Protein AF-0000000084335440 (afdb_homodimer)

Solvent-accessible surface area (backbone atoms only — not comparable to full-atom values): 34960 Å² total; per-residue (Å²): 130,84,73,70,79,74,76,46,40,57,60,52,50,10,61,72,69,73,46,56,43,66,57,44,52,36,29,77,65,65,35,83,89,47,56,70,69,58,32,50,51,50,51,50,50,28,56,74,57,59,36,55,69,50,47,59,60,49,18,61,70,64,73,44,66,47,27,34,32,34,41,31,27,53,46,68,35,74,57,46,17,25,19,49,37,21,24,48,53,50,31,45,77,69,69,29,42,38,36,54,46,60,22,74,42,29,40,69,44,40,45,52,51,44,49,51,39,57,46,66,46,41,53,30,37,38,36,28,58,30,57,60,40,84,74,68,68,73,52,46,66,38,54,77,66,72,27,54,52,37,29,34,67,35,50,71,100,48,77,84,43,26,34,37,32,60,61,37,31,60,54,26,20,51,54,44,40,48,44,39,74,60,68,38,78,41,60,31,39,39,37,43,60,65,70,31,48,53,42,37,28,26,50,50,12,37,50,48,32,32,51,77,67,75,34,82,85,55,76,87,37,52,45,75,46,82,57,36,49,68,45,10,36,53,49,27,57,54,48,71,69,40,84,76,64,54,33,25,38,43,21,68,32,34,56,15,34,51,30,19,50,52,47,34,43,77,70,70,49,48,66,26,81,58,31,26,37,31,29,25,54,57,46,78,55,32,77,48,31,84,50,26,44,11,23,32,37,52,62,32,35,55,53,16,34,52,54,32,52,52,51,51,53,48,67,74,39,65,86,46,89,70,75,53,56,70,44,74,50,78,68,43,80,46,87,36,50,14,49,44,60,86,121,129,82,72,70,80,74,76,45,43,58,58,52,50,11,61,73,68,72,47,55,44,65,56,43,51,36,29,77,66,64,35,84,88,45,56,69,69,59,30,51,53,49,53,50,49,28,56,74,58,58,36,55,69,49,48,60,62,50,20,60,70,65,74,43,64,47,27,33,32,36,39,32,28,54,47,66,37,76,56,47,16,24,18,49,38,21,24,49,52,51,31,46,77,69,69,29,42,39,35,56,46,60,22,74,40,29,40,70,42,41,44,53,50,44,51,52,39,57,48,66,44,40,55,28,37,37,35,28,58,29,57,60,41,85,73,68,68,70,53,46,65,37,54,77,68,72,25,54,53,36,29,34,66,34,50,71,99,48,77,83,42,25,34,37,34,59,61,37,32,59,54,27,19,53,55,43,40,49,43,40,75,60,67,38,76,43,61,31,38,40,38,43,60,65,69,32,49,53,40,36,29,26,49,49,11,38,48,47,32,32,52,77,66,76,34,83,86,53,76,88,36,53,44,75,46,83,56,36,48,69,44,10,38,52,49,28,58,54,48,72,68,40,86,76,64,56,33,26,37,42,20,69,32,33,58,14,33,53,31,17,49,52,47,35,42,76,71,69,49,50,66,27,80,58,32,27,37,29,29,27,53,58,47,77,56,31,77,47,31,84,51,26,43,12,22,31,37,50,63,31,34,55,52,15,34,51,52,34,52,52,51,50,52,48,66,74,41,66,87,45,90,70,75,53,53,70,45,73,49,80,67,42,82,45,86,36,50,13,49,45,60,88,121

Nearest PDB structures (foldseek):
  1bdh-assembly1_A  TM=9.196E-01  e=7.727E-29  Escherichia coli
  2pua-assembly1_A  TM=9.214E-01  e=4.464E-28  Escherichia coli
  2pue-assembly1_A  TM=9.196E-01  e=5.979E-28  Escherichia coli
  1qpz-assembly1_A  TM=9.203E-01  e=6.721E-28  Escherichia coli
  1jft-assembly1_A-2  TM=9.210E-01  e=9.544E-28  Escherichia coli

Structure (mmCIF, N/CA/C/O backbone):
data_AF-0000000084335440-model_v1
#
loop_
_entity.id
_entity.type
_entity.pdbx_description
1 polymer 'HTH lacI-type domain-containing protein'
#
loop_
_atom_site.group_PDB
_atom_site.id
_atom_site.type_symbol
_atom_site.label_atom_id
_atom_site.label_alt_id
_atom_site.label_comp_id
_atom_site.label_asym_id
_atom_site.label_entity_id
_atom_site.label_seq_id
_atom_site.pdbx_PDB_ins_code
_atom_site.Cartn_x
_atom_site.Cartn_y
_atom_site.Cartn_z
_atom_site.occupancy
_atom_site.B_iso_or_equiv
_atom_site.auth_seq_id
_atom_site.auth_comp_id
_atom_site.auth_asym_id
_atom_site.auth_atom_id
_atom_site.pdbx_PDB_model_num
ATOM 1 N N . MET A 1 1 ? -47.719 15 -3.967 1 23.08 1 MET A N 1
ATOM 2 C CA . MET A 1 1 ? -46.938 15.641 -2.922 1 23.08 1 MET A CA 1
ATOM 3 C C . MET A 1 1 ? -46.156 14.602 -2.125 1 23.08 1 MET A C 1
ATOM 5 O O . MET A 1 1 ? -46.719 13.898 -1.286 1 23.08 1 MET A O 1
ATOM 9 N N . THR A 1 2 ? -45.312 13.852 -2.736 1 26.59 2 THR A N 1
ATOM 10 C CA . THR A 1 2 ? -44.656 12.695 -2.146 1 26.59 2 THR A CA 1
ATOM 11 C C . THR A 1 2 ? -43.875 13.094 -0.887 1 26.59 2 THR A C 1
ATOM 13 O O . THR A 1 2 ? -42.969 13.922 -0.944 1 26.59 2 THR A O 1
ATOM 16 N N . VAL A 1 3 ? -44.594 13.211 0.245 1 32.25 3 VAL A N 1
ATOM 17 C CA . VAL A 1 3 ? -44.125 13.531 1.592 1 32.25 3 VAL A CA 1
ATOM 18 C C . VAL A 1 3 ? -42.781 12.836 1.861 1 32.25 3 VAL A C 1
ATOM 20 O O . VAL A 1 3 ? -42.688 11.617 1.699 1 32.25 3 VAL A O 1
ATOM 23 N N . GLY A 1 4 ? -41.688 13.453 1.618 1 37.81 4 GLY A N 1
ATOM 24 C CA . GLY A 1 4 ? -40.344 13.008 1.919 1 37.81 4 GLY A CA 1
ATOM 25 C C . GLY A 1 4 ? -40.25 12.156 3.174 1 37.81 4 GLY A C 1
ATOM 26 O O . GLY A 1 4 ? -40.906 12.453 4.172 1 37.81 4 GLY A O 1
ATOM 27 N N . ALA A 1 5 ? -40.156 10.953 3.139 1 45.5 5 ALA A N 1
ATOM 28 C CA . ALA A 1 5 ? -40.156 10.039 4.277 1 45.5 5 ALA A CA 1
ATOM 29 C C . ALA A 1 5 ? -39.406 10.617 5.461 1 45.5 5 ALA A C 1
ATOM 31 O O . ALA A 1 5 ? -38.219 10.969 5.328 1 45.5 5 ALA A O 1
ATOM 32 N N . LYS A 1 6 ? -40.031 11.336 6.363 1 52.91 6 LYS A N 1
ATOM 33 C CA . LYS A 1 6 ? -39.531 11.898 7.613 1 52.91 6 LYS A CA 1
ATOM 34 C C . LYS A 1 6 ? -38.594 10.922 8.312 1 52.91 6 LYS A C 1
ATOM 36 O O . LYS A 1 6 ? -38.906 9.734 8.445 1 52.91 6 LYS A O 1
ATOM 41 N N . GLU A 1 7 ? -37.219 11.172 8.383 1 60.12 7 GLU A N 1
ATOM 42 C CA . GLU A 1 7 ? -36.25 10.344 9.109 1 60.12 7 GLU A CA 1
ATOM 43 C C . GLU A 1 7 ? -36.75 10.047 10.523 1 60.12 7 GLU A C 1
ATOM 45 O O . GLU A 1 7 ? -37.312 10.922 11.195 1 60.12 7 GLU A O 1
ATOM 50 N N . THR A 1 8 ? -36.781 8.742 10.828 1 73.25 8 THR A N 1
ATOM 51 C CA . THR A 1 8 ? -37.156 8.328 12.164 1 73.25 8 THR A CA 1
ATOM 52 C C . THR A 1 8 ? -36.312 9.031 13.227 1 73.25 8 THR A C 1
ATOM 54 O O . THR A 1 8 ? -35.094 9.117 13.094 1 73.25 8 THR A O 1
ATOM 57 N N . THR A 1 9 ? -36.844 9.805 14.055 1 74.94 9 THR A N 1
ATOM 58 C CA . THR A 1 9 ? -36.188 10.461 15.164 1 74.94 9 THR A CA 1
ATOM 59 C C . THR A 1 9 ? -36.375 9.68 16.469 1 74.94 9 THR A C 1
ATOM 61 O O . THR A 1 9 ? -37.156 8.719 16.5 1 74.94 9 THR A O 1
ATOM 64 N N . ILE A 1 10 ? -35.531 10.18 17.375 1 80.56 10 ILE A N 1
ATOM 65 C CA . ILE A 1 10 ? -35.688 9.531 18.672 1 80.56 10 ILE A CA 1
ATOM 66 C C . ILE A 1 10 ? -37.094 9.758 19.203 1 80.56 10 ILE A C 1
ATOM 68 O O . ILE A 1 10 ? -37.594 8.961 19.984 1 80.56 10 ILE A O 1
ATOM 72 N N . TYR A 1 11 ? -37.75 10.797 18.75 1 82.94 11 TYR A N 1
ATOM 73 C CA . TYR A 1 11 ? -39.094 11.094 19.203 1 82.94 11 TYR A CA 1
ATOM 74 C C . TYR A 1 11 ? -40.094 10.109 18.609 1 82.94 11 TYR A C 1
ATOM 76 O O . TYR A 1 11 ? -41.062 9.695 19.266 1 82.94 11 TYR A O 1
ATOM 84 N N . ASP A 1 12 ? -39.75 9.711 17.406 1 83.88 12 ASP A N 1
ATOM 85 C CA . ASP A 1 12 ? -40.625 8.719 16.766 1 83.88 12 ASP A CA 1
ATOM 86 C C . ASP A 1 12 ? -40.562 7.375 17.484 1 83.88 12 ASP A C 1
ATOM 88 O O . ASP A 1 12 ? -41.562 6.707 17.656 1 83.88 12 ASP A O 1
ATOM 92 N N . ILE A 1 13 ? -39.375 7.062 17.844 1 86.75 13 ILE A N 1
ATOM 93 C CA . ILE A 1 13 ? -39.156 5.812 18.562 1 86.75 13 ILE A CA 1
ATOM 94 C C . ILE A 1 13 ? -39.844 5.871 19.922 1 86.75 13 ILE A C 1
ATOM 96 O O . ILE A 1 13 ? -40.5 4.91 20.328 1 86.75 13 ILE A O 1
ATOM 100 N N . ALA A 1 14 ? -39.719 6.957 20.562 1 88.38 14 ALA A N 1
ATOM 101 C CA . ALA A 1 14 ? -40.344 7.18 21.859 1 88.38 14 ALA A CA 1
ATOM 102 C C . ALA A 1 14 ? -41.875 7.043 21.766 1 88.38 14 ALA A C 1
ATOM 104 O O . ALA A 1 14 ? -42.5 6.41 22.625 1 88.38 14 ALA A O 1
ATOM 105 N N . ALA A 1 15 ? -42.344 7.547 20.781 1 87.81 15 ALA A N 1
ATOM 106 C CA . ALA A 1 15 ? -43.781 7.496 20.562 1 87.81 15 ALA A CA 1
ATOM 107 C C . ALA A 1 15 ? -44.25 6.062 20.328 1 87.81 15 ALA A C 1
ATOM 109 O O . ALA A 1 15 ? -45.281 5.637 20.875 1 87.81 15 ALA A O 1
ATOM 110 N N . LYS A 1 16 ? -43.469 5.43 19.578 1 87.56 16 LYS A N 1
ATOM 111 C CA . LYS A 1 16 ? -43.844 4.059 19.219 1 87.56 16 LYS A CA 1
ATOM 112 C C . LYS A 1 16 ? -43.812 3.15 20.453 1 87.56 16 LYS A C 1
ATOM 114 O O . LYS A 1 16 ? -44.625 2.262 20.594 1 87.56 16 LYS A O 1
ATOM 119 N N . LEU A 1 17 ? -42.875 3.355 21.219 1 89.12 17 LEU A N 1
ATOM 120 C CA . LEU A 1 17 ? -42.656 2.488 22.375 1 89.12 17 LEU A CA 1
ATOM 121 C C . LEU A 1 17 ? -43.344 3.053 23.625 1 89.12 17 LEU A C 1
ATOM 123 O O . LEU A 1 17 ? -43.344 2.422 24.672 1 89.12 17 LEU A O 1
ATOM 127 N N . ASP A 1 18 ? -43.938 4.172 23.547 1 90.19 18 ASP A N 1
ATOM 128 C CA . ASP A 1 18 ? -44.594 4.863 24.641 1 90.19 18 ASP A CA 1
ATOM 129 C C . ASP A 1 18 ? -43.656 5.07 25.812 1 90.19 18 ASP A C 1
ATOM 131 O O . ASP A 1 18 ? -43.969 4.711 26.953 1 90.19 18 ASP A O 1
ATOM 135 N N . ILE A 1 19 ? -42.5 5.492 25.469 1 88.62 19 ILE A N 1
ATOM 136 C CA . ILE A 1 19 ? -41.5 5.867 26.469 1 88.62 19 ILE A CA 1
ATOM 137 C C . ILE A 1 19 ? -40.938 7.254 26.141 1 88.62 19 ILE A C 1
ATOM 139 O O . ILE A 1 19 ? -41.219 7.812 25.094 1 88.62 19 ILE A O 1
ATOM 143 N N . SER A 1 20 ? -40.281 7.859 27.125 1 85.06 20 SER A N 1
ATOM 144 C CA . SER A 1 20 ? -39.75 9.203 26.922 1 85.06 20 SER A CA 1
ATOM 145 C C . SER A 1 20 ? -38.594 9.211 25.906 1 85.06 20 SER A C 1
ATOM 147 O O . SER A 1 20 ? -37.875 8.227 25.781 1 85.06 20 SER A O 1
ATOM 149 N N . ALA A 1 21 ? -38.438 10.375 25.188 1 86.25 21 ALA A N 1
ATOM 150 C CA . ALA A 1 21 ? -37.312 10.539 24.25 1 86.25 21 ALA A CA 1
ATOM 151 C C . ALA A 1 21 ? -35.969 10.453 24.969 1 86.25 21 ALA A C 1
ATOM 153 O O . ALA A 1 21 ? -35 9.961 24.406 1 86.25 21 ALA A O 1
ATOM 154 N N . ALA A 1 22 ? -36 10.844 26.234 1 81.31 22 ALA A N 1
ATOM 155 C CA . ALA A 1 22 ? -34.781 10.789 27.031 1 81.31 22 ALA A CA 1
ATOM 156 C C . ALA A 1 22 ? -34.344 9.344 27.281 1 81.31 22 ALA A C 1
ATOM 158 O O . ALA A 1 22 ? -33.156 9.023 27.219 1 81.31 22 ALA A O 1
ATOM 159 N N . THR A 1 23 ? -35.281 8.555 27.5 1 83 23 THR A N 1
ATOM 160 C CA . THR A 1 23 ? -35 7.141 27.719 1 83 23 THR A CA 1
ATOM 161 C C . THR A 1 23 ? -34.5 6.48 26.438 1 83 23 THR A C 1
ATOM 163 O O . THR A 1 23 ? -33.562 5.684 26.484 1 83 23 THR A O 1
ATOM 166 N N . VAL A 1 24 ? -35.094 6.852 25.297 1 84.5 24 VAL A N 1
ATOM 167 C CA . VAL A 1 24 ? -34.656 6.328 24.016 1 84.5 24 VAL A CA 1
ATOM 168 C C . VAL A 1 24 ? -33.219 6.758 23.75 1 84.5 24 VAL A C 1
ATOM 170 O O . VAL A 1 24 ? -32.375 5.934 23.375 1 84.5 24 VAL A O 1
ATOM 173 N N . SER A 1 25 ? -32.969 7.957 24.016 1 79.94 25 SER A N 1
ATOM 174 C CA . SER A 1 25 ? -31.641 8.5 23.797 1 79.94 25 SER A CA 1
ATOM 175 C C . SER A 1 25 ? -30.594 7.793 24.656 1 79.94 25 SER A C 1
ATOM 177 O O . SER A 1 25 ? -29.547 7.391 24.172 1 79.94 25 SER A O 1
ATOM 179 N N . ARG A 1 26 ? -30.938 7.613 25.875 1 77.44 26 ARG A N 1
ATOM 180 C CA . ARG A 1 26 ? -30.047 6.953 26.812 1 77.44 26 ARG A CA 1
ATOM 181 C C . ARG A 1 26 ? -29.812 5.5 26.422 1 77.44 26 ARG A C 1
ATOM 183 O O . ARG A 1 26 ? -28.688 5.004 26.484 1 77.44 26 ARG A O 1
ATOM 190 N N . ALA A 1 27 ? -30.797 4.883 25.969 1 78 27 ALA A N 1
ATOM 191 C CA . ALA A 1 27 ? -30.703 3.479 25.578 1 78 27 ALA A CA 1
ATOM 192 C C . ALA A 1 27 ? -29.828 3.307 24.344 1 78 27 ALA A C 1
ATOM 194 O O . ALA A 1 27 ? -29 2.391 24.297 1 78 27 ALA A O 1
ATOM 195 N N . LEU A 1 28 ? -29.953 4.219 23.453 1 77.56 28 LEU A N 1
ATOM 196 C CA . LEU A 1 28 ? -29.219 4.137 22.188 1 77.56 28 LEU A CA 1
ATOM 197 C C . LEU A 1 28 ? -27.734 4.43 22.406 1 77.56 28 LEU A C 1
ATOM 199 O O . LEU A 1 28 ? -26.891 3.969 21.641 1 77.56 28 LEU A O 1
ATOM 203 N N . LYS A 1 29 ? -27.516 5.105 23.547 1 69.38 29 LYS A N 1
ATOM 204 C CA . LYS A 1 29 ? -26.125 5.398 23.922 1 69.38 29 LYS A CA 1
ATOM 205 C C . LYS A 1 29 ? -25.609 4.383 24.938 1 69.38 29 LYS A C 1
ATOM 207 O O . LYS A 1 29 ? -24.609 4.629 25.609 1 69.38 29 LYS A O 1
ATOM 212 N N . ASP A 1 30 ? -26.312 3.426 25.094 1 72.62 30 ASP A N 1
ATOM 213 C CA . ASP A 1 30 ? -26 2.314 26 1 72.62 30 ASP A CA 1
ATOM 214 C C . ASP A 1 30 ? -25.797 2.807 27.422 1 72.62 30 ASP A C 1
ATOM 216 O O . ASP A 1 30 ? -24.891 2.336 28.125 1 72.62 30 ASP A O 1
ATOM 220 N N . HIS A 1 31 ? -26.547 3.721 27.844 1 71 31 HIS A N 1
ATOM 221 C CA . HIS A 1 31 ? -26.438 4.297 29.188 1 71 31 HIS A CA 1
ATOM 222 C C . HIS A 1 31 ? -26.844 3.285 30.25 1 71 31 HIS A C 1
ATOM 224 O O . HIS A 1 31 ? -27.844 2.59 30.109 1 71 31 HIS A O 1
ATOM 230 N N . PRO A 1 32 ? -26 3.152 31.188 1 72.94 32 PRO A N 1
ATOM 231 C CA . PRO A 1 32 ? -26.219 2.123 32.219 1 72.94 32 PRO A CA 1
ATOM 232 C C . PRO A 1 32 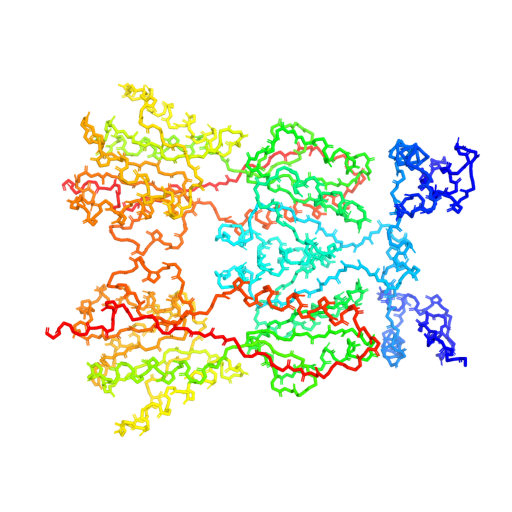? -27.547 2.301 32.938 1 72.94 32 PRO A C 1
ATOM 234 O O . PRO A 1 32 ? -28.047 1.354 33.562 1 72.94 32 PRO A O 1
ATOM 237 N N . ARG A 1 33 ? -28.188 3.385 32.938 1 77.75 33 ARG A N 1
ATOM 238 C CA . ARG A 1 33 ? -29.406 3.645 33.688 1 77.75 33 ARG A CA 1
ATOM 239 C C . ARG A 1 33 ? -30.609 3.006 33.031 1 77.75 33 ARG A C 1
ATOM 241 O O . ARG A 1 33 ? -31.688 2.893 33.625 1 77.75 33 ARG A O 1
ATOM 248 N N . VAL A 1 34 ? -30.422 2.555 31.828 1 79.81 34 VAL A N 1
ATOM 249 C CA . VAL A 1 34 ? -31.516 1.921 31.109 1 79.81 34 VAL A CA 1
ATOM 250 C C . VAL A 1 34 ? -31.375 0.402 31.188 1 79.81 34 VAL A C 1
ATOM 252 O O . VAL A 1 34 ? -30.297 -0.145 30.984 1 79.81 34 VAL A O 1
ATOM 255 N N . ASN A 1 35 ? -32.438 -0.28 31.688 1 82.81 35 ASN A N 1
ATOM 256 C CA . ASN A 1 35 ? -32.406 -1.727 31.859 1 82.81 35 ASN A CA 1
ATOM 257 C C . ASN A 1 35 ? -32.156 -2.447 30.547 1 82.81 35 ASN A C 1
ATOM 259 O O . ASN A 1 35 ? -32.5 -1.919 29.484 1 82.81 35 ASN A O 1
ATOM 263 N N . LYS A 1 36 ? -31.562 -3.627 30.578 1 82.38 36 LYS A N 1
ATOM 264 C CA . LYS A 1 36 ? -31.109 -4.398 29.422 1 82.38 36 LYS A CA 1
ATOM 265 C C . LYS A 1 36 ? -32.25 -4.719 28.484 1 82.38 36 LYS A C 1
ATOM 267 O O . LYS A 1 36 ? -32.125 -4.645 27.266 1 82.38 36 LYS A O 1
ATOM 272 N N . ASN A 1 37 ? -33.375 -5.07 29.047 1 83.38 37 ASN A N 1
ATOM 273 C CA . ASN A 1 37 ? -34.5 -5.445 28.234 1 83.38 37 ASN A CA 1
ATOM 274 C C . ASN A 1 37 ? -35.062 -4.258 27.438 1 83.38 37 ASN A C 1
ATOM 276 O O . ASN A 1 37 ? -35.375 -4.398 26.266 1 83.38 37 ASN A O 1
ATOM 280 N N . THR A 1 38 ? -35.125 -3.152 28.062 1 85.38 38 THR A N 1
ATOM 281 C CA . THR A 1 38 ? -35.594 -1.931 27.422 1 85.38 38 THR A CA 1
ATOM 282 C C . THR A 1 38 ? -34.625 -1.501 26.312 1 85.38 38 THR A C 1
ATOM 284 O O . THR A 1 38 ? -35.062 -1.08 25.234 1 85.38 38 THR A O 1
ATOM 287 N N . LYS A 1 39 ? -33.375 -1.567 26.531 1 84.81 39 LYS A N 1
ATOM 288 C CA . LYS A 1 39 ? -32.344 -1.248 25.547 1 84.81 39 LYS A CA 1
ATOM 289 C C . LYS A 1 39 ? -32.531 -2.086 24.281 1 84.81 39 LYS A C 1
ATOM 291 O O . LYS A 1 39 ? -32.5 -1.555 23.172 1 84.81 39 LYS A O 1
ATOM 296 N N . LYS A 1 40 ? -32.688 -3.35 24.547 1 82.69 40 LYS A N 1
ATOM 297 C CA . LYS A 1 40 ? -32.875 -4.266 23.422 1 82.69 40 LYS A CA 1
ATOM 298 C C . LYS A 1 40 ? -34.094 -3.891 22.594 1 82.69 40 LYS A C 1
ATOM 300 O O . LYS A 1 40 ? -34.031 -3.91 21.359 1 82.69 40 LYS A O 1
ATOM 305 N N . LEU A 1 41 ? -35.156 -3.613 23.297 1 84.06 41 LEU A N 1
ATOM 306 C CA . LEU A 1 41 ? -36.406 -3.25 22.641 1 84.06 41 LEU A CA 1
ATOM 307 C C . LEU A 1 41 ? -36.219 -1.976 21.812 1 84.06 41 LEU A C 1
ATOM 309 O O . LEU A 1 41 ? -36.688 -1.894 20.672 1 84.06 41 LEU A O 1
ATOM 313 N N . ILE A 1 42 ? -35.531 -1.042 22.359 1 85.19 42 ILE A N 1
ATOM 314 C CA . ILE A 1 42 ? -35.344 0.247 21.703 1 85.19 42 ILE A CA 1
ATOM 315 C C . ILE A 1 42 ? -34.438 0.073 20.484 1 85.19 42 ILE A C 1
ATOM 317 O O . ILE A 1 42 ? -34.75 0.601 19.406 1 85.19 42 ILE A O 1
ATOM 321 N N . VAL A 1 43 ? -33.406 -0.664 20.656 1 79.44 43 VAL A N 1
ATOM 322 C CA . VAL A 1 43 ? -32.469 -0.895 19.547 1 79.44 43 VAL A CA 1
ATOM 323 C C . VAL A 1 43 ? -33.156 -1.631 18.422 1 79.44 43 VAL A C 1
ATOM 325 O O . VAL A 1 43 ? -33 -1.287 17.25 1 79.44 43 VAL A O 1
ATOM 328 N N . LYS A 1 44 ? -33.906 -2.602 18.812 1 79.38 44 LYS A N 1
ATOM 329 C CA . LYS A 1 44 ? -34.688 -3.354 17.828 1 79.38 44 LYS A CA 1
ATOM 330 C C . LYS A 1 44 ? -35.656 -2.447 17.094 1 79.38 44 LYS A C 1
ATOM 332 O O . LYS A 1 44 ? -35.75 -2.498 15.859 1 79.38 44 LYS A O 1
ATOM 337 N N . THR A 1 45 ? -36.438 -1.668 17.812 1 81.44 45 THR A N 1
ATOM 338 C CA . THR A 1 45 ? -37.406 -0.774 17.25 1 81.44 45 THR A CA 1
ATOM 339 C C . THR A 1 45 ? -36.75 0.271 16.359 1 81.44 45 THR A C 1
ATOM 341 O O . THR A 1 45 ? -37.281 0.576 15.266 1 81.44 45 THR A O 1
ATOM 344 N N . ALA A 1 46 ? -35.625 0.755 16.812 1 78.5 46 ALA A N 1
ATOM 345 C CA . ALA A 1 46 ? -34.875 1.732 16.031 1 78.5 46 ALA A CA 1
ATOM 346 C C . ALA A 1 46 ? -34.438 1.153 14.68 1 78.5 46 ALA A C 1
ATOM 348 O O . ALA A 1 46 ? -34.594 1.802 13.641 1 78.5 46 ALA A O 1
ATOM 349 N N . ALA A 1 47 ? -34.031 -0.037 14.789 1 70.38 47 ALA A N 1
ATOM 350 C CA . ALA A 1 47 ? -33.594 -0.74 13.586 1 70.38 47 ALA A CA 1
ATOM 351 C C . ALA A 1 47 ? -34.781 -0.949 12.633 1 70.38 47 ALA A C 1
ATOM 353 O O . ALA A 1 47 ? -34.656 -0.729 11.43 1 70.38 47 ALA A O 1
ATOM 354 N N . GLU A 1 48 ? -35.844 -1.319 13.242 1 73.5 48 GLU A N 1
ATOM 355 C CA . GLU A 1 48 ? -37.062 -1.574 12.469 1 73.5 48 GLU A CA 1
ATOM 356 C C . GLU A 1 48 ? -37.562 -0.3 11.797 1 73.5 48 GLU A C 1
ATOM 358 O O . GLU A 1 48 ? -38.094 -0.345 10.688 1 73.5 48 GLU A O 1
ATOM 363 N N . MET A 1 49 ? -37.375 0.737 12.523 1 74.31 49 MET A N 1
ATOM 364 C CA . MET A 1 49 ? -37.875 2.008 12.039 1 74.31 49 MET A CA 1
ATOM 365 C C . MET A 1 49 ? -36.844 2.73 11.18 1 74.31 49 MET A C 1
ATOM 367 O O . MET A 1 49 ? -37.125 3.838 10.695 1 74.31 49 MET A O 1
ATOM 371 N N . GLY A 1 50 ? -35.781 2.09 11.164 1 65.06 50 GLY A N 1
ATOM 372 C CA . GLY A 1 50 ? -34.719 2.66 10.336 1 65.06 50 GLY A CA 1
ATOM 373 C C . GLY A 1 50 ? -34.031 3.857 10.969 1 65.06 50 GLY A C 1
ATOM 374 O O . GLY A 1 50 ? -33.594 4.766 10.266 1 65.06 50 GLY A O 1
ATOM 375 N N . TYR A 1 51 ? -34.281 3.857 12.32 1 62.22 51 TYR A N 1
ATOM 376 C CA . TYR A 1 51 ? -33.656 4.961 13.047 1 62.22 51 TYR A CA 1
ATOM 377 C C . TYR A 1 51 ? -32.125 4.883 12.961 1 62.22 51 TYR A C 1
ATOM 379 O O . TYR A 1 51 ? -31.547 3.828 13.203 1 62.22 51 TYR A O 1
ATOM 387 N N . LEU A 1 52 ? -31.609 5.77 12.398 1 55.38 52 LEU A N 1
ATOM 388 C CA . LEU A 1 52 ? -30.156 5.922 12.453 1 55.38 52 LEU A CA 1
ATOM 389 C C . LEU A 1 52 ? -29.75 6.957 13.492 1 55.38 52 LEU A C 1
ATOM 391 O O . LEU A 1 52 ? -30.281 8.07 13.508 1 55.38 52 LEU A O 1
ATOM 395 N N . SER A 1 53 ? -29.297 6.43 14.672 1 50.88 53 SER A N 1
ATOM 396 C CA . SER A 1 53 ? -28.812 7.414 15.633 1 50.88 53 SER A CA 1
ATOM 397 C C . SER A 1 53 ? -28.047 8.531 14.938 1 50.88 53 SER A C 1
ATOM 399 O O . SER A 1 53 ? -27.234 8.281 14.039 1 50.88 53 SER A O 1
ATOM 401 N N . ASN A 1 54 ? -28.688 9.539 14.719 1 43.84 54 ASN A N 1
ATOM 402 C CA . ASN A 1 54 ? -28 10.664 14.102 1 43.84 54 ASN A CA 1
ATOM 403 C C . ASN A 1 54 ? -26.672 10.969 14.805 1 43.84 54 ASN A C 1
ATOM 405 O O . ASN A 1 54 ? -26.656 11.711 15.797 1 43.84 54 ASN A O 1
ATOM 409 N N . SER A 1 55 ? -25.875 10.07 14.898 1 45.41 55 SER A N 1
ATOM 410 C CA . SER A 1 55 ? -24.547 10.359 15.438 1 45.41 55 SER A CA 1
ATOM 411 C C . SER A 1 55 ? -24.062 11.742 15.008 1 45.41 55 SER A C 1
ATOM 413 O O . SER A 1 55 ? -23.297 12.391 15.734 1 45.41 55 SER A O 1
ATOM 415 N N . PHE A 1 56 ? -24.531 12.148 13.867 1 41.75 56 PHE A N 1
ATOM 416 C CA . PHE A 1 56 ? -24.188 13.492 13.422 1 41.75 56 PHE A CA 1
ATOM 417 C C . PHE A 1 56 ? -24.828 14.547 14.312 1 41.75 56 PHE A C 1
ATOM 419 O O . PHE A 1 56 ? -24.188 15.523 14.695 1 41.75 56 PHE A O 1
ATOM 426 N N . ALA A 1 57 ? -26.125 14.375 14.609 1 44.12 57 ALA A N 1
ATOM 427 C CA . ALA A 1 57 ? -26.781 15.312 15.508 1 44.12 57 ALA A CA 1
ATOM 428 C C . ALA A 1 57 ? -26.219 15.203 16.922 1 44.12 57 ALA A C 1
ATOM 430 O O . ALA A 1 57 ? -26.047 16.219 17.609 1 44.12 57 ALA A O 1
ATOM 431 N N . SER A 1 58 ? -26.047 13.992 17.344 1 43.03 58 SER A N 1
ATOM 432 C CA . SER A 1 58 ? -25.422 13.836 18.641 1 43.03 58 SER A CA 1
ATOM 433 C C . SER A 1 58 ? -23.984 14.344 18.625 1 43.03 58 SER A C 1
ATOM 435 O O . SER A 1 58 ? -23.516 14.93 19.609 1 43.03 58 SER A O 1
ATOM 437 N N . ASN A 1 59 ? -23.297 14.008 17.531 1 45.84 59 ASN A N 1
ATOM 438 C CA . ASN A 1 59 ? -21.953 14.555 17.375 1 45.84 59 ASN A CA 1
ATOM 439 C C . ASN A 1 59 ? -21.969 16.078 17.297 1 45.84 59 ASN A C 1
ATOM 441 O O . ASN A 1 59 ? -21.016 16.734 17.719 1 45.84 59 ASN A O 1
ATOM 445 N N . LEU A 1 60 ? -23.094 16.578 16.75 1 42.91 60 LEU A N 1
ATOM 446 C CA . LEU A 1 60 ? -23.25 18.016 16.781 1 42.91 60 LEU A CA 1
ATOM 447 C C . LEU A 1 60 ? -23.266 18.531 18.219 1 42.91 60 LEU A C 1
ATOM 449 O O . LEU A 1 60 ? -22.688 19.594 18.5 1 42.91 60 LEU A O 1
ATOM 453 N N . ARG A 1 61 ? -23.953 17.703 19.016 1 42.28 61 ARG A N 1
ATOM 454 C CA . ARG A 1 61 ? -23.953 18.141 20.406 1 42.28 61 ARG A CA 1
ATOM 455 C C . ARG A 1 61 ? -22.609 17.875 21.062 1 42.28 61 ARG A C 1
ATOM 457 O O . ARG A 1 61 ? -22.141 18.688 21.875 1 42.28 61 ARG A O 1
ATOM 464 N N . LYS A 1 62 ? -22.109 16.688 20.812 1 49.38 62 LYS A N 1
ATOM 465 C CA . LYS A 1 62 ? -20.859 16.312 21.469 1 49.38 62 LYS A CA 1
ATOM 466 C C . LYS A 1 62 ? -19.656 16.969 20.797 1 49.38 62 LYS A C 1
ATOM 468 O O . LYS A 1 62 ? -18.547 16.891 21.312 1 49.38 62 LYS A O 1
ATOM 473 N N . LYS A 1 63 ? -19.766 17.797 19.922 1 57.31 63 LYS A N 1
ATOM 474 C CA . LYS A 1 63 ? -18.719 18.578 19.266 1 57.31 63 LYS A CA 1
ATOM 475 C C . LYS A 1 63 ? -17.641 17.688 18.688 1 57.31 63 LYS A C 1
ATOM 477 O O . LYS A 1 63 ? -16.469 18.047 18.672 1 57.31 63 LYS A O 1
ATOM 482 N N . SER A 1 64 ? -17.938 16.25 18.547 1 73.12 64 SER A N 1
ATOM 483 C CA . SER A 1 64 ? -16.922 15.383 17.969 1 73.12 64 SER A CA 1
ATOM 484 C C . SER A 1 64 ? -17.469 14.609 16.766 1 73.12 64 SER A C 1
ATOM 486 O O . SER A 1 64 ? -18.625 14.172 16.781 1 73.12 64 SER A O 1
ATOM 488 N N . SER A 1 65 ? -16.734 14.508 15.672 1 78.25 65 SER A N 1
ATOM 489 C CA . SER A 1 65 ? -17.109 13.773 14.469 1 78.25 65 SER A CA 1
ATOM 490 C C . SER A 1 65 ? -16.609 12.336 14.516 1 78.25 65 SER A C 1
ATOM 492 O O . SER A 1 65 ? -17.031 11.492 13.727 1 78.25 65 SER A O 1
ATOM 494 N N . ASN A 1 66 ? -15.656 12.023 15.398 1 88.12 66 ASN A N 1
ATOM 495 C CA . ASN A 1 66 ? -14.953 10.742 15.477 1 88.12 66 ASN A CA 1
ATOM 496 C C . ASN A 1 66 ? -14.242 10.414 14.164 1 88.12 66 ASN A C 1
ATOM 498 O O . ASN A 1 66 ? -14.156 9.25 13.781 1 88.12 66 ASN A O 1
ATOM 502 N N . ILE A 1 67 ? -13.859 11.484 13.469 1 91.88 67 ILE A N 1
ATOM 503 C CA . ILE A 1 67 ? -13.141 11.336 12.203 1 91.88 67 ILE A CA 1
ATOM 504 C C . ILE A 1 67 ? -11.734 11.93 12.336 1 91.88 67 ILE A C 1
ATOM 506 O O . ILE A 1 67 ? -11.57 13.039 12.844 1 91.88 67 ILE A O 1
ATOM 510 N N . ILE A 1 68 ? -10.773 11.141 11.984 1 96.69 68 ILE A N 1
ATOM 511 C CA . ILE A 1 68 ? -9.398 11.625 11.914 1 96.69 68 ILE A CA 1
ATOM 512 C C . ILE A 1 68 ? -8.961 11.734 10.461 1 96.69 68 ILE A C 1
ATOM 514 O O . ILE A 1 68 ? -9.141 10.797 9.672 1 96.69 68 ILE A O 1
ATOM 518 N N . GLY A 1 69 ? -8.461 12.906 10.055 1 97.5 69 GLY A N 1
ATOM 519 C CA . GLY A 1 69 ? -7.918 13.109 8.727 1 97.5 69 GLY A CA 1
ATOM 520 C C . GLY A 1 69 ? -6.488 12.617 8.586 1 97.5 69 GLY A C 1
ATOM 521 O O . GLY A 1 69 ? -5.691 12.734 9.516 1 97.5 69 GLY A O 1
ATOM 522 N N . LEU A 1 70 ? -6.234 12.047 7.461 1 98.44 70 LEU A N 1
ATOM 523 C CA . LEU A 1 70 ? -4.898 11.578 7.113 1 98.44 70 LEU A CA 1
ATOM 524 C C . LEU A 1 70 ? -4.496 12.062 5.727 1 98.44 70 LEU A C 1
ATOM 526 O O . LEU A 1 70 ? -5.184 11.781 4.742 1 98.44 70 LEU A O 1
ATOM 530 N N . ILE A 1 71 ? -3.4 12.82 5.641 1 98.31 71 ILE A N 1
ATOM 531 C CA . ILE A 1 71 ? -2.84 13.273 4.371 1 98.31 71 ILE A CA 1
ATOM 532 C C . ILE A 1 71 ? -1.471 12.633 4.152 1 98.31 71 ILE A C 1
ATOM 534 O O . ILE A 1 71 ? -0.563 12.797 4.973 1 98.31 71 ILE A O 1
ATOM 538 N N . VAL A 1 72 ? -1.356 11.883 3.08 1 97.94 72 VAL A N 1
ATOM 539 C CA . VAL A 1 72 ? -0.085 11.258 2.732 1 97.94 72 VAL A CA 1
ATOM 540 C C . VAL A 1 72 ? 0.32 11.656 1.316 1 97.94 72 VAL A C 1
ATOM 542 O O . VAL A 1 72 ? -0.522 12.078 0.518 1 97.94 72 VAL A O 1
ATOM 545 N N . PRO A 1 73 ? 1.601 11.555 0.977 1 95.81 73 PRO A N 1
ATOM 546 C CA . PRO A 1 73 ? 2.021 11.945 -0.369 1 95.81 73 PRO A CA 1
ATOM 547 C C . PRO A 1 73 ? 1.499 11.008 -1.452 1 95.81 73 PRO A C 1
ATOM 549 O O . PRO A 1 73 ? 1.068 11.461 -2.516 1 95.81 73 PRO A O 1
ATOM 552 N N . ARG A 1 74 ? 1.621 9.711 -1.19 1 93.69 74 ARG A N 1
ATOM 553 C CA . ARG A 1 74 ? 1.152 8.672 -2.105 1 93.69 74 ARG A CA 1
ATOM 554 C C . ARG A 1 74 ? 0.527 7.512 -1.341 1 93.69 74 ARG A C 1
ATOM 556 O O . ARG A 1 74 ? 1.026 7.113 -0.285 1 93.69 74 ARG A O 1
ATOM 563 N N . LEU A 1 75 ? -0.518 6.965 -1.968 1 93.62 75 LEU A N 1
ATOM 564 C CA . LEU A 1 75 ? -1.205 5.859 -1.311 1 93.62 75 LEU A CA 1
ATOM 565 C C . LEU A 1 75 ? -0.63 4.52 -1.759 1 93.62 75 LEU A C 1
ATOM 567 O O . LEU A 1 75 ? -0.821 3.502 -1.09 1 93.62 75 LEU A O 1
ATOM 571 N N . ASN A 1 76 ? 0.047 4.516 -2.896 1 88.38 76 ASN A N 1
ATOM 572 C CA . ASN A 1 76 ? 0.521 3.25 -3.449 1 88.38 76 ASN A CA 1
ATOM 573 C C . ASN A 1 76 ? 2.012 3.049 -3.191 1 88.38 76 ASN A C 1
ATOM 575 O O . ASN A 1 76 ? 2.756 2.668 -4.094 1 88.38 76 ASN A O 1
ATOM 579 N N . SER A 1 77 ? 2.479 3.328 -2.012 1 89.38 77 SER A N 1
ATOM 580 C CA . SER A 1 77 ? 3.783 3 -1.448 1 89.38 77 SER A CA 1
ATOM 581 C C . SER A 1 77 ? 3.666 1.929 -0.368 1 89.38 77 SER A C 1
ATOM 583 O O . SER A 1 77 ? 2.758 1.978 0.465 1 89.38 77 SER A O 1
ATOM 585 N N . ASN A 1 78 ? 4.609 0.965 -0.467 1 89.31 78 ASN A N 1
ATOM 586 C CA . ASN A 1 78 ? 4.562 -0.101 0.529 1 89.31 78 ASN A CA 1
ATOM 587 C C . ASN A 1 78 ? 4.688 0.451 1.946 1 89.31 78 ASN A C 1
ATOM 589 O O . ASN A 1 78 ? 3.977 0.015 2.852 1 89.31 78 ASN A O 1
ATOM 593 N N . PHE A 1 79 ? 5.582 1.389 2.09 1 91.06 79 PHE A N 1
ATOM 594 C CA . PHE A 1 79 ? 5.797 1.988 3.402 1 91.06 79 PHE A CA 1
ATOM 595 C C . PHE A 1 79 ? 4.535 2.693 3.889 1 91.06 79 PHE A C 1
ATOM 597 O O . PHE A 1 79 ? 4.086 2.469 5.016 1 91.06 79 PHE A O 1
ATOM 604 N N . MET A 1 80 ? 3.955 3.445 3.08 1 94.12 80 MET A N 1
ATOM 605 C CA . MET A 1 80 ? 2.797 4.238 3.48 1 94.12 80 MET A CA 1
ATOM 606 C C . MET A 1 80 ? 1.584 3.346 3.725 1 94.12 80 MET A C 1
ATOM 608 O O . MET A 1 80 ? 0.805 3.59 4.648 1 94.12 80 MET A O 1
ATOM 612 N N . SER A 1 81 ? 1.419 2.371 2.877 1 94.5 81 SER A N 1
ATOM 613 C CA . SER A 1 81 ? 0.291 1.468 3.08 1 94.5 81 SER A CA 1
ATOM 614 C C . SER A 1 81 ? 0.386 0.762 4.43 1 94.5 81 SER A C 1
ATOM 616 O O . SER A 1 81 ? -0.632 0.503 5.074 1 94.5 81 SER A O 1
ATOM 618 N N . ASP A 1 82 ? 1.587 0.426 4.871 1 95 82 ASP A N 1
ATOM 619 C CA . ASP A 1 82 ? 1.807 -0.161 6.188 1 95 82 ASP A CA 1
ATOM 620 C C . ASP A 1 82 ? 1.459 0.83 7.297 1 95 82 ASP A C 1
ATOM 622 O O . ASP A 1 82 ? 0.84 0.459 8.297 1 95 82 ASP A O 1
ATOM 626 N N . VAL A 1 83 ? 1.906 2.053 7.102 1 97.06 83 VAL A N 1
ATOM 627 C CA . VAL A 1 83 ? 1.601 3.096 8.078 1 97.06 83 VAL A CA 1
ATOM 628 C C . VAL A 1 83 ? 0.088 3.242 8.219 1 97.06 83 VAL A C 1
ATOM 630 O O . VAL A 1 83 ? -0.438 3.26 9.336 1 97.06 83 VAL A O 1
ATOM 633 N N . ILE A 1 84 ? -0.613 3.268 7.082 1 97.44 84 ILE A N 1
ATOM 634 C CA . ILE A 1 84 ? -2.057 3.479 7.062 1 97.44 84 ILE A CA 1
ATOM 635 C C . ILE A 1 84 ? -2.76 2.299 7.73 1 97.44 84 ILE A C 1
ATOM 637 O O . ILE A 1 84 ? -3.721 2.486 8.484 1 97.44 84 ILE A O 1
ATOM 641 N N . ALA A 1 85 ? -2.254 1.137 7.461 1 97.12 85 ALA A N 1
ATOM 642 C CA . ALA A 1 85 ? -2.83 -0.049 8.086 1 97.12 85 ALA A CA 1
ATOM 643 C C . ALA A 1 85 ? -2.727 0.032 9.609 1 97.12 85 ALA A C 1
ATOM 645 O O . ALA A 1 85 ? -3.688 -0.276 10.32 1 97.12 85 ALA A O 1
ATOM 646 N N . GLY A 1 86 ? -1.584 0.444 10.109 1 97.69 86 GLY A N 1
ATOM 647 C CA . GLY A 1 86 ? -1.392 0.609 11.547 1 97.69 86 GLY A CA 1
ATOM 648 C C . GLY A 1 86 ? -2.264 1.697 12.141 1 97.69 86 GLY A C 1
ATOM 649 O O . GLY A 1 86 ? -2.85 1.513 13.211 1 97.69 86 GLY A O 1
ATOM 650 N N . ILE A 1 87 ? -2.359 2.824 11.422 1 98.25 87 ILE A N 1
ATOM 651 C CA . ILE A 1 87 ? -3.197 3.934 11.867 1 98.25 87 ILE A CA 1
ATOM 652 C C . ILE A 1 87 ? -4.652 3.477 11.961 1 98.25 87 ILE A C 1
ATOM 654 O O . ILE A 1 87 ? -5.301 3.67 12.992 1 98.25 87 ILE A O 1
ATOM 658 N N . GLU A 1 88 ? -5.121 2.895 10.875 1 97.5 88 GLU A N 1
ATOM 659 C CA . GLU A 1 88 ? -6.523 2.502 10.789 1 97.5 88 GLU A CA 1
ATOM 660 C C . GLU A 1 88 ? -6.883 1.487 11.867 1 97.5 88 GLU A C 1
ATOM 662 O O . GLU A 1 88 ? -7.934 1.595 12.5 1 97.5 88 GLU A O 1
ATOM 667 N N . LYS A 1 89 ? -6.027 0.555 12.109 1 96.5 89 LYS A N 1
ATOM 668 C CA . LYS A 1 89 ? -6.301 -0.471 13.109 1 96.5 89 LYS A CA 1
ATOM 669 C C . LYS A 1 89 ? -6.516 0.151 14.484 1 96.5 89 LYS A C 1
ATOM 671 O O . LYS A 1 89 ? -7.512 -0.13 15.148 1 96.5 89 LYS A O 1
ATOM 676 N N . VAL A 1 90 ? -5.625 1.013 14.891 1 97.38 90 VAL A N 1
ATOM 677 C CA . VAL A 1 90 ? -5.68 1.626 16.219 1 97.38 90 VAL A CA 1
ATOM 678 C C . VAL A 1 90 ? -6.895 2.549 16.297 1 97.38 90 VAL A C 1
ATOM 680 O O . VAL A 1 90 ? -7.645 2.504 17.281 1 97.38 90 VAL A O 1
ATOM 683 N N . LEU A 1 91 ? -7.137 3.354 15.258 1 96.75 91 LEU A N 1
ATOM 684 C CA . LEU A 1 91 ? -8.258 4.293 15.273 1 96.75 91 LEU A CA 1
ATOM 685 C C . LEU A 1 91 ? -9.586 3.551 15.266 1 96.75 91 LEU A C 1
ATOM 687 O O . LEU A 1 91 ? -10.492 3.885 16.031 1 96.75 91 LEU A O 1
ATOM 691 N N . ASN A 1 92 ? -9.664 2.59 14.398 1 94.06 92 ASN A N 1
ATOM 692 C CA . ASN A 1 92 ? -10.891 1.809 14.305 1 94.06 92 ASN A CA 1
ATOM 693 C C . ASN A 1 92 ? -11.227 1.116 15.617 1 94.06 92 ASN A C 1
ATOM 695 O O . ASN A 1 92 ? -12.375 1.131 16.062 1 94.06 92 ASN A O 1
ATOM 699 N N . ASN A 1 93 ? -10.227 0.569 16.281 1 93.56 93 ASN A N 1
ATOM 700 C CA . ASN A 1 93 ? -10.406 -0.102 17.562 1 93.56 93 ASN A CA 1
ATOM 701 C C . ASN A 1 93 ? -10.859 0.871 18.641 1 93.56 93 ASN A C 1
ATOM 703 O O . ASN A 1 93 ? -11.32 0.452 19.703 1 93.56 93 ASN A O 1
ATOM 707 N N . ASN A 1 94 ? -10.734 2.152 18.406 1 93.38 94 ASN A N 1
ATOM 708 C CA . ASN A 1 94 ? -11.141 3.18 19.359 1 93.38 94 ASN A CA 1
ATOM 709 C C . ASN A 1 94 ? -12.312 3.998 18.828 1 93.38 94 ASN A C 1
ATOM 711 O O . ASN A 1 94 ? -12.531 5.129 19.266 1 93.38 94 ASN A O 1
ATOM 715 N N . ASN A 1 95 ? -12.969 3.471 17.781 1 90.31 95 ASN A N 1
ATOM 716 C CA . ASN A 1 95 ? -14.227 3.965 17.234 1 90.31 95 ASN A CA 1
ATOM 717 C C . ASN A 1 95 ? -14.047 5.285 16.5 1 90.31 95 ASN A C 1
ATOM 719 O O . ASN A 1 95 ? -14.914 6.16 16.547 1 90.31 95 ASN A O 1
ATOM 723 N N . TYR A 1 96 ? -12.82 5.484 15.945 1 92.5 96 TYR A N 1
ATOM 724 C CA . TYR A 1 96 ? -12.578 6.586 15.023 1 92.5 96 TYR A CA 1
ATOM 725 C C . TYR A 1 96 ? -12.547 6.098 13.578 1 92.5 96 TYR A C 1
ATOM 727 O O . TYR A 1 96 ? -12.125 4.969 13.312 1 92.5 96 TYR A O 1
ATOM 735 N N . ASN A 1 97 ? -13 6.992 12.742 1 90.44 97 ASN A N 1
ATOM 736 C CA . ASN A 1 97 ? -12.914 6.738 11.305 1 90.44 97 ASN A CA 1
ATOM 737 C C . ASN A 1 97 ? -11.797 7.551 10.656 1 90.44 97 ASN A C 1
ATOM 739 O O . ASN A 1 97 ? -11.414 8.609 11.172 1 90.44 97 ASN A O 1
ATOM 743 N N . VAL A 1 98 ? -11.312 7.004 9.539 1 95.69 98 VAL A N 1
ATOM 744 C CA . VAL A 1 98 ? -10.18 7.672 8.906 1 95.69 98 VAL A CA 1
ATOM 745 C C . VAL A 1 98 ? -10.602 8.242 7.559 1 95.69 98 VAL A C 1
ATOM 747 O O . VAL A 1 98 ? -11.062 7.508 6.684 1 95.69 98 VAL A O 1
ATOM 750 N N . PHE A 1 99 ? -10.414 9.586 7.414 1 94.19 99 PHE A N 1
ATOM 751 C CA . PHE A 1 99 ? -10.469 10.281 6.133 1 94.19 99 PHE A CA 1
ATOM 752 C C . PHE A 1 99 ? -9.094 10.352 5.492 1 94.19 99 PHE A C 1
ATOM 754 O O . PHE A 1 99 ? -8.18 10.977 6.035 1 94.19 99 PHE A O 1
ATOM 761 N N . ILE A 1 100 ? -9.031 9.695 4.336 1 96.75 100 ILE A N 1
ATOM 762 C CA . ILE A 1 100 ? -7.691 9.633 3.762 1 96.75 100 ILE A CA 1
ATOM 763 C C . ILE A 1 100 ? -7.637 10.469 2.486 1 96.75 100 ILE A C 1
ATOM 765 O O . ILE A 1 100 ? -8.602 10.5 1.715 1 96.75 100 ILE A O 1
ATOM 769 N N . SER A 1 101 ? -6.477 11.172 2.25 1 96.38 101 SER A N 1
ATOM 770 C CA . SER A 1 101 ? -6.188 11.898 1.017 1 96.38 101 SER A CA 1
ATOM 771 C C . SER A 1 101 ? -4.711 11.805 0.656 1 96.38 101 SER A C 1
ATOM 773 O O . SER A 1 101 ? -3.859 11.641 1.534 1 96.38 101 SER A O 1
ATOM 775 N N . GLN A 1 102 ? -4.457 11.828 -0.588 1 97 102 GLN A N 1
ATOM 776 C CA . GLN A 1 102 ? -3.068 11.891 -1.028 1 97 102 GLN A CA 1
ATOM 777 C C . GLN A 1 102 ? -2.771 13.227 -1.713 1 97 102 GLN A C 1
ATOM 779 O O . GLN A 1 102 ? -3.598 13.734 -2.471 1 97 102 GLN A O 1
ATOM 784 N N . SER A 1 103 ? -1.616 13.758 -1.479 1 96.62 103 SER A N 1
ATOM 785 C CA . SER A 1 103 ? -1.227 15.055 -2.031 1 96.62 103 SER A CA 1
ATOM 786 C C . SER A 1 103 ? -0.619 14.898 -3.422 1 96.62 103 SER A C 1
ATOM 788 O O . SER A 1 103 ? -0.42 15.891 -4.129 1 96.62 103 SER A O 1
ATOM 790 N N . LEU A 1 104 ? -0.322 13.633 -3.797 1 93.88 104 LEU A N 1
ATOM 791 C CA . LEU A 1 104 ? 0.362 13.359 -5.055 1 93.88 104 LEU A CA 1
ATOM 792 C C . LEU A 1 104 ? 1.648 14.164 -5.168 1 93.88 104 LEU A C 1
ATOM 794 O O . LEU A 1 104 ? 1.981 14.664 -6.246 1 93.88 104 LEU A O 1
ATOM 798 N N . GLU A 1 105 ? 2.238 14.445 -4.055 1 93.88 105 GLU A N 1
ATOM 799 C CA . GLU A 1 105 ? 3.564 15.031 -3.889 1 93.88 105 GLU A CA 1
ATOM 800 C C . GLU A 1 105 ? 3.541 16.531 -4.176 1 93.88 105 GLU A C 1
ATOM 802 O O . GLU A 1 105 ? 4.586 17.141 -4.422 1 93.88 105 GLU A O 1
ATOM 807 N N . THR A 1 106 ? 2.334 17.203 -4.094 1 96.12 106 THR A N 1
ATOM 808 C CA . THR A 1 106 ? 2.283 18.641 -4.34 1 96.12 106 THR A CA 1
ATOM 809 C C . THR A 1 106 ? 1.728 19.375 -3.127 1 96.12 106 THR A C 1
ATOM 811 O O . THR A 1 106 ? 0.768 18.922 -2.502 1 96.12 106 THR A O 1
ATOM 814 N N . MET A 1 107 ? 2.303 20.516 -2.865 1 96.88 107 MET A N 1
ATOM 815 C CA . MET A 1 107 ? 1.814 21.375 -1.793 1 96.88 107 MET A CA 1
ATOM 816 C C . MET A 1 107 ? 0.411 21.891 -2.102 1 96.88 107 MET A C 1
ATOM 818 O O . MET A 1 107 ? -0.417 22.016 -1.199 1 96.88 107 MET A O 1
ATOM 822 N N . THR A 1 108 ? 0.168 22.141 -3.352 1 97.12 108 THR A N 1
ATOM 823 C CA . THR A 1 108 ? -1.139 22.625 -3.779 1 97.12 108 THR A CA 1
ATOM 824 C C . THR A 1 108 ? -2.24 21.656 -3.363 1 97.12 108 THR A C 1
ATOM 826 O O . THR A 1 108 ? -3.232 22.062 -2.752 1 97.12 108 THR A O 1
ATOM 829 N N . LYS A 1 109 ? -2.059 20.422 -3.586 1 96.56 109 LYS A N 1
ATOM 830 C CA . LYS A 1 109 ? -3.051 19.422 -3.207 1 96.56 109 LYS A CA 1
ATOM 831 C C . LYS A 1 109 ? -3.08 19.219 -1.694 1 96.56 109 LYS A C 1
ATOM 833 O O . LYS A 1 109 ? -4.141 18.953 -1.118 1 96.56 109 LYS A O 1
ATOM 838 N N . GLU A 1 110 ? -1.926 19.281 -1.123 1 97.5 110 GLU A N 1
ATOM 839 C CA . GLU A 1 110 ? -1.842 19.203 0.333 1 97.5 110 GLU A CA 1
ATOM 840 C C . GLU A 1 110 ? -2.707 20.281 0.995 1 97.5 110 GLU A C 1
ATOM 842 O O . GLU A 1 110 ? -3.447 19.984 1.937 1 97.5 110 GLU A O 1
ATOM 847 N N . ILE A 1 111 ? -2.656 21.5 0.506 1 96.69 111 ILE A N 1
ATOM 848 C CA . ILE A 1 111 ? -3.439 22.625 1.005 1 96.69 111 ILE A CA 1
ATOM 849 C C . ILE A 1 111 ? -4.926 22.344 0.799 1 96.69 111 ILE A C 1
ATOM 851 O O . ILE A 1 111 ? -5.727 22.5 1.726 1 96.69 111 ILE A O 1
ATOM 855 N N . SER A 1 112 ? -5.219 21.922 -0.397 1 94.5 112 SER A N 1
ATOM 856 C CA . SER A 1 112 ? -6.609 21.609 -0.718 1 94.5 112 SER A CA 1
ATOM 857 C C . SER A 1 112 ? -7.164 20.531 0.198 1 94.5 112 SER A C 1
ATOM 859 O O . SER A 1 112 ? -8.281 20.656 0.711 1 94.5 112 SER A O 1
ATOM 861 N N . ASN A 1 113 ? -6.41 19.484 0.428 1 96 113 ASN A N 1
ATOM 862 C CA . ASN A 1 113 ? -6.816 18.391 1.298 1 96 113 ASN A CA 1
ATOM 863 C C . ASN A 1 113 ? -7.035 18.859 2.732 1 96 113 ASN A C 1
ATOM 865 O O . ASN A 1 113 ? -8.023 18.484 3.369 1 96 113 ASN A O 1
ATOM 869 N N . ALA A 1 114 ? -6.09 19.656 3.209 1 96 114 ALA A N 1
ATOM 870 C CA . ALA A 1 114 ? -6.203 20.188 4.566 1 96 114 ALA A CA 1
ATOM 871 C C . ALA A 1 114 ? -7.473 21.016 4.73 1 96 114 ALA A C 1
ATOM 873 O O . ALA A 1 114 ? -8.203 20.859 5.715 1 96 114 ALA A O 1
ATOM 874 N N . ASN A 1 115 ? -7.738 21.828 3.773 1 91.38 115 ASN A N 1
ATOM 875 C CA . ASN A 1 115 ? -8.938 22.656 3.811 1 91.38 115 ASN A CA 1
ATOM 876 C C . ASN A 1 115 ? -10.203 21.812 3.816 1 91.38 115 ASN A C 1
ATOM 878 O O . ASN A 1 115 ? -11.133 22.078 4.578 1 91.38 115 ASN A O 1
ATOM 882 N N . ASP A 1 116 ? -10.203 20.844 2.994 1 88.5 116 ASP A N 1
ATOM 883 C CA . ASP A 1 116 ? -11.352 19.938 2.926 1 88.5 116 ASP A CA 1
ATOM 884 C C . ASP A 1 116 ? -11.594 19.266 4.266 1 88.5 116 ASP A C 1
ATOM 886 O O . ASP A 1 116 ? -12.742 19.141 4.711 1 88.5 116 ASP A O 1
ATOM 890 N N . MET A 1 117 ? -10.555 18.812 4.902 1 92.12 117 MET A N 1
ATOM 891 C CA . MET A 1 117 ? -10.672 18.109 6.176 1 92.12 117 MET A CA 1
ATOM 892 C C . MET A 1 117 ? -11.141 19.047 7.277 1 92.12 117 MET A C 1
ATOM 894 O O . MET A 1 117 ? -11.883 18.641 8.172 1 92.12 117 MET A O 1
ATOM 898 N N . LEU A 1 118 ? -10.695 20.25 7.168 1 88.12 118 LEU A N 1
ATOM 899 C CA . LEU A 1 118 ? -11.156 21.25 8.117 1 88.12 118 LEU A CA 1
ATOM 900 C C . LEU A 1 118 ? -12.656 21.5 7.973 1 88.12 118 LEU A C 1
ATOM 902 O O . LEU A 1 118 ? -13.383 21.531 8.961 1 88.12 118 LEU A O 1
ATOM 906 N N . VAL A 1 119 ? -13.078 21.609 6.746 1 80.25 119 VAL A N 1
ATOM 907 C CA . VAL A 1 119 ? -14.477 21.891 6.43 1 80.25 119 VAL A CA 1
ATOM 908 C C . VAL A 1 119 ? -15.352 20.719 6.875 1 80.25 119 VAL A C 1
ATOM 910 O O . VAL A 1 119 ? -16.484 20.906 7.32 1 80.25 119 VAL A O 1
ATOM 913 N N . ASN A 1 120 ? -14.766 19.562 6.816 1 80.69 120 ASN A N 1
ATOM 914 C CA . ASN A 1 120 ? -15.516 18.375 7.176 1 80.69 120 ASN A CA 1
ATOM 915 C C . ASN A 1 120 ? -15.398 18.047 8.664 1 80.69 120 ASN A C 1
ATOM 917 O O . ASN A 1 120 ? -15.797 16.984 9.109 1 80.69 120 ASN A O 1
ATOM 921 N N . ARG A 1 121 ? -14.727 18.844 9.43 1 83.94 121 ARG A N 1
ATOM 922 C CA . ARG A 1 121 ? -14.719 18.859 10.883 1 83.94 121 ARG A CA 1
ATOM 923 C C . ARG A 1 121 ? -14.055 17.609 11.445 1 83.94 121 ARG A C 1
ATOM 925 O O . ARG A 1 121 ? -14.609 16.953 12.328 1 83.94 121 ARG A O 1
ATOM 932 N N . VAL A 1 122 ? -12.922 17.297 10.914 1 91.56 122 VAL A N 1
ATOM 933 C CA . VAL A 1 122 ? -12.156 16.203 11.508 1 91.56 122 VAL A CA 1
ATOM 934 C C . VAL A 1 122 ? -11.75 16.578 12.938 1 91.56 122 VAL A C 1
ATOM 936 O O . VAL A 1 122 ? -11.57 17.75 13.25 1 91.56 122 VAL A O 1
ATOM 939 N N . ASP A 1 123 ? -11.648 15.547 13.766 1 93.62 123 ASP A N 1
ATOM 940 C CA . ASP A 1 123 ? -11.266 15.766 15.156 1 93.62 123 ASP A CA 1
ATOM 941 C C . ASP A 1 123 ? -9.75 15.914 15.289 1 93.62 123 ASP A C 1
ATOM 943 O O . ASP A 1 123 ? -9.258 16.453 16.297 1 93.62 123 ASP A O 1
ATOM 947 N N . GLY A 1 124 ? -9.016 15.484 14.406 1 96.19 124 GLY A N 1
ATOM 948 C CA . GLY A 1 124 ? -7.562 15.516 14.352 1 96.19 124 GLY A CA 1
ATOM 949 C C . GLY A 1 124 ? -7.008 15.266 12.961 1 96.19 124 GLY A C 1
ATOM 950 O O . GLY A 1 124 ? -7.727 14.797 12.078 1 96.19 124 GLY A O 1
ATOM 951 N N . LEU A 1 125 ? -5.738 15.656 12.797 1 97.56 125 LEU A N 1
ATOM 952 C CA . LEU A 1 125 ? -5.102 15.531 11.492 1 97.56 125 LEU A CA 1
ATOM 953 C C . LEU A 1 125 ? -3.705 14.93 11.617 1 97.56 125 LEU A C 1
ATOM 955 O O . LEU A 1 125 ? -2.922 15.352 12.477 1 97.56 125 LEU A O 1
ATOM 959 N N . MET A 1 126 ? -3.477 13.875 10.867 1 98.06 126 MET A N 1
ATOM 960 C CA . MET A 1 126 ? -2.135 13.312 10.734 1 98.06 126 MET A CA 1
ATOM 961 C C . MET A 1 126 ? -1.594 13.547 9.328 1 98.06 126 MET A C 1
ATOM 963 O O . MET A 1 126 ? -2.312 13.359 8.344 1 98.06 126 MET A O 1
ATOM 967 N N . VAL A 1 127 ? -0.269 13.969 9.211 1 98.12 127 VAL A N 1
ATOM 968 C CA . VAL A 1 127 ? 0.224 14.422 7.91 1 98.12 127 VAL A CA 1
ATOM 969 C C . VAL A 1 127 ? 1.648 13.914 7.695 1 98.12 127 VAL A C 1
ATOM 971 O O . VAL A 1 127 ? 2.486 13.992 8.602 1 98.12 127 VAL A O 1
ATOM 974 N N . SER A 1 128 ? 1.896 13.312 6.586 1 98.06 128 SER A N 1
ATOM 975 C CA . SER A 1 128 ? 3.225 13.203 5.996 1 98.06 128 SER A CA 1
ATOM 976 C C . SER A 1 128 ? 3.379 14.141 4.801 1 98.06 128 SER A C 1
ATOM 978 O O . SER A 1 128 ? 2.613 14.062 3.838 1 98.06 128 SER A O 1
ATOM 980 N N . LEU A 1 129 ? 4.332 14.992 4.797 1 97.5 129 LEU A N 1
ATOM 981 C CA . LEU A 1 129 ? 4.387 16.156 3.928 1 97.5 129 LEU A CA 1
ATOM 982 C C . LEU A 1 129 ? 4.73 15.758 2.496 1 97.5 129 LEU A C 1
ATOM 984 O O . LEU A 1 129 ? 5.395 14.75 2.275 1 97.5 129 LEU A O 1
ATOM 988 N N . ALA A 1 130 ? 4.289 16.609 1.553 1 96 130 ALA A N 1
ATOM 989 C CA . ALA A 1 130 ? 4.625 16.469 0.138 1 96 130 ALA A CA 1
ATOM 990 C C . ALA A 1 130 ? 6.062 16.891 -0.133 1 96 130 ALA A C 1
ATOM 992 O O . ALA A 1 130 ? 6.672 17.594 0.683 1 96 130 ALA A O 1
ATOM 993 N N . TYR A 1 131 ? 6.516 16.531 -1.341 1 92.12 131 TYR A N 1
ATOM 994 C CA . TYR A 1 131 ? 7.895 16.812 -1.732 1 92.12 131 TYR A CA 1
ATOM 995 C C . TYR A 1 131 ? 8.172 18.312 -1.76 1 92.12 131 TYR A C 1
ATOM 997 O O . TYR A 1 131 ? 9.273 18.75 -1.435 1 92.12 131 TYR A O 1
ATOM 1005 N N . ASP A 1 132 ? 7.148 19.047 -2.121 1 93.69 132 ASP A N 1
ATOM 1006 C CA . ASP A 1 132 ? 7.434 20.438 -2.453 1 93.69 132 ASP A CA 1
ATOM 1007 C C . ASP A 1 132 ? 6.844 21.391 -1.413 1 93.69 132 ASP A C 1
ATOM 1009 O O . ASP A 1 132 ? 6.699 22.578 -1.668 1 93.69 132 ASP A O 1
ATOM 1013 N N . THR A 1 133 ? 6.438 20.766 -0.291 1 95.88 133 THR A N 1
ATOM 1014 C CA . THR A 1 133 ? 5.93 21.609 0.788 1 95.88 133 THR A CA 1
ATOM 1015 C C . THR A 1 133 ? 7 22.578 1.274 1 95.88 133 THR A C 1
ATOM 1017 O O . THR A 1 133 ? 8.086 22.156 1.677 1 95.88 133 THR A O 1
ATOM 1020 N N . THR A 1 134 ? 6.691 23.891 1.251 1 95.25 134 THR A N 1
ATOM 1021 C CA . THR A 1 134 ? 7.703 24.875 1.603 1 95.25 134 THR A CA 1
ATOM 1022 C C . THR A 1 134 ? 7.352 25.578 2.918 1 95.25 134 THR A C 1
ATOM 1024 O O . THR A 1 134 ? 8.188 26.25 3.518 1 95.25 134 THR A O 1
ATOM 1027 N N . ASN A 1 135 ? 6.145 25.469 3.34 1 94.31 135 ASN A N 1
ATOM 1028 C CA . ASN A 1 135 ? 5.676 25.984 4.625 1 94.31 135 ASN A CA 1
ATOM 1029 C C . ASN A 1 135 ? 4.457 25.219 5.121 1 94.31 135 ASN A C 1
ATOM 1031 O O . ASN A 1 135 ? 3.92 24.359 4.41 1 94.31 135 ASN A O 1
ATOM 1035 N N . ILE A 1 136 ? 4 25.5 6.297 1 95 136 ILE A N 1
ATOM 1036 C CA . ILE A 1 136 ? 2.918 24.703 6.863 1 95 136 ILE A CA 1
ATOM 1037 C C . ILE A 1 136 ? 1.778 25.609 7.301 1 95 136 ILE A C 1
ATOM 1039 O O . ILE A 1 136 ? 1.072 25.312 8.266 1 95 136 ILE A O 1
ATOM 1043 N N . ASN A 1 137 ? 1.526 26.766 6.676 1 94.69 137 ASN A N 1
ATOM 1044 C CA . ASN A 1 137 ? 0.516 27.75 7.047 1 94.69 137 ASN A CA 1
ATOM 1045 C C . ASN A 1 137 ? -0.894 27.172 6.934 1 94.69 137 ASN A C 1
ATOM 1047 O O . ASN A 1 137 ? -1.786 27.562 7.691 1 94.69 137 ASN A O 1
ATOM 1051 N N . HIS A 1 138 ? -1.027 26.312 6.043 1 93.75 138 HIS A N 1
ATOM 1052 C CA . HIS A 1 138 ? -2.355 25.766 5.785 1 93.75 138 HIS A CA 1
ATOM 1053 C C . HIS A 1 138 ? -2.811 24.859 6.922 1 93.75 138 HIS A C 1
ATOM 1055 O O . HIS A 1 138 ? -3.979 24.469 6.98 1 93.75 138 HIS A O 1
ATOM 1061 N N . PHE A 1 139 ? -1.926 24.562 7.883 1 95.88 139 PHE A N 1
ATOM 1062 C CA . PHE A 1 139 ? -2.314 23.766 9.039 1 95.88 139 PHE A CA 1
ATOM 1063 C C . PHE A 1 139 ? -2.639 24.656 10.234 1 95.88 139 PHE A C 1
ATOM 1065 O O . PHE A 1 139 ? -3.17 24.188 11.242 1 95.88 139 PHE A O 1
ATOM 1072 N N . GLU A 1 140 ? -2.395 25.938 10.211 1 92.75 140 GLU A N 1
ATOM 1073 C CA . GLU A 1 140 ? -2.6 26.891 11.297 1 92.75 140 GLU A CA 1
ATOM 1074 C C . GLU A 1 140 ? -4.066 26.938 11.711 1 92.75 140 GLU A C 1
ATOM 1076 O O . GLU A 1 140 ? -4.371 27.031 12.906 1 92.75 140 GLU A O 1
ATOM 1081 N N . PRO A 1 141 ? -4.957 26.938 10.742 1 90.62 141 PRO A N 1
ATOM 1082 C CA . PRO A 1 141 ? -6.371 26.969 11.125 1 90.62 141 PRO A CA 1
ATOM 1083 C C . PRO A 1 141 ? -6.762 25.828 12.055 1 90.62 141 PRO A C 1
ATOM 1085 O O . PRO A 1 141 ? -7.656 25.969 12.891 1 90.62 141 PRO A O 1
ATOM 1088 N N . PHE A 1 142 ? -6.16 24.641 11.945 1 92.38 142 PHE A N 1
ATOM 1089 C CA . PHE A 1 142 ? -6.438 23.531 12.844 1 92.38 142 PHE A CA 1
ATOM 1090 C C . PHE A 1 142 ? -6.031 23.859 14.266 1 92.38 142 PHE A C 1
ATOM 1092 O O . PHE A 1 142 ? -6.793 23.641 15.211 1 92.38 142 PHE A O 1
ATOM 1099 N N . VAL A 1 143 ? -4.863 24.422 14.406 1 87.94 143 VAL A N 1
ATOM 1100 C CA . VAL A 1 143 ? -4.324 24.797 15.711 1 87.94 143 VAL A CA 1
ATOM 1101 C C . VAL A 1 143 ? -5.219 25.844 16.359 1 87.94 143 VAL A C 1
ATOM 1103 O O . VAL A 1 143 ? -5.535 25.75 17.547 1 87.94 143 VAL A O 1
ATOM 1106 N N . LYS A 1 144 ? -5.594 26.766 15.586 1 86.19 144 LYS A N 1
ATOM 1107 C CA . LYS A 1 144 ? -6.438 27.844 16.078 1 86.19 144 LYS A CA 1
ATOM 1108 C C . LYS A 1 144 ? -7.773 27.312 16.594 1 86.19 144 LYS A C 1
ATOM 1110 O O . LYS A 1 144 ? -8.375 27.906 17.484 1 86.19 144 LYS A O 1
ATOM 1115 N N . ARG A 1 145 ? -8.156 26.234 16.078 1 85.06 145 ARG A N 1
ATOM 1116 C CA . ARG A 1 145 ? -9.43 25.641 16.469 1 85.06 145 ARG A CA 1
ATOM 1117 C C . ARG A 1 145 ? -9.219 24.516 17.484 1 85.06 145 ARG A C 1
ATOM 1119 O O . ARG A 1 145 ? -10.133 23.734 17.734 1 85.06 145 ARG A O 1
ATOM 1126 N N . ASN A 1 146 ? -8.047 24.344 17.891 1 87.44 146 ASN A N 1
ATOM 1127 C CA . ASN A 1 146 ? -7.66 23.344 18.875 1 87.44 146 ASN A CA 1
ATOM 1128 C C . ASN A 1 146 ? -7.848 21.922 18.344 1 87.44 146 ASN A C 1
ATOM 1130 O O . ASN A 1 146 ? -8.273 21.031 19.078 1 87.44 146 ASN A O 1
ATOM 1134 N N . ILE A 1 147 ? -7.676 21.766 17.031 1 91.69 147 ILE A N 1
ATOM 1135 C CA . ILE A 1 147 ? -7.633 20.453 16.406 1 91.69 147 ILE A CA 1
ATOM 1136 C C . ILE A 1 147 ? -6.191 19.969 16.328 1 91.69 147 ILE A C 1
ATOM 1138 O O . ILE A 1 147 ? -5.352 20.594 15.672 1 91.69 147 ILE A O 1
ATOM 1142 N N . PRO A 1 148 ? -5.883 18.891 16.984 1 94.5 148 PRO A N 1
ATOM 1143 C CA . PRO A 1 148 ? -4.488 18.438 16.984 1 94.5 148 PRO A CA 1
ATOM 1144 C C . PRO A 1 148 ? -4 18.031 15.602 1 94.5 148 PRO A C 1
ATOM 1146 O O . PRO A 1 148 ? -4.738 17.391 14.844 1 94.5 148 PRO A O 1
ATOM 1149 N N . VAL A 1 149 ? -2.756 18.422 15.281 1 95.56 149 VAL A N 1
ATOM 1150 C CA . VAL A 1 149 ? -2.047 18.031 14.062 1 95.56 149 VAL A CA 1
ATOM 1151 C C . VAL A 1 149 ? -0.752 17.312 14.43 1 95.56 149 VAL A C 1
ATOM 1153 O O . VAL A 1 149 ? 0.05 17.828 15.219 1 95.56 149 VAL A O 1
ATOM 1156 N N . ILE A 1 150 ? -0.586 16.109 13.922 1 96.19 150 ILE A N 1
ATOM 1157 C CA . ILE A 1 150 ? 0.628 15.328 14.148 1 96.19 150 ILE A CA 1
ATOM 1158 C C . ILE A 1 150 ? 1.316 15.055 12.812 1 96.19 150 ILE A C 1
ATOM 1160 O O . ILE A 1 150 ? 0.691 14.555 11.875 1 96.19 150 ILE A O 1
ATOM 1164 N N . PHE A 1 151 ? 2.541 15.484 12.688 1 96.88 151 PHE A N 1
ATOM 1165 C CA . PHE A 1 151 ? 3.346 15.117 11.523 1 96.88 151 PHE A CA 1
ATOM 1166 C C . PHE A 1 151 ? 4.074 13.805 11.758 1 96.88 151 PHE A C 1
ATOM 1168 O O . PHE A 1 151 ? 4.551 13.539 12.867 1 96.88 151 PHE A O 1
ATOM 1175 N N . PHE A 1 152 ? 4.137 12.953 10.703 1 96.88 152 PHE A N 1
ATOM 1176 C CA . PHE A 1 152 ? 4.875 11.703 10.812 1 96.88 152 PHE A CA 1
ATOM 1177 C C . PHE A 1 152 ? 5.715 11.453 9.562 1 96.88 152 PHE A C 1
ATOM 1179 O O . PHE A 1 152 ? 5.355 11.898 8.469 1 96.88 152 PHE A O 1
ATOM 1186 N N . ASP A 1 153 ? 6.852 10.797 9.648 1 96.25 153 ASP A N 1
ATOM 1187 C CA . ASP A 1 153 ? 7.793 10.438 8.594 1 96.25 153 ASP A CA 1
ATOM 1188 C C . ASP A 1 153 ? 8.406 11.688 7.965 1 96.25 153 ASP A C 1
ATOM 1190 O O . ASP A 1 153 ? 9.492 12.117 8.359 1 96.25 153 ASP A O 1
ATOM 1194 N N . ARG A 1 154 ? 7.656 12.352 7.074 1 96.31 154 ARG A N 1
ATOM 1195 C CA . ARG A 1 154 ? 8.062 13.648 6.535 1 96.31 154 ARG A CA 1
ATOM 1196 C C . ARG A 1 154 ? 7.457 14.789 7.344 1 96.31 154 ARG A C 1
ATOM 1198 O O . ARG A 1 154 ? 6.238 14.984 7.344 1 96.31 154 ARG A O 1
ATOM 1205 N N . VAL A 1 155 ? 8.328 15.523 7.988 1 94.44 155 VAL A N 1
ATOM 1206 C CA . VAL A 1 155 ? 7.871 16.5 8.977 1 94.44 155 VAL A CA 1
ATOM 1207 C C . VAL A 1 155 ? 8.453 17.875 8.656 1 94.44 155 VAL A C 1
ATOM 1209 O O . VAL A 1 155 ? 9.336 18 7.809 1 94.44 155 VAL A O 1
ATOM 1212 N N . PHE A 1 156 ? 7.82 18.844 9.203 1 88.31 156 PHE A N 1
ATOM 1213 C CA . PHE A 1 156 ? 8.328 20.203 9.125 1 88.31 156 PHE A CA 1
ATOM 1214 C C . PHE A 1 156 ? 8.93 20.625 10.461 1 88.31 156 PHE A C 1
ATOM 1216 O O . PHE A 1 156 ? 8.289 20.516 11.508 1 88.31 156 PHE A O 1
ATOM 1223 N N . GLU A 1 157 ? 10.148 20.984 10.461 1 79.44 157 GLU A N 1
ATOM 1224 C CA . GLU A 1 157 ? 10.828 21.328 11.711 1 79.44 157 GLU A CA 1
ATOM 1225 C C . GLU A 1 157 ? 10.211 22.578 12.336 1 79.44 157 GLU A C 1
ATOM 1227 O O . GLU A 1 157 ? 10.562 23.703 11.977 1 79.44 157 GLU A O 1
ATOM 1232 N N . GLN A 1 158 ? 9.211 22.422 13.039 1 77.88 158 GLN A N 1
ATOM 1233 C CA . GLN A 1 158 ? 8.586 23.469 13.836 1 77.88 158 GLN A CA 1
ATOM 1234 C C . GLN A 1 158 ? 8.141 22.938 15.195 1 77.88 158 GLN A C 1
ATOM 1236 O O . GLN A 1 158 ? 7.535 21.859 15.289 1 77.88 158 GLN A O 1
ATOM 1241 N N . ASP A 1 159 ? 8.359 23.688 16.125 1 70.31 159 ASP A N 1
ATOM 1242 C CA . ASP A 1 159 ? 8.219 23.25 17.5 1 70.31 159 ASP A CA 1
ATOM 1243 C C . ASP A 1 159 ? 6.746 23.141 17.906 1 70.31 159 ASP A C 1
ATOM 1245 O O . ASP A 1 159 ? 6.406 22.484 18.891 1 70.31 159 ASP A O 1
ATOM 1249 N N . ASP A 1 160 ? 5.891 23.609 17.109 1 81.75 160 ASP A N 1
ATOM 1250 C CA . ASP A 1 160 ? 4.512 23.719 17.562 1 81.75 160 ASP A CA 1
ATOM 1251 C C . ASP A 1 160 ? 3.709 22.469 17.234 1 81.75 160 ASP A C 1
ATOM 1253 O O . ASP A 1 160 ? 2.57 22.312 17.688 1 81.75 160 ASP A O 1
ATOM 1257 N N . TYR A 1 161 ? 4.273 21.547 16.516 1 89.81 161 TYR A N 1
ATOM 1258 C CA . TYR A 1 161 ? 3.529 20.359 16.125 1 89.81 161 TYR A CA 1
ATOM 1259 C C . TYR A 1 161 ? 4.25 19.094 16.578 1 89.81 161 TYR A C 1
ATOM 1261 O O . TYR A 1 161 ? 5.465 18.969 16.391 1 89.81 161 TYR A O 1
ATOM 1269 N N . PRO A 1 162 ? 3.523 18.188 17.203 1 92.81 162 PRO A N 1
ATOM 1270 C CA . PRO A 1 162 ? 4.145 16.891 17.469 1 92.81 162 PRO A CA 1
ATOM 1271 C C . PRO A 1 162 ? 4.602 16.188 16.188 1 92.81 162 PRO A C 1
ATOM 1273 O O . PRO A 1 162 ? 3.92 16.266 15.156 1 92.81 162 PRO A O 1
ATOM 1276 N N . GLN A 1 163 ? 5.73 15.555 16.297 1 95.06 163 GLN A N 1
ATOM 1277 C CA . GLN A 1 163 ? 6.324 14.883 15.141 1 95.06 163 GLN A CA 1
ATOM 1278 C C . GLN A 1 163 ? 6.785 13.477 15.492 1 95.06 163 GLN A C 1
ATOM 1280 O O . GLN A 1 163 ? 7.277 13.234 16.594 1 95.06 163 GLN A O 1
ATOM 1285 N N . ILE A 1 164 ? 6.551 12.547 14.617 1 95.56 164 ILE A N 1
ATOM 1286 C CA . ILE A 1 164 ? 6.992 11.164 14.75 1 95.56 164 ILE A CA 1
ATOM 1287 C C . ILE A 1 164 ? 7.879 10.789 13.57 1 95.56 164 ILE A C 1
ATOM 1289 O O . ILE A 1 164 ? 7.438 10.828 12.422 1 95.56 164 ILE A O 1
ATOM 1293 N N . TYR A 1 165 ? 9.133 10.484 13.758 1 95.19 165 TYR A N 1
ATOM 1294 C CA . TYR A 1 165 ? 10.055 10.125 12.695 1 95.19 165 TYR A CA 1
ATOM 1295 C C . TYR A 1 165 ? 11.227 9.32 13.242 1 95.19 165 TYR A C 1
ATOM 1297 O O . TYR A 1 165 ? 11.297 9.047 14.438 1 95.19 165 TYR A O 1
ATOM 1305 N N . ILE A 1 166 ? 12.078 8.805 12.461 1 96.5 166 ILE A N 1
ATOM 1306 C CA . ILE A 1 166 ? 13.32 8.156 12.891 1 96.5 166 ILE A CA 1
ATOM 1307 C C . ILE A 1 166 ? 14.492 9.125 12.727 1 96.5 166 ILE A C 1
ATOM 1309 O O . ILE A 1 166 ? 14.359 10.164 12.07 1 96.5 166 ILE A O 1
ATOM 1313 N N . ASP A 1 167 ? 15.617 8.789 13.359 1 97.31 167 ASP A N 1
ATOM 1314 C CA . ASP A 1 167 ? 16.844 9.562 13.18 1 97.31 167 ASP A CA 1
ATOM 1315 C C . ASP A 1 167 ? 17.5 9.242 11.836 1 97.31 167 ASP A C 1
ATOM 1317 O O . ASP A 1 167 ? 18.406 8.422 11.773 1 97.31 167 ASP A O 1
ATOM 1321 N N . ASN A 1 168 ? 17.031 9.906 10.82 1 97.88 168 ASN A N 1
ATOM 1322 C CA . ASN A 1 168 ? 17.484 9.664 9.461 1 97.88 168 ASN A CA 1
ATOM 1323 C C . ASN A 1 168 ? 18.969 9.969 9.297 1 97.88 168 ASN A C 1
ATOM 1325 O O . ASN A 1 168 ? 19.656 9.312 8.523 1 97.88 168 ASN A O 1
ATOM 1329 N N . PHE A 1 169 ? 19.422 10.992 9.984 1 98.44 169 PHE A N 1
ATOM 1330 C CA . PHE A 1 169 ? 20.844 11.328 9.945 1 98.44 169 PHE A CA 1
ATOM 1331 C C . PHE A 1 169 ? 21.688 10.172 10.453 1 98.44 169 PHE A C 1
ATOM 1333 O O . PHE A 1 169 ? 22.625 9.727 9.766 1 98.44 169 PHE A O 1
ATOM 1340 N N . LYS A 1 170 ? 21.359 9.68 11.562 1 98.69 170 LYS A N 1
ATOM 1341 C CA . LYS A 1 170 ? 22.125 8.594 12.164 1 98.69 170 LYS A CA 1
ATOM 1342 C C . LYS A 1 170 ? 22.016 7.324 11.312 1 98.69 170 LYS A C 1
ATOM 1344 O O . LYS A 1 170 ? 23.016 6.617 11.133 1 98.69 170 LYS A O 1
ATOM 1349 N N . ALA A 1 171 ? 20.844 7.008 10.859 1 98.62 171 ALA A N 1
ATOM 1350 C CA . ALA A 1 171 ? 20.641 5.82 10.031 1 98.62 171 ALA A CA 1
ATOM 1351 C C . ALA A 1 171 ? 21.5 5.871 8.773 1 98.62 171 ALA A C 1
ATOM 1353 O O . ALA A 1 171 ? 22.156 4.891 8.422 1 98.62 171 ALA A O 1
ATOM 1354 N N . ALA A 1 172 ? 21.5 7.035 8.125 1 98.75 172 ALA A N 1
ATOM 1355 C CA . ALA A 1 172 ? 22.266 7.199 6.898 1 98.75 172 ALA A CA 1
ATOM 1356 C C . ALA A 1 172 ? 23.766 7.16 7.191 1 98.75 172 ALA A C 1
ATOM 1358 O O . ALA A 1 172 ? 24.547 6.617 6.406 1 98.75 172 ALA A O 1
ATOM 1359 N N . TYR A 1 173 ? 24.156 7.738 8.281 1 98.88 173 TYR A N 1
ATOM 1360 C CA . TYR A 1 173 ? 25.547 7.66 8.719 1 98.88 173 TYR A CA 1
ATOM 1361 C C . TYR A 1 173 ? 25.984 6.211 8.875 1 98.88 173 TYR A C 1
ATOM 1363 O O . TYR A 1 173 ? 27.047 5.82 8.367 1 98.88 173 TYR A O 1
ATOM 1371 N N . GLU A 1 174 ? 25.172 5.426 9.531 1 98.75 174 GLU A N 1
ATOM 1372 C CA . GLU A 1 174 ? 25.516 4.039 9.836 1 98.75 174 GLU A CA 1
ATOM 1373 C C . GLU A 1 174 ? 25.625 3.205 8.562 1 98.75 174 GLU A C 1
ATOM 1375 O O . GLU A 1 174 ? 26.531 2.396 8.422 1 98.75 174 GLU A O 1
ATOM 1380 N N . ILE A 1 175 ? 24.703 3.406 7.652 1 98.5 175 ILE A N 1
ATOM 1381 C CA . ILE A 1 175 ? 24.703 2.643 6.41 1 98.5 175 ILE A CA 1
ATOM 1382 C C . ILE A 1 175 ? 25.938 3.004 5.578 1 98.5 175 ILE A C 1
ATOM 1384 O O . ILE A 1 175 ? 26.578 2.125 5 1 98.5 175 ILE A O 1
ATOM 1388 N N . THR A 1 176 ? 26.219 4.281 5.484 1 98.75 176 THR A N 1
ATOM 1389 C CA . THR A 1 176 ? 27.375 4.742 4.727 1 98.75 176 THR A CA 1
ATOM 1390 C C . THR A 1 176 ? 28.672 4.25 5.367 1 98.75 176 THR A C 1
ATOM 1392 O O . THR A 1 176 ? 29.578 3.775 4.676 1 98.75 176 THR A O 1
ATOM 1395 N N . ALA A 1 177 ? 28.75 4.352 6.676 1 98.75 177 ALA A N 1
ATOM 1396 C CA . ALA A 1 177 ? 29.906 3.867 7.414 1 98.75 177 ALA A CA 1
ATOM 1397 C C . ALA A 1 177 ? 30.125 2.375 7.188 1 98.75 177 ALA A C 1
ATOM 1399 O O . ALA A 1 177 ? 31.266 1.915 7.066 1 98.75 177 ALA A O 1
ATOM 1400 N N . HIS A 1 178 ? 29.047 1.635 7.18 1 98.69 178 HIS A N 1
ATOM 1401 C CA . HIS A 1 178 ? 29.125 0.207 6.898 1 98.69 178 HIS A CA 1
ATOM 1402 C C . HIS A 1 178 ? 29.75 -0.049 5.531 1 98.69 178 HIS A C 1
ATOM 1404 O O . HIS A 1 178 ? 30.641 -0.897 5.402 1 98.69 178 HIS A O 1
ATOM 1410 N N . LEU A 1 179 ? 29.312 0.695 4.508 1 98.62 179 LEU A N 1
ATOM 1411 C CA . LEU A 1 179 ? 29.859 0.539 3.166 1 98.62 179 LEU A CA 1
ATOM 1412 C C . LEU A 1 179 ? 31.344 0.87 3.148 1 98.62 179 LEU A C 1
ATOM 1414 O O . LEU A 1 179 ? 32.125 0.17 2.51 1 98.62 179 LEU A O 1
ATOM 1418 N N . ILE A 1 180 ? 31.766 1.886 3.867 1 98.5 180 ILE A N 1
ATOM 1419 C CA . ILE A 1 180 ? 33.156 2.305 3.953 1 98.5 180 ILE A CA 1
ATOM 1420 C C . ILE A 1 180 ? 34 1.222 4.652 1 98.5 180 ILE A C 1
ATOM 1422 O O . ILE A 1 180 ? 35.094 0.886 4.207 1 98.5 180 ILE A O 1
ATOM 1426 N N . LYS A 1 181 ? 33.375 0.694 5.719 1 97.75 181 LYS A N 1
ATOM 1427 C CA . LYS A 1 181 ? 34.062 -0.371 6.465 1 97.75 181 LYS A CA 1
ATOM 1428 C C . LYS A 1 181 ? 34.312 -1.59 5.578 1 97.75 181 LYS A C 1
ATOM 1430 O O . LYS A 1 181 ? 35.25 -2.328 5.781 1 97.75 181 LYS A O 1
ATOM 1435 N N . GLN A 1 182 ? 33.469 -1.753 4.574 1 97.62 182 GLN A N 1
ATOM 1436 C CA . GLN A 1 182 ? 33.594 -2.857 3.631 1 97.62 182 GLN A CA 1
ATOM 1437 C C . GLN A 1 182 ? 34.594 -2.518 2.529 1 97.62 182 GLN A C 1
ATOM 1439 O O . GLN A 1 182 ? 34.781 -3.295 1.59 1 97.62 182 GLN A O 1
ATOM 1444 N N . GLY A 1 183 ? 35.188 -1.282 2.551 1 96.56 183 GLY A N 1
ATOM 1445 C CA . GLY A 1 183 ? 36.312 -0.938 1.673 1 96.56 183 GLY A CA 1
ATOM 1446 C C . GLY A 1 183 ? 35.906 0.048 0.586 1 96.56 183 GLY A C 1
ATOM 1447 O O . GLY A 1 183 ? 36.75 0.396 -0.264 1 96.56 183 GLY A O 1
ATOM 1448 N N . SER A 1 184 ? 34.688 0.497 0.603 1 97.5 184 SER A N 1
ATOM 1449 C CA . SER A 1 184 ? 34.25 1.419 -0.442 1 97.5 184 SER A CA 1
ATOM 1450 C C . SER A 1 184 ? 34.781 2.822 -0.204 1 97.5 184 SER A C 1
ATOM 1452 O O . SER A 1 184 ? 34.875 3.27 0.94 1 97.5 184 SER A O 1
ATOM 1454 N N . LYS A 1 185 ? 35.094 3.492 -1.276 1 97.12 185 LYS A N 1
ATOM 1455 C CA . LYS A 1 185 ? 35.656 4.828 -1.185 1 97.12 185 LYS A CA 1
ATOM 1456 C C . LYS A 1 185 ? 34.906 5.828 -2.033 1 97.12 185 LYS A C 1
ATOM 1458 O O . LYS A 1 185 ? 34.906 7.027 -1.762 1 97.12 185 LYS A O 1
ATOM 1463 N N . ARG A 1 186 ? 34.312 5.387 -3.086 1 98.06 186 ARG A N 1
ATOM 1464 C CA . ARG A 1 186 ? 33.531 6.215 -3.996 1 98.06 186 ARG A CA 1
ATOM 1465 C C . ARG A 1 186 ? 32.062 5.793 -4.004 1 98.06 186 ARG A C 1
ATOM 1467 O O . ARG A 1 186 ? 31.656 5.004 -4.855 1 98.06 186 ARG A O 1
ATOM 1474 N N . ILE A 1 187 ? 31.344 6.422 -3.146 1 98.69 187 ILE A N 1
ATOM 1475 C CA . ILE A 1 187 ? 29.984 5.965 -2.871 1 98.69 187 ILE A CA 1
ATOM 1476 C C . ILE A 1 187 ? 28.984 6.945 -3.477 1 98.69 187 ILE A C 1
ATOM 1478 O O . ILE A 1 187 ? 28.953 8.125 -3.109 1 98.69 187 ILE A O 1
ATOM 1482 N N . VAL A 1 188 ? 28.156 6.477 -4.41 1 98.94 188 VAL A N 1
ATOM 1483 C CA . VAL A 1 188 ? 27.062 7.266 -4.957 1 98.94 188 VAL A CA 1
ATOM 1484 C C . VAL A 1 188 ? 25.891 7.285 -3.973 1 98.94 188 VAL A C 1
ATOM 1486 O O . VAL A 1 188 ? 25.562 6.254 -3.381 1 98.94 188 VAL A O 1
ATOM 1489 N N . HIS A 1 189 ? 25.359 8.445 -3.734 1 98.94 189 HIS A N 1
ATOM 1490 C CA . HIS A 1 189 ? 24.125 8.578 -2.965 1 98.94 189 HIS A CA 1
ATOM 1491 C C . HIS A 1 189 ? 22.969 9.016 -3.854 1 98.94 189 HIS A C 1
ATOM 1493 O O . HIS A 1 189 ? 22.984 10.117 -4.41 1 98.94 189 HIS A O 1
ATOM 1499 N N . ILE A 1 190 ? 21.969 8.094 -4.062 1 98.88 190 ILE A N 1
ATOM 1500 C CA . ILE A 1 190 ? 20.75 8.438 -4.785 1 98.88 190 ILE A CA 1
ATOM 1501 C C . ILE A 1 190 ? 19.703 8.969 -3.807 1 98.88 190 ILE A C 1
ATOM 1503 O O . ILE A 1 190 ? 19.297 8.258 -2.885 1 98.88 190 ILE A O 1
ATOM 1507 N N . THR A 1 191 ? 19.266 10.188 -4.008 1 98.31 191 THR A N 1
ATOM 1508 C CA . THR A 1 191 ? 18.375 10.852 -3.057 1 98.31 191 THR A CA 1
ATOM 1509 C C . THR A 1 191 ? 17.297 11.633 -3.789 1 98.31 191 THR A C 1
ATOM 1511 O O . THR A 1 191 ? 17.078 11.438 -4.984 1 98.31 191 THR A O 1
ATOM 1514 N N . ALA A 1 192 ? 16.438 12.359 -3.027 1 96.31 192 ALA A N 1
ATOM 1515 C CA . ALA A 1 192 ? 15.336 13.141 -3.578 1 96.31 192 ALA A CA 1
ATOM 1516 C C . ALA A 1 192 ? 15.375 14.578 -3.07 1 96.31 192 ALA A C 1
ATOM 1518 O O . ALA A 1 192 ? 16.438 15.078 -2.691 1 96.31 192 ALA A O 1
ATOM 1519 N N . SER A 1 193 ? 14.242 15.273 -3.213 1 92.94 193 SER A N 1
ATOM 1520 C CA . SER A 1 193 ? 14.18 16.688 -2.871 1 92.94 193 SER A CA 1
ATOM 1521 C C . SER A 1 193 ? 14.75 16.953 -1.479 1 92.94 193 SER A C 1
ATOM 1523 O O . SER A 1 193 ? 14.305 16.344 -0.501 1 92.94 193 SER A O 1
ATOM 1525 N N . GLN A 1 194 ? 15.602 17.906 -1.378 1 94.25 194 GLN A N 1
ATOM 1526 C CA . GLN A 1 194 ? 16.281 18.219 -0.121 1 94.25 194 GLN A CA 1
ATOM 1527 C C . GLN A 1 194 ? 15.438 19.156 0.733 1 94.25 194 GLN A C 1
ATOM 1529 O O . GLN A 1 194 ? 15.836 19.516 1.845 1 94.25 194 GLN A O 1
ATOM 1534 N N . LEU A 1 195 ? 14.227 19.438 0.263 1 91.5 195 LEU A N 1
ATOM 1535 C CA . LEU A 1 195 ? 13.266 20.188 1.062 1 91.5 195 LEU A CA 1
ATOM 1536 C C . LEU A 1 195 ? 12.672 19.328 2.166 1 91.5 195 LEU A C 1
ATOM 1538 O O . LEU A 1 195 ? 12.148 19.844 3.152 1 91.5 195 LEU A O 1
ATOM 1542 N N . ARG A 1 196 ? 12.781 18.062 1.996 1 92.5 196 ARG A N 1
ATOM 1543 C CA . ARG A 1 196 ? 12.211 17.125 2.955 1 92.5 196 ARG A CA 1
ATOM 1544 C C . ARG A 1 196 ? 13.25 16.672 3.971 1 92.5 196 ARG A C 1
ATOM 1546 O O . ARG A 1 196 ? 14.352 16.266 3.594 1 92.5 196 ARG A O 1
ATOM 1553 N N . ASN A 1 197 ? 12.875 16.641 5.168 1 92.94 197 ASN A N 1
ATOM 1554 C CA . ASN A 1 197 ? 13.758 16.281 6.27 1 92.94 197 ASN A CA 1
ATOM 1555 C C . ASN A 1 197 ? 14.391 14.906 6.055 1 92.94 197 ASN A C 1
ATOM 1557 O O . ASN A 1 197 ? 15.586 14.727 6.301 1 92.94 197 ASN A O 1
ATOM 1561 N N . VAL A 1 198 ? 13.625 13.945 5.562 1 95.44 198 VAL A N 1
ATOM 1562 C CA . VAL A 1 198 ? 14.102 12.578 5.434 1 95.44 198 VAL A CA 1
ATOM 1563 C C . VAL A 1 198 ? 15.312 12.539 4.5 1 95.44 198 VAL A C 1
ATOM 1565 O O . VAL A 1 198 ? 16.359 11.992 4.852 1 95.44 198 VAL A O 1
ATOM 1568 N N . TYR A 1 199 ? 15.25 13.219 3.428 1 97.06 199 TYR A N 1
ATOM 1569 C CA . TYR A 1 199 ? 16.312 13.133 2.424 1 97.06 199 TYR A CA 1
ATOM 1570 C C . TYR A 1 199 ? 17.453 14.07 2.76 1 97.06 199 TYR A C 1
ATOM 1572 O O . TYR A 1 199 ? 18.625 13.742 2.52 1 97.06 199 TYR A O 1
ATOM 1580 N N . SER A 1 200 ? 17.141 15.242 3.299 1 97.38 200 SER A N 1
ATOM 1581 C CA . SER A 1 200 ? 18.203 16.156 3.717 1 97.38 200 SER A CA 1
ATOM 1582 C C . SER A 1 200 ? 19.016 15.555 4.863 1 97.38 200 SER A C 1
ATOM 1584 O O . SER A 1 200 ? 20.25 15.664 4.875 1 97.38 200 SER A O 1
ATOM 1586 N N . ASP A 1 201 ? 18.312 14.898 5.805 1 97.94 201 ASP A N 1
ATOM 1587 C CA . ASP A 1 201 ? 18.984 14.258 6.93 1 97.94 201 ASP A CA 1
ATOM 1588 C C . ASP A 1 201 ? 19.844 13.078 6.461 1 97.94 201 ASP A C 1
ATOM 1590 O O . ASP A 1 201 ? 20.953 12.883 6.934 1 97.94 201 ASP A O 1
ATOM 1594 N N . ARG A 1 202 ? 19.297 12.273 5.555 1 98.56 202 ARG A N 1
ATOM 1595 C CA . ARG A 1 202 ? 20.047 11.141 5.031 1 98.56 202 ARG A CA 1
ATOM 1596 C C . ARG A 1 202 ? 21.281 11.602 4.273 1 98.56 202 ARG A C 1
ATOM 1598 O O . ARG A 1 202 ? 22.359 11.008 4.41 1 98.56 202 ARG A O 1
ATOM 1605 N N . LEU A 1 203 ? 21.125 12.656 3.479 1 98.75 203 LEU A N 1
ATOM 1606 C CA . LEU A 1 203 ? 22.281 13.219 2.783 1 98.75 203 LEU A CA 1
ATOM 1607 C C . LEU A 1 203 ? 23.328 13.719 3.775 1 98.75 203 LEU A C 1
ATOM 1609 O O . LEU A 1 203 ? 24.516 13.508 3.58 1 98.75 203 LEU A O 1
ATOM 1613 N N . ALA A 1 204 ? 22.875 14.398 4.836 1 98.75 204 ALA A N 1
ATOM 1614 C CA . ALA A 1 204 ? 23.781 14.906 5.867 1 98.75 204 ALA A CA 1
ATOM 1615 C C . ALA A 1 204 ? 24.516 13.758 6.547 1 98.75 204 ALA A C 1
ATOM 1617 O O . ALA A 1 204 ? 25.719 13.859 6.824 1 98.75 204 ALA A O 1
ATOM 1618 N N . GLY A 1 205 ? 23.781 12.68 6.844 1 98.88 205 GLY A N 1
ATOM 1619 C CA . GLY A 1 205 ? 24.422 11.508 7.426 1 98.88 205 GLY A CA 1
ATOM 1620 C C . GLY A 1 205 ? 25.453 10.867 6.516 1 98.88 205 GLY A C 1
ATOM 1621 O O . GLY A 1 205 ? 26.531 10.484 6.965 1 98.88 205 GLY A O 1
ATOM 1622 N N . TYR A 1 206 ? 25.125 10.82 5.246 1 98.88 206 TYR A N 1
ATOM 1623 C CA . TYR A 1 206 ? 26.047 10.344 4.211 1 98.88 206 TYR A CA 1
ATOM 1624 C C . TYR A 1 206 ? 27.312 11.18 4.184 1 98.88 206 TYR A C 1
ATOM 1626 O O . TYR A 1 206 ? 28.422 10.633 4.234 1 98.88 206 TYR A O 1
ATOM 1634 N N . LYS A 1 207 ? 27.203 12.445 4.137 1 98.88 207 LYS A N 1
ATOM 1635 C CA . LYS A 1 207 ? 28.344 13.367 4.098 1 98.88 207 LYS A CA 1
ATOM 1636 C C . LYS A 1 207 ? 29.203 13.227 5.348 1 98.88 207 LYS A C 1
ATOM 1638 O O . LYS A 1 207 ? 30.438 13.219 5.258 1 98.88 207 LYS A O 1
ATOM 1643 N N . LYS A 1 208 ? 28.547 13.141 6.488 1 98.88 208 LYS A N 1
ATOM 1644 C CA . LYS A 1 208 ? 29.281 13.055 7.754 1 98.88 208 LYS A CA 1
ATOM 1645 C C . LYS A 1 208 ? 30.094 11.773 7.832 1 98.88 208 LYS A C 1
ATOM 1647 O O . LYS A 1 208 ? 31.219 11.773 8.336 1 98.88 208 LYS A O 1
ATOM 1652 N N . ALA A 1 209 ? 29.5 10.656 7.367 1 98.88 209 ALA A N 1
ATOM 1653 C CA . ALA A 1 209 ? 30.234 9.391 7.348 1 98.88 209 ALA A CA 1
ATOM 1654 C C . ALA A 1 209 ? 31.484 9.484 6.48 1 98.88 209 ALA A C 1
ATOM 1656 O O . ALA A 1 209 ? 32.531 8.977 6.852 1 98.88 209 ALA A O 1
ATOM 1657 N N . LEU A 1 210 ? 31.359 10.141 5.297 1 98.81 210 LEU A N 1
ATOM 1658 C CA . LEU A 1 210 ? 32.531 10.359 4.445 1 98.81 210 LEU A CA 1
ATOM 1659 C C . LEU A 1 210 ? 33.594 11.18 5.172 1 98.81 210 LEU A C 1
ATOM 1661 O O . LEU A 1 210 ? 34.75 10.781 5.215 1 98.81 210 LEU A O 1
ATOM 1665 N N . GLU A 1 211 ? 33.125 12.242 5.766 1 98.69 211 GLU A N 1
ATOM 1666 C CA . GLU A 1 211 ? 34.031 13.156 6.469 1 98.69 211 GLU A CA 1
ATOM 1667 C C . GLU A 1 211 ? 34.781 12.445 7.586 1 98.69 211 GLU A C 1
ATOM 1669 O O . GLU A 1 211 ? 36 12.547 7.68 1 98.69 211 GLU A O 1
ATOM 1674 N N . ASP A 1 212 ? 34.031 11.703 8.359 1 98.62 212 ASP A N 1
ATOM 1675 C CA . ASP A 1 212 ? 34.625 11.047 9.523 1 98.62 212 ASP A CA 1
ATOM 1676 C C . ASP A 1 212 ? 35.594 9.945 9.117 1 98.62 212 ASP A C 1
ATOM 1678 O O . ASP A 1 212 ? 36.375 9.469 9.93 1 98.62 212 ASP A O 1
ATOM 1682 N N . ASN A 1 213 ? 35.562 9.523 7.902 1 98.38 213 ASN A N 1
ATOM 1683 C CA . ASN A 1 213 ? 36.469 8.477 7.414 1 98.38 213 ASN A CA 1
ATOM 1684 C C . ASN A 1 213 ? 37.469 9.031 6.402 1 98.38 213 ASN A C 1
ATOM 1686 O O . ASN A 1 213 ? 38.062 8.266 5.629 1 98.38 213 ASN A O 1
ATOM 1690 N N . ASN A 1 214 ? 37.562 10.352 6.34 1 98.06 214 ASN A N 1
ATOM 1691 C CA . ASN A 1 214 ? 38.531 11.086 5.531 1 98.06 214 ASN A CA 1
ATOM 1692 C C . ASN A 1 214 ? 38.344 10.812 4.043 1 98.06 214 ASN A C 1
ATOM 1694 O O . ASN A 1 214 ? 39.344 10.633 3.314 1 98.06 214 ASN A O 1
ATOM 1698 N N . LEU A 1 215 ? 37.094 10.617 3.705 1 98.19 215 LEU A N 1
ATOM 1699 C CA . LEU A 1 215 ? 36.75 10.531 2.295 1 98.19 215 LEU A CA 1
ATOM 1700 C C . LEU A 1 215 ? 36.125 11.836 1.806 1 98.19 215 LEU A C 1
ATOM 1702 O O . LEU A 1 215 ? 35.375 12.477 2.525 1 98.19 215 LEU A O 1
ATOM 1706 N N . LYS A 1 216 ? 36.5 12.234 0.656 1 96.31 216 LYS A N 1
ATOM 1707 C CA . LYS A 1 216 ? 36.031 13.516 0.12 1 96.31 216 LYS A CA 1
ATOM 1708 C C . LYS A 1 216 ? 34.625 13.406 -0.42 1 96.31 216 LYS A C 1
ATOM 1710 O O . LYS A 1 216 ? 34.281 12.453 -1.124 1 96.31 216 LYS A O 1
ATOM 1715 N N . PHE A 1 217 ? 33.844 14.328 -0.036 1 97.94 217 PHE A N 1
ATOM 1716 C CA . PHE A 1 217 ? 32.531 14.469 -0.622 1 97.94 217 PHE A CA 1
ATOM 1717 C C . PHE A 1 217 ? 32.594 15.047 -2.029 1 97.94 217 PHE A C 1
ATOM 1719 O O . PHE A 1 217 ? 33.281 16.047 -2.254 1 97.94 217 PHE A O 1
ATOM 1726 N N . GLU A 1 218 ? 32 14.445 -2.977 1 97.56 218 GLU A N 1
ATOM 1727 C CA . GLU A 1 218 ? 31.922 14.922 -4.355 1 97.56 218 GLU A CA 1
ATOM 1728 C C 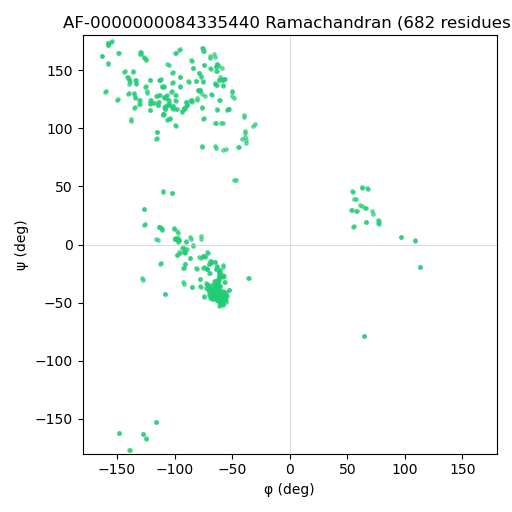. GLU A 1 218 ? 30.469 15.094 -4.785 1 97.56 218 GLU A C 1
ATOM 1730 O O . GLU A 1 218 ? 29.703 14.133 -4.816 1 97.56 218 GLU A O 1
ATOM 1735 N N . GLU A 1 219 ? 30.125 16.266 -5.168 1 97.31 219 GLU A N 1
ATOM 1736 C CA . GLU A 1 219 ? 28.766 16.562 -5.605 1 97.31 219 GLU A CA 1
ATOM 1737 C C . GLU A 1 219 ? 28.359 15.68 -6.781 1 97.31 219 GLU A C 1
ATOM 1739 O O . GLU A 1 219 ? 27.188 15.305 -6.914 1 97.31 219 GLU A O 1
ATOM 1744 N N . ALA A 1 220 ? 29.344 15.273 -7.559 1 97.06 220 ALA A N 1
ATOM 1745 C CA . ALA A 1 220 ? 29.094 14.477 -8.758 1 97.06 220 ALA A CA 1
ATOM 1746 C C . ALA A 1 220 ? 28.609 13.078 -8.391 1 97.06 220 ALA A C 1
ATOM 1748 O O . ALA A 1 220 ? 28.062 12.359 -9.234 1 97.06 220 ALA A O 1
ATOM 1749 N N . LEU A 1 221 ? 28.75 12.68 -7.133 1 98.44 221 LEU A N 1
ATOM 1750 C CA . LEU A 1 221 ? 28.344 11.352 -6.684 1 98.44 221 LEU A CA 1
ATOM 1751 C C . LEU A 1 221 ? 26.953 11.391 -6.055 1 98.44 221 LEU A C 1
ATOM 1753 O O . LEU A 1 221 ? 26.484 10.383 -5.535 1 98.44 221 LEU A O 1
ATOM 1757 N N . VAL A 1 222 ? 26.297 12.523 -6.102 1 98.75 222 VAL A N 1
ATOM 1758 C CA . VAL A 1 222 ? 24.922 12.656 -5.609 1 98.75 222 VAL A CA 1
ATOM 1759 C C . VAL A 1 222 ? 23.953 12.727 -6.785 1 98.75 222 VAL A C 1
ATOM 1761 O O . VAL A 1 222 ? 24.094 13.586 -7.66 1 98.75 222 VAL A O 1
ATOM 1764 N N . ILE A 1 223 ? 23.031 11.789 -6.852 1 98.75 223 ILE A N 1
ATOM 1765 C CA . ILE A 1 223 ? 21.984 11.773 -7.867 1 98.75 223 ILE A CA 1
ATOM 1766 C C . ILE A 1 223 ? 20.641 12.109 -7.227 1 98.75 223 ILE A C 1
ATOM 1768 O O . ILE A 1 223 ? 20.188 11.391 -6.332 1 98.75 223 ILE A O 1
ATOM 1772 N N . ILE A 1 224 ? 20 13.203 -7.598 1 97.94 224 ILE A N 1
ATOM 1773 C CA . ILE A 1 224 ? 18.703 13.617 -7.09 1 97.94 224 ILE A CA 1
ATOM 1774 C C . ILE A 1 224 ? 17.609 13.266 -8.102 1 97.94 224 ILE A C 1
ATOM 1776 O O . ILE A 1 224 ? 17.641 13.727 -9.242 1 97.94 224 ILE A O 1
ATOM 1780 N N . ASN A 1 225 ? 16.688 12.445 -7.715 1 97.12 225 ASN A N 1
ATOM 1781 C CA . ASN A 1 225 ? 15.578 12.062 -8.57 1 97.12 225 ASN A CA 1
ATOM 1782 C C . ASN A 1 225 ? 14.312 11.789 -7.754 1 97.12 225 ASN A C 1
ATOM 1784 O O . ASN A 1 225 ? 14.188 12.266 -6.625 1 97.12 225 ASN A O 1
ATOM 1788 N N . ASN A 1 226 ? 13.289 11.086 -8.281 1 93.38 226 ASN A N 1
ATOM 1789 C CA . ASN A 1 226 ? 12.039 10.898 -7.551 1 93.38 226 ASN A CA 1
ATOM 1790 C C . ASN A 1 226 ? 11.977 9.531 -6.883 1 93.38 226 ASN A C 1
ATOM 1792 O O . ASN A 1 226 ? 10.922 9.117 -6.395 1 93.38 226 ASN A O 1
ATOM 1796 N N . LEU A 1 227 ? 13 8.766 -6.945 1 95.56 227 LEU A N 1
ATOM 1797 C CA . LEU A 1 227 ? 13.234 7.512 -6.23 1 95.56 227 LEU A CA 1
ATOM 1798 C C . LEU A 1 227 ? 12.25 6.438 -6.688 1 95.56 227 LEU A C 1
ATOM 1800 O O . LEU A 1 227 ? 12 5.473 -5.961 1 95.56 227 LEU A O 1
ATOM 1804 N N . SER A 1 228 ? 11.656 6.641 -7.871 1 94.56 228 SER A N 1
ATOM 1805 C CA . SER A 1 228 ? 10.82 5.609 -8.477 1 94.56 228 SER A CA 1
ATOM 1806 C C . SER A 1 228 ? 11.664 4.496 -9.078 1 94.56 228 SER A C 1
ATOM 1808 O O . SER A 1 228 ? 12.898 4.598 -9.125 1 94.56 228 SER A O 1
ATOM 1810 N N . SER A 1 229 ? 10.969 3.459 -9.43 1 96.06 229 SER A N 1
ATOM 1811 C CA . SER A 1 229 ? 11.648 2.387 -10.148 1 96.06 229 SER A CA 1
ATOM 1812 C C . SER A 1 229 ? 12.305 2.906 -11.43 1 96.06 229 SER A C 1
ATOM 1814 O O . SER A 1 229 ? 13.477 2.607 -11.695 1 96.06 229 SER A O 1
ATOM 1816 N N . GLU A 1 230 ? 11.594 3.686 -12.164 1 97.25 230 GLU A N 1
ATOM 1817 C CA . GLU A 1 230 ? 12.117 4.266 -13.398 1 97.25 230 GLU A CA 1
ATOM 1818 C C . GLU A 1 230 ? 13.352 5.121 -13.125 1 97.25 230 GLU A C 1
ATOM 1820 O O . GLU A 1 230 ? 14.336 5.043 -13.859 1 97.25 230 GLU A O 1
ATOM 1825 N N . ALA A 1 231 ? 13.289 5.871 -12.094 1 98 231 ALA A N 1
ATOM 1826 C CA . ALA A 1 231 ? 14.414 6.715 -11.703 1 98 231 ALA A CA 1
ATOM 1827 C C . ALA A 1 231 ? 15.625 5.875 -11.328 1 98 231 ALA A C 1
ATOM 1829 O O . ALA A 1 231 ? 16.766 6.285 -11.539 1 98 231 ALA A O 1
ATOM 1830 N N . GLY A 1 232 ? 15.398 4.703 -10.742 1 98.56 232 GLY A N 1
ATOM 1831 C CA . GLY A 1 232 ? 16.484 3.789 -10.414 1 98.56 232 GLY A CA 1
ATOM 1832 C C . GLY A 1 232 ? 17.219 3.275 -11.633 1 98.56 232 GLY A C 1
ATOM 1833 O O . GLY A 1 232 ? 18.453 3.186 -11.625 1 98.56 232 GLY A O 1
ATOM 1834 N N . HIS A 1 233 ? 16.453 2.98 -12.664 1 98.56 233 HIS A N 1
ATOM 1835 C CA . HIS A 1 233 ? 17.062 2.564 -13.922 1 98.56 233 HIS A CA 1
ATOM 1836 C C . HIS A 1 233 ? 17.891 3.689 -14.523 1 98.56 233 HIS A C 1
ATOM 1838 O O . HIS A 1 233 ? 19 3.453 -15.016 1 98.56 233 HIS A O 1
ATOM 1844 N N . GLU A 1 234 ? 17.344 4.848 -14.477 1 98.75 234 GLU A N 1
ATOM 1845 C CA . GLU A 1 234 ? 18.047 6.004 -15.016 1 98.75 234 GLU A CA 1
ATOM 1846 C C . GLU A 1 234 ? 19.344 6.281 -14.242 1 98.75 234 GLU A C 1
ATOM 1848 O O . GLU A 1 234 ? 20.359 6.613 -14.836 1 98.75 234 GLU A O 1
ATOM 1853 N N . ALA A 1 235 ? 19.25 6.148 -12.953 1 98.81 235 ALA A N 1
ATOM 1854 C CA . ALA A 1 235 ? 20.422 6.34 -12.117 1 98.81 235 ALA A CA 1
ATOM 1855 C C . ALA A 1 235 ? 21.516 5.34 -12.469 1 98.81 235 ALA A C 1
ATOM 1857 O O . ALA A 1 235 ? 22.703 5.688 -12.492 1 98.81 235 ALA A O 1
ATOM 1858 N N . ALA A 1 236 ? 21.172 4.117 -12.727 1 98.88 236 ALA A N 1
ATOM 1859 C CA . ALA A 1 236 ? 22.141 3.094 -13.133 1 98.88 236 ALA A CA 1
ATOM 1860 C C . ALA A 1 236 ? 22.875 3.508 -14.398 1 98.88 236 ALA A C 1
ATOM 1862 O O . ALA A 1 236 ? 24.094 3.354 -14.492 1 98.88 236 ALA A O 1
ATOM 1863 N N . ASN A 1 237 ? 22.094 4.012 -15.32 1 98.69 237 ASN A N 1
ATOM 1864 C CA . ASN A 1 237 ? 22.688 4.465 -16.578 1 98.69 237 ASN A CA 1
ATOM 1865 C C . ASN A 1 237 ? 23.688 5.602 -16.344 1 98.69 237 ASN A C 1
ATOM 1867 O O . ASN A 1 237 ? 24.719 5.684 -17.016 1 98.69 237 ASN A O 1
ATOM 1871 N N . GLN A 1 238 ? 23.359 6.477 -15.461 1 98.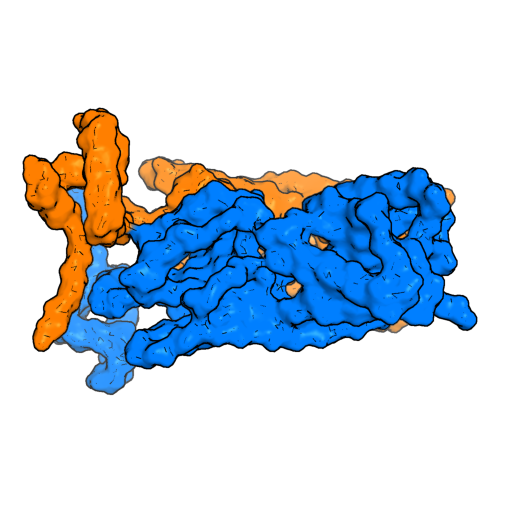75 238 GLN A N 1
ATOM 1872 C CA . GLN A 1 238 ? 24.266 7.551 -15.094 1 98.75 238 GLN A CA 1
ATOM 1873 C C . GLN A 1 238 ? 25.547 6.988 -14.461 1 98.75 238 GLN A C 1
ATOM 1875 O O . GLN A 1 238 ? 26.656 7.426 -14.789 1 98.75 238 GLN A O 1
ATOM 1880 N N . ILE A 1 239 ? 25.406 6.023 -13.625 1 98.69 239 ILE A N 1
ATOM 1881 C CA . ILE A 1 239 ? 26.531 5.414 -12.906 1 98.69 239 ILE A CA 1
ATOM 1882 C C . ILE A 1 239 ? 27.469 4.723 -13.891 1 98.69 239 ILE A C 1
ATOM 1884 O O . ILE A 1 239 ? 28.688 4.844 -13.789 1 98.69 239 ILE A O 1
ATOM 1888 N N . LEU A 1 240 ? 26.891 4.086 -14.875 1 98.38 240 LEU A N 1
ATOM 1889 C CA . LEU A 1 240 ? 27.656 3.34 -15.867 1 98.38 240 LEU A CA 1
ATOM 1890 C C . LEU A 1 240 ? 28.562 4.273 -16.672 1 98.38 240 LEU A C 1
ATOM 1892 O O . LEU A 1 240 ? 29.547 3.834 -17.25 1 98.38 240 LEU A O 1
ATOM 1896 N N . LYS A 1 241 ? 28.25 5.578 -16.656 1 97.88 241 LYS A N 1
ATOM 1897 C CA . LYS A 1 241 ? 29 6.559 -17.422 1 97.88 241 LYS A CA 1
ATOM 1898 C C . LYS A 1 241 ? 30.078 7.219 -16.562 1 97.88 241 LYS A C 1
ATOM 1900 O O . LYS A 1 241 ? 30.906 7.965 -17.078 1 97.88 241 LYS A O 1
ATOM 1905 N N . MET A 1 242 ? 30.047 6.91 -15.297 1 97.12 242 MET A N 1
ATOM 1906 C CA . MET A 1 242 ? 31.031 7.516 -14.406 1 97.12 242 MET A CA 1
ATOM 1907 C C . MET A 1 242 ? 32.406 6.867 -14.586 1 97.12 242 MET A C 1
ATOM 1909 O O . MET A 1 242 ? 32.5 5.652 -14.766 1 97.12 242 MET A O 1
ATOM 1913 N N . ALA A 1 243 ? 33.438 7.758 -14.547 1 94.88 243 ALA A N 1
ATOM 1914 C CA . ALA A 1 243 ? 34.844 7.316 -14.625 1 94.88 243 ALA A CA 1
ATOM 1915 C C . ALA A 1 243 ? 35.688 8.023 -13.586 1 94.88 243 ALA A C 1
ATOM 1917 O O . ALA A 1 243 ? 35.844 9.25 -13.617 1 94.88 243 ALA A O 1
ATOM 1918 N N . PRO A 1 244 ? 36.25 7.305 -12.703 1 95.31 244 PRO A N 1
ATOM 1919 C CA . PRO A 1 244 ? 36.125 5.859 -12.492 1 95.31 244 PRO A CA 1
ATOM 1920 C C . PRO A 1 244 ? 34.75 5.453 -11.984 1 95.31 244 PRO A C 1
ATOM 1922 O O . PRO A 1 244 ? 34.031 6.277 -11.43 1 95.31 244 PRO A O 1
ATOM 1925 N N . LEU A 1 245 ? 34.438 4.172 -12.125 1 96.62 245 LEU A N 1
ATOM 1926 C CA . LEU A 1 245 ? 33.188 3.609 -11.586 1 96.62 245 LEU A CA 1
ATOM 1927 C C . LEU A 1 245 ? 33.156 3.688 -10.062 1 96.62 245 LEU A C 1
ATOM 1929 O O . LEU A 1 245 ? 34.188 3.408 -9.414 1 96.62 245 LEU A O 1
ATOM 1933 N N . PRO A 1 246 ? 32 4.07 -9.539 1 98.12 246 PRO A N 1
ATOM 1934 C CA . PRO A 1 246 ? 31.922 3.977 -8.086 1 98.12 246 PRO A CA 1
ATOM 1935 C C . PRO A 1 246 ? 31.984 2.537 -7.578 1 98.12 246 PRO A C 1
ATOM 1937 O O . PRO A 1 246 ? 31.844 1.596 -8.367 1 98.12 246 PRO A O 1
ATOM 1940 N N . ASP A 1 247 ? 32.25 2.473 -6.316 1 97.5 247 ASP A N 1
ATOM 1941 C CA . ASP A 1 247 ? 32.375 1.119 -5.789 1 97.5 247 ASP A CA 1
ATOM 1942 C C . ASP A 1 247 ? 31.297 0.823 -4.766 1 97.5 247 ASP A C 1
ATOM 1944 O O . ASP A 1 247 ? 31.266 -0.257 -4.172 1 97.5 247 ASP A O 1
ATOM 1948 N N . ALA A 1 248 ? 30.359 1.785 -4.57 1 98.69 248 ALA A N 1
ATOM 1949 C CA . ALA A 1 248 ? 29.156 1.526 -3.766 1 98.69 248 ALA A CA 1
ATOM 1950 C C . ALA A 1 248 ? 28.047 2.502 -4.113 1 98.69 248 ALA A C 1
ATOM 1952 O O . ALA A 1 248 ? 28.297 3.592 -4.633 1 98.69 248 ALA A O 1
ATOM 1953 N N . VAL A 1 249 ? 26.828 2.115 -3.875 1 98.88 249 VAL A N 1
ATOM 1954 C CA . VAL A 1 249 ? 25.641 2.959 -4 1 98.88 249 VAL A CA 1
ATOM 1955 C C . VAL A 1 249 ? 24.797 2.857 -2.732 1 98.88 249 VAL A C 1
ATOM 1957 O O . VAL A 1 249 ? 24.516 1.756 -2.256 1 98.88 249 VAL A O 1
ATOM 1960 N N . PHE A 1 250 ? 24.516 3.965 -2.107 1 98.94 250 PHE A N 1
ATOM 1961 C CA . PHE A 1 250 ? 23.5 4.109 -1.08 1 98.94 250 PHE A CA 1
ATOM 1962 C C . PHE A 1 250 ? 22.281 4.859 -1.624 1 98.94 250 PHE A C 1
ATOM 1964 O O . PHE A 1 250 ? 22.359 6.066 -1.865 1 98.94 250 PHE A O 1
ATOM 1971 N N . SER A 1 251 ? 21.172 4.105 -1.833 1 98.88 251 SER A N 1
ATOM 1972 C CA . SER A 1 251 ? 19.938 4.727 -2.281 1 98.88 251 SER A CA 1
ATOM 1973 C C . SER A 1 251 ? 19.016 5.051 -1.104 1 98.88 251 SER A C 1
ATOM 1975 O O . SER A 1 251 ? 18.875 4.246 -0.181 1 98.88 251 SER A O 1
ATOM 1977 N N . ALA A 1 252 ? 18.344 6.137 -1.227 1 98 252 ALA A N 1
ATOM 1978 C CA . ALA A 1 252 ? 17.516 6.629 -0.13 1 98 252 ALA A CA 1
ATOM 1979 C C . ALA A 1 252 ? 16.25 5.785 0.026 1 98 252 ALA A C 1
ATOM 1981 O O . ALA A 1 252 ? 15.516 5.941 1 1 98 252 ALA A O 1
ATOM 1982 N N . ASN A 1 253 ? 15.953 4.906 -0.917 1 95.88 253 ASN A N 1
ATOM 1983 C CA . ASN A 1 253 ? 14.883 3.932 -0.75 1 95.88 253 ASN A CA 1
ATOM 1984 C C . ASN A 1 253 ? 15.188 2.633 -1.493 1 95.88 253 ASN A C 1
ATOM 1986 O O . ASN A 1 253 ? 16.047 2.605 -2.379 1 95.88 253 ASN A O 1
ATOM 1990 N N . ASP A 1 254 ? 14.492 1.632 -1.194 1 97.25 254 ASP A N 1
ATOM 1991 C CA . ASP A 1 254 ? 14.789 0.287 -1.68 1 97.25 254 ASP A CA 1
ATOM 1992 C C . ASP A 1 254 ? 14.336 0.115 -3.129 1 97.25 254 ASP A C 1
ATOM 1994 O O . ASP A 1 254 ? 15.008 -0.548 -3.92 1 97.25 254 ASP A O 1
ATOM 1998 N N . ILE A 1 255 ? 13.219 0.731 -3.5 1 96.19 255 ILE A N 1
ATOM 1999 C CA . ILE A 1 255 ? 12.664 0.555 -4.836 1 96.19 255 ILE A CA 1
ATOM 2000 C C . ILE A 1 255 ? 13.648 1.063 -5.879 1 96.19 255 ILE A C 1
ATOM 2002 O O . ILE A 1 255 ? 13.938 0.371 -6.859 1 96.19 255 ILE A O 1
ATOM 2006 N N . CYS A 1 256 ? 14.148 2.215 -5.66 1 97.88 256 CYS A N 1
ATOM 2007 C CA . CYS A 1 256 ? 15.141 2.803 -6.555 1 97.88 256 CYS A CA 1
ATOM 2008 C C . CYS A 1 256 ? 16.422 1.983 -6.562 1 97.88 256 CYS A C 1
ATOM 2010 O O . CYS A 1 256 ? 17 1.734 -7.625 1 97.88 256 CYS A O 1
ATOM 2012 N N . ALA A 1 257 ? 16.828 1.526 -5.402 1 98.69 257 ALA A N 1
ATOM 2013 C CA . ALA A 1 257 ? 18.031 0.708 -5.273 1 98.69 257 ALA A CA 1
ATOM 2014 C C . ALA A 1 257 ? 17.922 -0.569 -6.102 1 98.69 257 ALA A C 1
ATOM 2016 O O . ALA A 1 257 ? 18.828 -0.905 -6.867 1 98.69 257 ALA A O 1
ATOM 2017 N N . VAL A 1 258 ? 16.797 -1.229 -5.98 1 98.5 258 VAL A N 1
ATOM 2018 C CA . VAL A 1 258 ? 16.594 -2.52 -6.633 1 98.5 258 VAL A CA 1
ATOM 2019 C C . VAL A 1 258 ? 16.609 -2.342 -8.148 1 98.5 258 VAL A C 1
ATOM 2021 O O . VAL A 1 258 ? 17.25 -3.111 -8.867 1 98.5 258 VAL A O 1
ATOM 2024 N N . SER A 1 259 ? 15.914 -1.302 -8.633 1 98.5 259 SER A N 1
ATOM 2025 C CA . SER A 1 259 ? 15.898 -1.04 -10.062 1 98.5 259 SER A CA 1
ATOM 2026 C C . SER A 1 259 ? 17.281 -0.68 -10.578 1 98.5 259 SER A C 1
ATOM 2028 O O . SER A 1 259 ? 17.672 -1.101 -11.672 1 98.5 259 SER A O 1
ATOM 2030 N N . CYS A 1 260 ? 18 0.049 -9.789 1 98.81 260 CYS A N 1
ATOM 2031 C CA . CYS A 1 260 ? 19.375 0.39 -10.125 1 98.81 260 CYS A CA 1
ATOM 2032 C C . CYS A 1 260 ? 20.25 -0.86 -10.203 1 98.81 260 CYS A C 1
ATOM 2034 O O . CYS A 1 260 ? 20.969 -1.053 -11.18 1 98.81 260 CYS A O 1
ATOM 2036 N N . MET A 1 261 ? 20.156 -1.732 -9.227 1 98.75 261 MET A N 1
ATOM 2037 C CA . MET A 1 261 ? 20.891 -2.994 -9.195 1 98.75 261 MET A CA 1
ATOM 2038 C C . MET A 1 261 ? 20.594 -3.826 -10.438 1 98.75 261 MET A C 1
ATOM 2040 O O . MET A 1 261 ? 21.516 -4.348 -11.078 1 98.75 261 MET A O 1
ATOM 2044 N N . GLN A 1 262 ? 19.312 -3.93 -10.75 1 98.38 262 GLN A N 1
ATOM 2045 C CA . GLN A 1 262 ? 18.906 -4.75 -11.883 1 98.38 262 GLN A CA 1
ATOM 2046 C C . GLN A 1 262 ? 19.547 -4.262 -13.18 1 98.38 262 GLN A C 1
ATOM 2048 O O . GLN A 1 262 ? 20.062 -5.062 -13.953 1 98.38 262 GLN A O 1
ATOM 2053 N N . THR A 1 263 ? 19.469 -2.955 -13.398 1 98.56 263 THR A N 1
ATOM 2054 C CA . THR A 1 263 ? 20.016 -2.369 -14.617 1 98.56 263 THR A CA 1
ATOM 2055 C C . THR A 1 263 ? 21.531 -2.543 -14.672 1 98.56 263 THR A C 1
ATOM 2057 O O . THR A 1 263 ? 22.094 -2.883 -15.719 1 98.56 263 THR A O 1
ATOM 2060 N N . LEU A 1 264 ? 22.219 -2.377 -13.586 1 98.62 264 LEU A N 1
ATOM 2061 C CA . LEU A 1 264 ? 23.672 -2.537 -13.531 1 98.62 264 LEU A CA 1
ATOM 2062 C C . LEU A 1 264 ? 24.078 -3.984 -13.812 1 98.62 264 LEU A C 1
ATOM 2064 O O . LEU A 1 264 ? 25 -4.242 -14.578 1 98.62 264 LEU A O 1
ATOM 2068 N N . LYS A 1 265 ? 23.359 -4.91 -13.203 1 97.69 265 LYS A N 1
ATOM 2069 C CA . LYS A 1 265 ? 23.625 -6.324 -13.438 1 97.69 265 LYS A CA 1
ATOM 2070 C C . LYS A 1 265 ? 23.453 -6.68 -14.914 1 97.69 265 LYS A C 1
ATOM 2072 O O . LYS A 1 265 ? 24.266 -7.406 -15.477 1 97.69 265 LYS A O 1
ATOM 2077 N N . LYS A 1 266 ? 22.422 -6.18 -15.461 1 96.75 266 LYS A N 1
ATOM 2078 C CA . LYS A 1 266 ? 22.141 -6.438 -16.875 1 96.75 266 LYS A CA 1
ATOM 2079 C C . LYS A 1 266 ? 23.266 -5.914 -17.766 1 96.75 266 LYS A C 1
ATOM 2081 O O . LYS A 1 266 ? 23.453 -6.398 -18.875 1 96.75 266 LYS A O 1
ATOM 2086 N N . ASN A 1 267 ? 24 -4.957 -17.25 1 97.94 267 ASN A N 1
ATOM 2087 C CA . ASN A 1 267 ? 25.094 -4.355 -18.016 1 97.94 267 ASN A CA 1
ATOM 2088 C C . ASN A 1 267 ? 26.453 -4.914 -17.594 1 97.94 267 ASN A C 1
ATOM 2090 O O . ASN A 1 267 ? 27.484 -4.285 -17.812 1 97.94 267 ASN A O 1
ATOM 2094 N N . GLY A 1 268 ? 26.438 -5.996 -16.859 1 97.5 268 GLY A N 1
ATOM 2095 C CA . GLY A 1 268 ? 27.656 -6.766 -16.656 1 97.5 268 GLY A CA 1
ATOM 2096 C C . GLY A 1 268 ? 28.359 -6.426 -15.352 1 97.5 268 GLY A C 1
ATOM 2097 O O . GLY A 1 268 ? 29.453 -6.922 -15.078 1 97.5 268 GLY A O 1
ATOM 2098 N N . ILE A 1 269 ? 27.75 -5.598 -14.508 1 97.69 269 ILE A N 1
ATOM 2099 C CA . ILE A 1 269 ? 28.359 -5.285 -13.211 1 97.69 269 ILE A CA 1
ATOM 2100 C C . ILE A 1 269 ? 28.062 -6.418 -12.227 1 97.69 269 ILE A C 1
ATOM 2102 O O . ILE A 1 269 ? 26.922 -6.84 -12.07 1 97.69 269 ILE A O 1
ATOM 2106 N N . ARG A 1 270 ? 29.203 -6.906 -11.664 1 96.81 270 ARG A N 1
ATOM 2107 C CA . ARG A 1 270 ? 29.031 -7.965 -10.68 1 96.81 270 ARG A CA 1
ATOM 2108 C C . ARG A 1 270 ? 28.781 -7.383 -9.289 1 96.81 270 ARG A C 1
ATOM 2110 O O . ARG A 1 270 ? 29.578 -6.586 -8.789 1 96.81 270 ARG A O 1
ATOM 2117 N N . LEU A 1 271 ? 27.641 -7.746 -8.586 1 97.12 271 LEU A N 1
ATOM 2118 C CA . LEU A 1 271 ? 27.281 -7.344 -7.23 1 97.12 271 LEU A CA 1
ATOM 2119 C C . LEU A 1 271 ? 27.406 -8.523 -6.27 1 97.12 271 LEU A C 1
ATOM 2121 O O . LEU A 1 271 ? 26.875 -9.602 -6.539 1 97.12 271 LEU A O 1
ATOM 2125 N N . PRO A 1 272 ? 28.109 -8.367 -5.262 1 96.88 272 PRO A N 1
ATOM 2126 C CA . PRO A 1 272 ? 28.703 -7.156 -4.695 1 96.88 272 PRO A CA 1
ATOM 2127 C C . PRO A 1 272 ? 30.156 -6.949 -5.121 1 96.88 272 PRO A C 1
ATOM 2129 O O . PRO A 1 272 ? 30.828 -6.035 -4.629 1 96.88 272 PRO A O 1
ATOM 2132 N N . ASP A 1 273 ? 30.641 -7.77 -5.949 1 96.19 273 ASP A N 1
ATOM 2133 C CA . ASP A 1 273 ? 32.094 -7.836 -6.207 1 96.19 273 ASP A CA 1
ATOM 2134 C C . ASP A 1 273 ? 32.594 -6.512 -6.77 1 96.19 273 ASP A C 1
ATOM 2136 O O . ASP A 1 273 ? 33.656 -6.043 -6.379 1 96.19 273 ASP A O 1
ATOM 2140 N N . ASP A 1 274 ? 31.875 -5.918 -7.684 1 95.81 274 ASP A N 1
ATOM 2141 C CA . ASP A 1 274 ? 32.312 -4.68 -8.32 1 95.81 274 ASP A CA 1
ATOM 2142 C C . ASP A 1 274 ? 31.75 -3.461 -7.59 1 95.81 274 ASP A C 1
ATOM 2144 O O . ASP A 1 274 ? 32.375 -2.393 -7.586 1 95.81 274 ASP A O 1
ATOM 2148 N N . LEU A 1 275 ? 30.562 -3.652 -7.055 1 97.12 275 LEU A N 1
ATOM 2149 C CA . LEU A 1 275 ? 29.812 -2.531 -6.496 1 97.12 275 LEU A CA 1
ATOM 2150 C C . LEU A 1 275 ? 28.922 -2.99 -5.352 1 97.12 275 LEU A C 1
ATOM 2152 O O . LEU A 1 275 ? 28.125 -3.918 -5.512 1 97.12 275 LEU A O 1
ATOM 2156 N N . LEU A 1 276 ? 29.109 -2.322 -4.164 1 98.56 276 LEU A N 1
ATOM 2157 C CA . LEU A 1 276 ? 28.234 -2.607 -3.025 1 98.56 276 LEU A CA 1
ATOM 2158 C C . LEU A 1 276 ? 26.953 -1.794 -3.107 1 98.56 276 LEU A C 1
ATOM 2160 O O . LEU A 1 276 ? 26.922 -0.716 -3.705 1 98.56 276 LEU A O 1
ATOM 2164 N N . PHE A 1 277 ? 25.906 -2.334 -2.531 1 98.75 277 PHE A N 1
ATOM 2165 C CA . PHE A 1 277 ? 24.625 -1.63 -2.578 1 98.75 277 PHE A CA 1
ATOM 2166 C C . PHE A 1 277 ? 23.969 -1.617 -1.206 1 98.75 277 PHE A C 1
ATOM 2168 O O . PHE A 1 277 ? 24 -2.613 -0.482 1 98.75 277 PHE A O 1
ATOM 2175 N N . ALA A 1 278 ? 23.359 -0.519 -0.893 1 98.81 278 ALA A N 1
ATOM 2176 C CA . ALA A 1 278 ? 22.484 -0.375 0.267 1 98.81 278 ALA A CA 1
ATOM 2177 C C . ALA A 1 278 ? 21.25 0.458 -0.076 1 98.81 278 ALA A C 1
ATOM 2179 O O . ALA A 1 278 ? 21.328 1.391 -0.879 1 98.81 278 ALA A O 1
ATOM 2180 N N . GLY A 1 279 ? 20.172 0.061 0.47 1 98.5 279 GLY A N 1
ATOM 2181 C CA . GLY A 1 279 ? 18.922 0.796 0.34 1 98.5 279 GLY A CA 1
ATOM 2182 C C . GLY A 1 279 ? 18.406 1.343 1.659 1 98.5 279 GLY A C 1
ATOM 2183 O O . GLY A 1 279 ? 19.203 1.736 2.521 1 98.5 279 GLY A O 1
ATOM 2184 N N . PHE A 1 280 ? 17.109 1.516 1.748 1 97.5 280 PHE A N 1
ATOM 2185 C CA . PHE A 1 280 ? 16.453 2.098 2.914 1 97.5 280 PHE A CA 1
ATOM 2186 C C . PHE A 1 280 ? 14.977 1.731 2.945 1 97.5 280 PHE A C 1
ATOM 2188 O O . PHE A 1 280 ? 14.289 1.809 1.924 1 97.5 280 PHE A O 1
ATOM 2195 N N . ASN A 1 281 ? 14.406 1.247 4.133 1 94.19 281 ASN A N 1
ATOM 2196 C CA . ASN A 1 281 ? 12.984 1.025 4.406 1 94.19 281 ASN A CA 1
ATOM 2197 C C . ASN A 1 281 ? 12.672 -0.459 4.566 1 94.19 281 ASN A C 1
ATOM 2199 O O . ASN A 1 281 ? 11.594 -0.821 5.047 1 94.19 281 ASN A O 1
ATOM 2203 N N . ASN A 1 282 ? 13.492 -1.293 4.102 1 95.38 282 ASN A N 1
ATOM 2204 C CA . ASN A 1 282 ? 13.312 -2.736 4.215 1 95.38 282 ASN A CA 1
ATOM 2205 C C . ASN A 1 282 ? 12.055 -3.203 3.492 1 95.38 282 ASN A C 1
ATOM 2207 O O . ASN A 1 282 ? 11.219 -3.898 4.074 1 95.38 282 ASN A O 1
ATOM 2211 N N . ASP A 1 283 ? 11.914 -2.758 2.242 1 94.06 283 ASP A N 1
ATOM 2212 C CA . ASP A 1 283 ? 10.836 -3.232 1.383 1 94.06 283 ASP A CA 1
ATOM 2213 C C . ASP A 1 283 ? 10.969 -4.727 1.107 1 94.06 283 ASP A C 1
ATOM 2215 O O . ASP A 1 283 ? 12.078 -5.266 1.089 1 94.06 283 ASP A O 1
ATOM 2219 N N . PRO A 1 284 ? 9.828 -5.371 0.791 1 92.12 284 PRO A N 1
ATOM 2220 C CA . PRO A 1 284 ? 9.875 -6.812 0.528 1 92.12 284 PRO A CA 1
ATOM 2221 C C . PRO A 1 284 ? 10.828 -7.172 -0.606 1 92.12 284 PRO A C 1
ATOM 2223 O O . PRO A 1 284 ? 11.422 -8.258 -0.596 1 92.12 284 PRO A O 1
ATOM 2226 N N . LEU A 1 285 ? 11.062 -6.312 -1.5 1 95.56 285 LEU A N 1
ATOM 2227 C CA . LEU A 1 285 ? 11.93 -6.555 -2.648 1 95.56 285 LEU A CA 1
ATOM 2228 C C . LEU A 1 285 ? 13.367 -6.797 -2.205 1 95.56 285 LEU A C 1
ATOM 2230 O O . LEU A 1 285 ? 14.148 -7.414 -2.932 1 95.56 285 LEU A O 1
ATOM 2234 N N . THR A 1 286 ? 13.711 -6.34 -1.011 1 97 286 THR A N 1
ATOM 2235 C CA . THR A 1 286 ? 15.094 -6.383 -0.561 1 97 286 THR A CA 1
ATOM 2236 C C . THR A 1 286 ? 15.531 -7.82 -0.297 1 97 286 THR A C 1
ATOM 2238 O O . THR A 1 286 ? 16.719 -8.141 -0.382 1 97 286 THR A O 1
ATOM 2241 N N . CYS A 1 287 ? 14.508 -8.656 -0.022 1 96.38 287 CYS A N 1
ATOM 2242 C CA . CYS A 1 287 ? 14.797 -10.062 0.255 1 96.38 287 CYS A CA 1
ATOM 2243 C C . CYS A 1 287 ? 14.602 -10.914 -0.994 1 96.38 287 CYS A C 1
ATOM 2245 O O . CYS A 1 287 ? 14.82 -12.125 -0.963 1 96.38 287 CYS A O 1
ATOM 2247 N N . VAL A 1 288 ? 14.266 -10.273 -2.121 1 97.38 288 VAL A N 1
ATOM 2248 C CA . VAL A 1 288 ? 13.969 -11 -3.352 1 97.38 288 VAL A CA 1
ATOM 2249 C C . VAL A 1 288 ? 15.102 -10.789 -4.359 1 97.38 288 VAL A C 1
ATOM 2251 O O . VAL A 1 288 ? 15.531 -11.734 -5.023 1 97.38 288 VAL A O 1
ATOM 2254 N N . ILE A 1 289 ? 15.555 -9.539 -4.438 1 97.75 289 ILE A N 1
ATOM 2255 C CA . ILE A 1 289 ? 16.656 -9.211 -5.336 1 97.75 289 ILE A CA 1
ATOM 2256 C C . ILE A 1 289 ? 17.906 -9.992 -4.922 1 97.75 289 ILE A C 1
ATOM 2258 O O . ILE A 1 289 ? 18.125 -10.234 -3.732 1 97.75 289 ILE A O 1
ATOM 2262 N N . GLU A 1 290 ? 18.641 -10.438 -5.945 1 95.19 290 GLU A N 1
ATOM 2263 C CA . GLU A 1 290 ? 19.891 -11.141 -5.684 1 95.19 290 GLU A CA 1
ATOM 2264 C C . GLU A 1 290 ? 21.094 -10.328 -6.172 1 95.19 290 GLU A C 1
ATOM 2266 O O . GLU A 1 290 ? 21.188 -9.992 -7.355 1 95.19 290 GLU A O 1
ATOM 2271 N N . PRO A 1 291 ? 22.125 -10.102 -5.309 1 96.88 291 PRO A N 1
ATOM 2272 C CA . PRO A 1 291 ? 22.156 -10.406 -3.877 1 96.88 291 PRO A CA 1
ATOM 2273 C C . PRO A 1 291 ? 21.125 -9.602 -3.088 1 96.88 291 PRO A C 1
ATOM 2275 O O . PRO A 1 291 ? 20.734 -8.508 -3.506 1 96.88 291 PRO A O 1
ATOM 2278 N N . ASN A 1 292 ? 20.641 -10.133 -1.934 1 98.06 292 ASN A N 1
ATOM 2279 C CA . ASN A 1 292 ? 19.688 -9.438 -1.087 1 98.06 292 ASN A CA 1
ATOM 2280 C C . ASN A 1 292 ? 20.219 -8.094 -0.604 1 98.06 292 ASN A C 1
ATOM 2282 O O . ASN A 1 292 ? 21.406 -7.977 -0.273 1 98.06 292 ASN A O 1
ATOM 2286 N N . LEU A 1 293 ? 19.359 -7.172 -0.536 1 98.62 293 LEU A N 1
ATOM 2287 C CA . LEU A 1 293 ? 19.766 -5.777 -0.404 1 98.62 293 LEU A CA 1
ATOM 2288 C C . LEU A 1 293 ? 19.891 -5.387 1.063 1 98.62 293 LEU A C 1
ATOM 2290 O O . LEU A 1 293 ? 18.953 -5.547 1.84 1 98.62 293 LEU A O 1
ATOM 2294 N N . THR A 1 294 ? 21.078 -4.91 1.488 1 98.81 294 THR A N 1
ATOM 2295 C CA . THR A 1 294 ? 21.266 -4.23 2.766 1 98.81 294 THR A CA 1
ATOM 2296 C C . THR A 1 294 ? 20.375 -3 2.863 1 98.81 294 THR A C 1
ATOM 2298 O O . THR A 1 294 ? 20.234 -2.246 1.896 1 98.81 294 THR A O 1
ATOM 2301 N N . THR A 1 295 ? 19.75 -2.82 4.035 1 98.5 295 THR A N 1
ATOM 2302 C CA . THR A 1 295 ? 18.781 -1.743 4.141 1 98.5 295 THR A CA 1
ATOM 2303 C C . THR A 1 295 ? 18.578 -1.332 5.598 1 98.5 295 THR A C 1
ATOM 2305 O O . THR A 1 295 ? 19.234 -1.867 6.496 1 98.5 295 THR A O 1
ATOM 2308 N N . ILE A 1 296 ? 17.859 -0.247 5.832 1 98.25 296 ILE A N 1
ATOM 2309 C CA . ILE A 1 296 ? 17.422 0.183 7.156 1 98.25 296 ILE A CA 1
ATOM 2310 C C . ILE A 1 296 ? 15.977 -0.254 7.387 1 98.25 296 ILE A C 1
ATOM 2312 O O . ILE A 1 296 ? 15.109 -0.032 6.539 1 98.25 296 ILE A O 1
ATOM 2316 N N . ASN A 1 297 ? 15.766 -0.853 8.414 1 96.19 297 ASN A N 1
ATOM 2317 C CA . ASN A 1 297 ? 14.422 -1.269 8.781 1 96.19 297 ASN A CA 1
ATOM 2318 C C . ASN A 1 297 ? 13.82 -0.341 9.836 1 96.19 297 ASN A C 1
ATOM 2320 O O . ASN A 1 297 ? 14.414 -0.129 10.898 1 96.19 297 ASN A O 1
ATOM 2324 N N . TYR A 1 298 ? 12.711 0.343 9.469 1 88.19 298 TYR A N 1
ATOM 2325 C CA . TYR A 1 298 ? 11.859 1.013 10.438 1 88.19 298 TYR A CA 1
ATOM 2326 C C . TYR A 1 298 ? 10.383 0.795 10.109 1 88.19 298 TYR A C 1
ATOM 2328 O O . TYR A 1 298 ? 9.984 0.891 8.945 1 88.19 298 TYR A O 1
ATOM 2336 N N . LYS A 1 299 ? 9.648 -0.029 10.844 1 85.12 299 LYS A N 1
ATOM 2337 C CA . LYS A 1 299 ? 8.328 -0.621 10.648 1 85.12 299 LYS A CA 1
ATOM 2338 C C . LYS A 1 299 ? 7.266 0.457 10.461 1 85.12 299 LYS A C 1
ATOM 2340 O O . LYS A 1 299 ? 6.926 1.17 11.406 1 85.12 299 LYS A O 1
ATOM 2345 N N . GLY A 1 300 ? 6.816 0.637 9.188 1 92.81 300 GLY A N 1
ATOM 2346 C CA . GLY A 1 300 ? 5.723 1.554 8.898 1 92.81 300 GLY A CA 1
ATOM 2347 C C . GLY A 1 300 ? 4.488 1.29 9.742 1 92.81 300 GLY A C 1
ATOM 2348 O O . GLY A 1 300 ? 3.867 2.225 10.25 1 92.81 300 GLY A O 1
ATOM 2349 N N . TYR A 1 301 ? 4.207 0.047 9.945 1 94.88 301 TYR A N 1
ATOM 2350 C CA . TYR A 1 301 ? 3.039 -0.346 10.719 1 94.88 301 TYR A CA 1
ATOM 2351 C C . TYR A 1 301 ? 3.127 0.19 12.141 1 94.88 301 TYR A C 1
ATOM 2353 O O . TYR A 1 301 ? 2.164 0.761 12.656 1 94.88 301 TYR A O 1
ATOM 2361 N N . GLU A 1 302 ? 4.273 0.098 12.719 1 95.06 302 GLU A N 1
ATOM 2362 C CA . GLU A 1 302 ? 4.492 0.578 14.086 1 95.06 302 GLU A CA 1
ATOM 2363 C C . GLU A 1 302 ? 4.406 2.1 14.148 1 95.06 302 GLU A C 1
ATOM 2365 O O . GLU A 1 302 ? 3.857 2.652 15.109 1 95.06 302 GLU A O 1
ATOM 2370 N N . MET A 1 303 ? 4.988 2.734 13.234 1 96.5 303 MET A N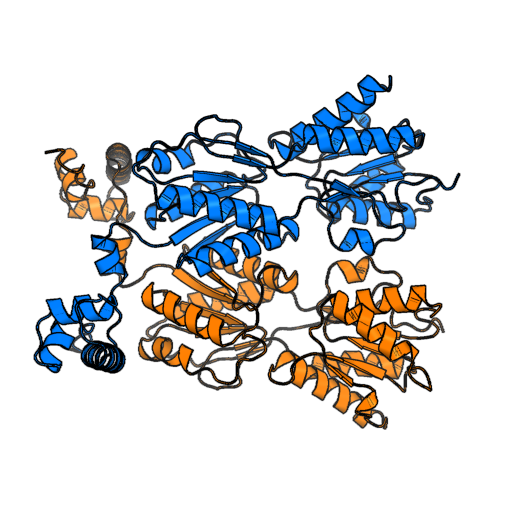 1
ATOM 2371 C CA . MET A 1 303 ? 4.879 4.191 13.188 1 96.5 303 MET A CA 1
ATOM 2372 C C . MET A 1 303 ? 3.418 4.625 13.148 1 96.5 303 MET A C 1
ATOM 2374 O O . MET A 1 303 ? 3.027 5.562 13.844 1 96.5 303 MET A O 1
ATOM 2378 N N . GLY A 1 304 ? 2.625 3.902 12.312 1 98 304 GLY A N 1
ATOM 2379 C CA . GLY A 1 304 ? 1.202 4.191 12.234 1 98 304 GLY A CA 1
ATOM 2380 C C . GLY A 1 304 ? 0.485 4 13.562 1 98 304 GLY A C 1
ATOM 2381 O O . GLY A 1 304 ? -0.311 4.852 13.969 1 98 304 GLY A O 1
ATOM 2382 N N . GLU A 1 305 ? 0.785 2.906 14.219 1 97.62 305 GLU A N 1
ATOM 2383 C CA . GLU A 1 305 ? 0.166 2.633 15.508 1 97.62 305 GLU A CA 1
ATOM 2384 C C . GLU A 1 305 ? 0.507 3.719 16.531 1 97.62 305 GLU A C 1
ATOM 2386 O O . GLU A 1 305 ? -0.37 4.203 17.25 1 97.62 305 GLU A O 1
ATOM 2391 N N . VAL A 1 306 ? 1.763 4.113 16.547 1 96.75 306 VAL A N 1
ATOM 2392 C CA . VAL A 1 306 ? 2.246 5.113 17.484 1 96.75 306 VAL A CA 1
ATOM 2393 C C . VAL A 1 306 ? 1.577 6.457 17.203 1 96.75 306 VAL A C 1
ATOM 2395 O O . VAL A 1 306 ? 1.129 7.141 18.125 1 96.75 306 VAL A O 1
ATOM 2398 N N . ALA A 1 307 ? 1.503 6.801 15.953 1 97.31 307 ALA A N 1
ATOM 2399 C CA . ALA A 1 307 ? 0.878 8.062 15.57 1 97.31 307 ALA A CA 1
ATOM 2400 C C . ALA A 1 307 ? -0.587 8.102 15.992 1 97.31 307 ALA A C 1
ATOM 2402 O O . ALA A 1 307 ? -1.05 9.102 16.562 1 97.31 307 ALA A O 1
ATOM 2403 N N . ALA A 1 308 ? -1.302 7.023 15.742 1 97.88 308 ALA A N 1
ATOM 2404 C CA . ALA A 1 308 ? -2.719 6.941 16.078 1 97.88 308 ALA A CA 1
ATOM 2405 C C . ALA A 1 308 ? -2.924 6.996 17.594 1 97.88 308 ALA A C 1
ATOM 2407 O O . ALA A 1 308 ? -3.832 7.676 18.078 1 97.88 308 ALA A O 1
ATOM 2408 N N . LYS A 1 309 ? -2.09 6.273 18.344 1 96.62 309 LYS A N 1
ATOM 2409 C CA . LYS A 1 309 ? -2.182 6.273 19.812 1 96.62 309 LYS A CA 1
ATOM 2410 C C . LYS A 1 309 ? -1.941 7.672 20.375 1 96.62 309 LYS A C 1
ATOM 2412 O O . LYS A 1 309 ? -2.637 8.102 21.297 1 96.62 309 LYS A O 1
ATOM 2417 N N . GLN A 1 310 ? -0.978 8.352 19.828 1 95.12 310 GLN A N 1
ATOM 2418 C CA . GLN A 1 310 ? -0.706 9.719 20.266 1 95.12 310 GLN A CA 1
ATOM 2419 C C . GLN A 1 310 ? -1.889 10.633 19.953 1 95.12 310 GLN A C 1
ATOM 2421 O O . GLN A 1 310 ? -2.244 11.484 20.781 1 95.12 310 GLN A O 1
ATOM 2426 N N . MET A 1 311 ? -2.479 10.492 18.812 1 95.94 311 MET A N 1
ATOM 2427 C CA . MET A 1 311 ? -3.648 11.273 18.422 1 95.94 311 MET A CA 1
ATOM 2428 C C . MET A 1 311 ? -4.797 11.062 19.406 1 95.94 311 MET A C 1
ATOM 2430 O O . MET A 1 311 ? -5.387 12.023 19.891 1 95.94 311 MET A O 1
ATOM 2434 N N . ILE A 1 312 ? -5.082 9.812 19.719 1 94.44 312 ILE A N 1
ATOM 2435 C CA . ILE A 1 312 ? -6.172 9.469 20.609 1 94.44 312 ILE A CA 1
ATOM 2436 C C . ILE A 1 312 ? -5.906 10.062 22 1 94.44 312 ILE A C 1
ATOM 2438 O O . ILE A 1 312 ? -6.812 10.617 22.625 1 94.44 312 ILE A O 1
ATOM 2442 N N . SER A 1 313 ? -4.637 9.93 22.422 1 92.12 313 SER A N 1
ATOM 2443 C CA . SER A 1 313 ? -4.258 10.492 23.719 1 92.12 313 SER A CA 1
ATOM 2444 C C . SER A 1 313 ? -4.52 11.992 23.781 1 92.12 313 SER A C 1
ATOM 2446 O O . SER A 1 313 ? -5.016 12.5 24.781 1 92.12 313 SER A O 1
ATOM 2448 N N . ARG A 1 314 ? -4.242 12.664 22.75 1 91 314 ARG A N 1
ATOM 2449 C CA . ARG A 1 314 ? -4.441 14.109 22.688 1 91 314 ARG A CA 1
ATOM 2450 C C . ARG A 1 314 ? -5.926 14.461 22.672 1 91 314 ARG A C 1
ATOM 2452 O O . ARG A 1 314 ? -6.34 15.461 23.25 1 91 314 ARG A O 1
ATOM 2459 N N . LEU A 1 315 ? -6.668 13.648 22 1 90.19 315 LEU A N 1
ATOM 2460 C CA . LEU A 1 315 ? -8.102 13.891 21.891 1 90.19 315 LEU A CA 1
ATOM 2461 C C . LEU A 1 315 ? -8.797 13.617 23.219 1 90.19 315 LEU A C 1
ATOM 2463 O O . LEU A 1 315 ? -9.773 14.281 23.562 1 90.19 315 LEU A O 1
ATOM 2467 N N . MET A 1 316 ? -8.312 12.672 23.906 1 86.31 316 MET A N 1
ATOM 2468 C CA . MET A 1 316 ? -8.922 12.305 25.188 1 86.31 316 MET A CA 1
ATOM 2469 C C . MET A 1 316 ? -8.523 13.289 26.281 1 86.31 316 MET A C 1
ATOM 2471 O O . MET A 1 316 ? -9.242 13.445 27.266 1 86.31 316 MET A O 1
ATOM 2475 N N . ASN A 1 317 ? -7.352 13.898 26.188 1 79.19 317 ASN A N 1
ATOM 2476 C CA . ASN A 1 317 ? -6.848 14.82 27.203 1 79.19 317 ASN A CA 1
ATOM 2477 C C . ASN A 1 317 ? -6.824 16.25 26.688 1 79.19 317 ASN A C 1
ATOM 2479 O O . ASN A 1 317 ? -5.824 16.969 26.844 1 79.19 317 ASN A O 1
ATOM 2483 N N . LYS A 1 318 ? -7.852 16.672 26.078 1 67.5 318 LYS A N 1
ATOM 2484 C CA . LYS A 1 318 ? -7.898 17.969 25.406 1 67.5 318 LYS A CA 1
ATOM 2485 C C . LYS A 1 318 ? -7.68 19.109 26.391 1 67.5 318 LYS A C 1
ATOM 2487 O O . LYS A 1 318 ? -7.152 20.156 26.031 1 67.5 318 LYS A O 1
ATOM 2492 N N . ASP A 1 319 ? -7.945 18.781 27.609 1 62.06 319 ASP A N 1
ATOM 2493 C CA . ASP A 1 319 ? -7.918 19.844 28.609 1 62.06 319 ASP A CA 1
ATOM 2494 C C . ASP A 1 319 ? -6.539 19.953 29.25 1 62.06 319 ASP A C 1
ATOM 2496 O O . ASP A 1 319 ? -6.266 20.906 29.984 1 62.06 319 ASP A O 1
ATOM 2500 N N . GLU A 1 320 ? -5.73 19.047 28.891 1 62.41 320 GLU A N 1
ATOM 2501 C CA . GLU A 1 320 ? -4.387 19.062 29.469 1 62.41 320 GLU A CA 1
ATOM 2502 C C . GLU A 1 320 ? -3.369 19.609 28.469 1 62.41 320 GLU A C 1
ATOM 2504 O O . GLU A 1 320 ? -3.521 19.453 27.266 1 62.41 320 GLU A O 1
ATOM 2509 N N . PHE A 1 321 ? -2.674 20.484 29.031 1 57.56 321 PHE A N 1
ATOM 2510 C CA . PHE A 1 321 ? -1.567 20.938 28.203 1 57.56 321 PHE A CA 1
ATOM 2511 C C . PHE A 1 321 ? -0.733 19.766 27.703 1 57.56 321 PHE A C 1
ATOM 2513 O O . PHE A 1 321 ? -0.312 18.922 28.5 1 57.56 321 PHE A O 1
ATOM 2520 N N . GLN A 1 322 ? -0.775 19.672 26.422 1 67.25 322 GLN A N 1
ATOM 2521 C CA . GLN A 1 322 ? 0.036 18.609 25.828 1 67.25 322 GLN A CA 1
ATOM 2522 C C . GLN A 1 322 ? 1.15 19.188 24.969 1 67.25 322 GLN A C 1
ATOM 2524 O O . GLN A 1 322 ? 0.91 19.594 23.828 1 67.25 322 GLN A O 1
ATOM 2529 N N . PRO A 1 323 ? 2.361 19.297 25.562 1 68.44 323 PRO A N 1
ATOM 2530 C CA . PRO A 1 323 ? 3.463 19.797 24.734 1 68.44 323 PRO A CA 1
ATOM 2531 C C . PRO A 1 323 ? 3.691 18.969 23.484 1 68.44 323 PRO A C 1
ATOM 2533 O O . PRO A 1 323 ? 3.346 17.781 23.453 1 68.44 323 PRO A O 1
ATOM 2536 N N . ALA A 1 324 ? 4.016 19.828 22.531 1 71.38 324 ALA A N 1
ATOM 2537 C CA . ALA A 1 324 ? 4.434 19.109 21.328 1 71.38 324 ALA A CA 1
ATOM 2538 C C . ALA A 1 324 ? 5.707 18.312 21.578 1 71.38 324 ALA A C 1
ATOM 2540 O O . ALA A 1 324 ? 6.723 18.875 22 1 71.38 324 ALA A O 1
ATOM 2541 N N . HIS A 1 325 ? 5.516 16.953 21.719 1 79.56 325 HIS A N 1
ATOM 2542 C CA . HIS A 1 325 ? 6.695 16.109 21.891 1 79.56 325 HIS A CA 1
ATOM 2543 C C . HIS A 1 325 ? 6.969 15.305 20.625 1 79.56 325 HIS A C 1
ATOM 2545 O O . HIS A 1 325 ? 6.043 14.773 20.016 1 79.56 325 HIS A O 1
ATOM 2551 N N . ASN A 1 326 ? 8.195 15.461 20.25 1 89.06 326 ASN A N 1
ATOM 2552 C CA . ASN A 1 326 ? 8.656 14.633 19.141 1 89.06 326 ASN A CA 1
ATOM 2553 C C . ASN A 1 326 ? 8.961 13.211 19.594 1 89.06 326 ASN A C 1
ATOM 2555 O O . ASN A 1 326 ? 9.5 13.008 20.688 1 89.06 326 ASN A O 1
ATOM 2559 N N . LEU A 1 327 ? 8.508 12.312 18.906 1 91.88 327 LEU A N 1
ATOM 2560 C CA . LEU A 1 327 ? 8.844 10.914 19.156 1 91.88 327 LEU A CA 1
ATOM 2561 C C . LEU A 1 327 ? 9.758 10.375 18.062 1 91.88 327 LEU A C 1
ATOM 2563 O O . LEU A 1 327 ? 9.406 10.406 16.875 1 91.88 327 LEU A O 1
ATOM 2567 N N . ILE A 1 328 ? 10.898 9.992 18.469 1 94.44 328 ILE A N 1
ATOM 2568 C CA . ILE A 1 328 ? 11.867 9.398 17.562 1 94.44 328 ILE A CA 1
ATOM 2569 C C . ILE A 1 328 ? 11.82 7.879 17.672 1 94.44 328 ILE A C 1
ATOM 2571 O O . ILE A 1 328 ? 12.117 7.324 18.734 1 94.44 328 ILE A O 1
ATOM 2575 N N . LEU A 1 329 ? 11.469 7.172 16.641 1 96.06 329 LEU A N 1
ATOM 2576 C CA . LEU A 1 329 ? 11.328 5.719 16.656 1 96.06 329 LEU A CA 1
ATOM 2577 C C . LEU A 1 329 ? 12.672 5.043 16.391 1 96.06 329 LEU A C 1
ATOM 2579 O O . LEU A 1 329 ? 13.57 5.648 15.789 1 96.06 329 LEU A O 1
ATOM 2583 N N . LYS A 1 330 ? 12.727 3.82 16.812 1 95.81 330 LYS A N 1
ATOM 2584 C CA . LYS A 1 330 ? 13.938 3.027 16.594 1 95.81 330 LYS A CA 1
ATOM 2585 C C . LYS A 1 330 ? 14 2.496 15.172 1 95.81 330 LYS A C 1
ATOM 2587 O O . LYS A 1 330 ? 12.961 2.309 14.523 1 95.81 330 LYS A O 1
ATOM 2592 N N . TYR A 1 331 ? 15.18 2.375 14.68 1 97.06 331 TYR A N 1
ATOM 2593 C CA . TYR A 1 331 ? 15.453 1.717 13.406 1 97.06 331 TYR A CA 1
ATOM 2594 C C . TYR A 1 331 ? 16.562 0.679 13.555 1 97.06 331 TYR A C 1
ATOM 2596 O O . TYR A 1 331 ? 17.203 0.597 14.609 1 97.06 331 TYR A O 1
ATOM 2604 N N . GLU A 1 332 ? 16.688 -0.186 12.555 1 97.56 332 GLU A N 1
ATOM 2605 C CA . GLU A 1 332 ? 17.734 -1.206 12.555 1 97.56 332 GLU A CA 1
ATOM 2606 C C . GLU A 1 332 ? 18.422 -1.302 11.195 1 97.56 332 GLU A C 1
ATOM 2608 O O . GLU A 1 332 ? 17.75 -1.364 10.164 1 97.56 332 GLU A O 1
ATOM 2613 N N . LEU A 1 333 ? 19.734 -1.267 11.227 1 98.31 333 LEU A N 1
ATOM 2614 C CA . LEU A 1 333 ? 20.484 -1.598 10.023 1 98.31 333 LEU A CA 1
ATOM 2615 C C . LEU A 1 333 ? 20.5 -3.105 9.789 1 98.31 333 LEU A C 1
ATOM 2617 O O . LEU A 1 333 ? 20.984 -3.861 10.641 1 98.31 333 LEU A O 1
ATOM 2621 N N . ILE A 1 334 ? 19.969 -3.559 8.711 1 98.44 334 ILE A N 1
ATOM 2622 C CA . ILE A 1 334 ? 19.984 -4.969 8.328 1 98.44 334 ILE A CA 1
ATOM 2623 C C . ILE A 1 334 ? 21.016 -5.191 7.23 1 98.44 334 ILE A C 1
ATOM 2625 O O . ILE A 1 334 ? 20.812 -4.773 6.086 1 98.44 334 ILE A O 1
ATOM 2629 N N . VAL A 1 335 ? 22.078 -5.816 7.562 1 98.56 335 VAL A N 1
ATOM 2630 C CA . VAL A 1 335 ? 23.141 -6.109 6.613 1 98.56 335 VAL A CA 1
ATOM 2631 C C . VAL A 1 335 ? 22.844 -7.406 5.867 1 98.56 335 VAL A C 1
ATOM 2633 O O . VAL A 1 335 ? 22.547 -8.43 6.484 1 98.56 335 VAL A O 1
ATOM 2636 N N . ARG A 1 336 ? 22.828 -7.324 4.496 1 98.06 336 ARG A N 1
ATOM 2637 C CA . ARG A 1 336 ? 22.609 -8.492 3.645 1 98.06 336 ARG A CA 1
ATOM 2638 C C . ARG A 1 336 ? 23.75 -8.648 2.635 1 98.06 336 ARG A C 1
ATOM 2640 O O . ARG A 1 336 ? 24.781 -7.973 2.736 1 98.06 336 ARG A O 1
ATOM 2647 N N . GLU A 1 337 ? 23.578 -9.477 1.632 1 97.69 337 GLU A N 1
ATOM 2648 C CA . GLU A 1 337 ? 24.656 -9.914 0.749 1 97.69 337 GLU A CA 1
ATOM 2649 C C . GLU A 1 337 ? 25.094 -8.789 -0.179 1 97.69 337 GLU A C 1
ATOM 2651 O O . GLU A 1 337 ? 26.25 -8.758 -0.625 1 97.69 337 GLU A O 1
ATOM 2656 N N . SER A 1 338 ? 24.266 -7.793 -0.408 1 98.38 338 SER A N 1
ATOM 2657 C CA . SER A 1 338 ? 24.531 -6.758 -1.399 1 98.38 338 SER A CA 1
ATOM 2658 C C . SER A 1 338 ? 25.672 -5.844 -0.948 1 98.38 338 SER A C 1
ATOM 2660 O O . SER A 1 338 ? 26.203 -5.074 -1.745 1 98.38 338 SER A O 1
ATOM 2662 N N . SER A 1 339 ? 26 -5.895 0.383 1 98.5 339 SER A N 1
ATOM 2663 C CA . SER A 1 339 ? 27.016 -4.977 0.884 1 98.5 339 SER A CA 1
ATOM 2664 C C . SER A 1 339 ? 28.125 -5.727 1.617 1 98.5 339 SER A C 1
ATOM 2666 O O . SER A 1 339 ? 28.797 -5.16 2.475 1 98.5 339 SER A O 1
ATOM 2668 N N . LEU A 1 340 ? 28.219 -7.012 1.411 1 96.44 340 LEU A N 1
ATOM 2669 C CA . LEU A 1 340 ? 29.281 -7.82 2.006 1 96.44 340 LEU A CA 1
ATOM 2670 C C . LEU A 1 340 ? 30.266 -8.281 0.945 1 96.44 340 LEU A C 1
ATOM 2672 O O . LEU A 1 340 ? 29.906 -9 0.014 1 96.44 340 LEU A O 1
ATOM 2676 N N . ARG A 1 341 ? 31.438 -7.777 1.027 1 85.38 341 ARG A N 1
ATOM 2677 C CA . ARG A 1 341 ? 32.469 -8.227 0.104 1 85.38 341 ARG A CA 1
ATOM 2678 C C . ARG A 1 341 ? 32.969 -9.609 0.484 1 85.38 341 ARG A C 1
ATOM 2680 O O . ARG A 1 341 ? 33.062 -9.945 1.668 1 85.38 341 ARG A O 1
ATOM 2687 N N . ASN A 1 342 ? 32.625 -10.672 -0.329 1 62.62 342 ASN A N 1
ATOM 2688 C CA . ASN A 1 342 ? 33.281 -11.961 -0.072 1 62.62 342 ASN A CA 1
ATOM 2689 C C . ASN A 1 342 ? 34.781 -11.805 0.168 1 62.62 342 ASN A C 1
ATOM 2691 O O . ASN A 1 342 ? 35.5 -11.289 -0.689 1 62.62 342 ASN A O 1
ATOM 2695 N N . LYS A 1 343 ? 35.188 -11.484 1.441 1 46.22 343 LYS A N 1
ATOM 2696 C CA . LYS A 1 343 ? 36.594 -11.695 1.694 1 46.22 343 LYS A CA 1
ATOM 2697 C C . LYS A 1 343 ? 36.969 -13.172 1.611 1 46.22 343 LYS A C 1
ATOM 2699 O O . LYS A 1 343 ? 36.156 -14.039 1.939 1 46.22 343 LYS A O 1
ATOM 2704 N N . MET B 1 1 ? -17.734 32.562 33.719 1 23.06 1 MET B N 1
ATOM 2705 C CA . MET B 1 1 ? -18.719 32.094 32.75 1 23.06 1 MET B CA 1
ATOM 2706 C C . MET B 1 1 ? -18.172 32.125 31.344 1 23.06 1 MET B C 1
ATOM 2708 O O . MET B 1 1 ? -18.109 33.188 30.734 1 23.06 1 MET B O 1
ATOM 2712 N N . THR B 1 2 ? -17.078 31.516 31.078 1 27.41 2 THR B N 1
ATOM 2713 C CA . THR B 1 2 ? -16.328 31.641 29.844 1 27.41 2 THR B CA 1
ATOM 2714 C C . THR B 1 2 ? -17.203 31.328 28.625 1 27.41 2 THR B C 1
ATOM 2716 O O . THR B 1 2 ? -17.734 30.219 28.531 1 27.41 2 THR B O 1
ATOM 2719 N N . VAL B 1 3 ? -17.984 32.281 28.156 1 32.34 3 VAL B N 1
ATOM 2720 C CA . VAL B 1 3 ? -18.875 32.312 27 1 32.34 3 VAL B CA 1
ATOM 2721 C C . VAL B 1 3 ? -18.219 31.547 25.844 1 32.34 3 VAL B C 1
ATOM 2723 O O . VAL B 1 3 ? -17.094 31.859 25.453 1 32.34 3 VAL B O 1
ATOM 2726 N N . GLY B 1 4 ? -18.391 30.297 25.734 1 38.19 4 GLY B N 1
ATOM 2727 C CA . GLY B 1 4 ? -17.969 29.438 24.641 1 38.19 4 GLY B CA 1
ATOM 2728 C C . GLY B 1 4 ? -17.938 30.141 23.297 1 38.19 4 GLY B C 1
ATOM 2729 O O . GLY B 1 4 ? -18.828 30.922 22.984 1 38.19 4 GLY B O 1
ATOM 2730 N N . ALA B 1 5 ? -16.906 30.5 22.766 1 45.78 5 ALA B N 1
ATOM 2731 C CA . ALA B 1 5 ? -16.75 31.297 21.547 1 45.78 5 ALA B CA 1
ATOM 2732 C C . ALA B 1 5 ? -17.75 30.859 20.484 1 45.78 5 ALA B C 1
ATOM 2734 O O . ALA B 1 5 ? -17.797 29.688 20.109 1 45.78 5 ALA B O 1
ATOM 2735 N N . LYS B 1 6 ? -18.922 31.422 20.391 1 53 6 LYS B N 1
ATOM 2736 C CA . LYS B 1 6 ? -19.984 31.234 19.406 1 53 6 LYS B CA 1
ATOM 2737 C C . LYS B 1 6 ? -19.391 31.094 18 1 53 6 LYS B C 1
ATOM 2739 O O . LYS B 1 6 ? -18.531 31.875 17.594 1 53 6 LYS B O 1
ATOM 2744 N N . GLU B 1 7 ? -19.453 29.891 17.328 1 59.41 7 GLU B N 1
ATOM 2745 C CA . GLU B 1 7 ? -19 29.703 15.953 1 59.41 7 GLU B CA 1
ATOM 2746 C C . GLU B 1 7 ? -19.594 30.766 15.023 1 59.41 7 GLU B C 1
ATOM 2748 O O . GLU B 1 7 ? -20.766 31.109 15.148 1 59.41 7 GLU B O 1
ATOM 2753 N N . THR B 1 8 ? -18.688 31.406 14.297 1 72.62 8 THR B N 1
ATOM 2754 C CA . THR B 1 8 ? -19.109 32.406 13.328 1 72.62 8 THR B CA 1
ATOM 2755 C C . THR B 1 8 ? -20.125 31.828 12.352 1 72.62 8 THR B C 1
ATOM 2757 O O . THR B 1 8 ? -19.938 30.719 11.852 1 72.62 8 THR B O 1
ATOM 2760 N N . THR B 1 9 ? -21.297 32.25 12.305 1 75.12 9 THR B N 1
ATOM 2761 C CA . THR B 1 9 ? -22.328 31.859 11.359 1 75.12 9 THR B CA 1
ATOM 2762 C C . THR B 1 9 ? -22.406 32.812 10.18 1 75.12 9 THR B C 1
ATOM 2764 O O . THR B 1 9 ? -21.734 33.875 10.188 1 75.12 9 THR B O 1
ATOM 2767 N N . ILE B 1 10 ? -23.172 32.25 9.25 1 80.31 10 ILE B N 1
ATOM 2768 C CA . ILE B 1 10 ? -23.344 33.125 8.094 1 80.31 10 ILE B CA 1
ATOM 2769 C C . ILE B 1 10 ? -24.031 34.406 8.523 1 80.31 10 ILE B C 1
ATOM 2771 O O . ILE B 1 10 ? -23.859 35.469 7.887 1 80.31 10 ILE B O 1
ATOM 2775 N N . TYR B 1 11 ? -24.766 34.375 9.602 1 82.56 11 TYR B N 1
ATOM 2776 C CA . TYR B 1 11 ? -25.453 35.562 10.094 1 82.56 11 TYR B CA 1
ATOM 2777 C C . TYR B 1 11 ? -24.453 36.562 10.695 1 82.56 11 TYR B C 1
ATOM 2779 O O . TYR B 1 11 ? -24.625 37.781 10.539 1 82.56 11 TYR B O 1
ATOM 2787 N N . ASP B 1 12 ? -23.453 36 11.273 1 83.69 12 ASP B N 1
ATOM 2788 C CA . ASP B 1 12 ? -22.406 36.844 11.836 1 83.69 12 ASP B CA 1
ATOM 2789 C C . ASP B 1 12 ? -21.656 37.594 10.742 1 83.69 12 ASP B C 1
ATOM 2791 O O . ASP B 1 12 ? -21.359 38.781 10.883 1 83.69 12 ASP B O 1
ATOM 2795 N N . ILE B 1 13 ? -21.406 36.875 9.719 1 86.5 13 ILE B N 1
ATOM 2796 C CA . ILE B 1 13 ? -20.719 37.438 8.578 1 86.5 13 ILE B CA 1
ATOM 2797 C C . ILE B 1 13 ? -21.594 38.531 7.934 1 86.5 13 ILE B C 1
ATOM 2799 O O . ILE B 1 13 ? -21.125 39.594 7.598 1 86.5 13 ILE B O 1
ATOM 2803 N N . ALA B 1 14 ? -22.812 38.219 7.812 1 88.19 14 ALA B N 1
ATOM 2804 C CA . ALA B 1 14 ? -23.781 39.156 7.242 1 88.19 14 ALA B CA 1
ATOM 2805 C C . ALA B 1 14 ? -23.859 40.438 8.055 1 88.19 14 ALA B C 1
ATOM 2807 O O . ALA B 1 14 ? -23.891 41.531 7.492 1 88.19 14 ALA B O 1
ATOM 2808 N N . ALA B 1 15 ? -23.844 40.281 9.258 1 87.62 15 ALA B N 1
ATOM 2809 C CA . ALA B 1 15 ? -23.906 41.438 10.164 1 87.62 15 ALA B CA 1
ATOM 2810 C C . ALA B 1 15 ? -22.656 42.281 10.039 1 87.62 15 ALA B C 1
ATOM 2812 O O . ALA B 1 15 ? -22.75 43.531 10 1 87.62 15 ALA B O 1
ATOM 2813 N N . LYS B 1 16 ? -21.609 41.625 9.953 1 87.38 16 LYS B N 1
ATOM 2814 C CA . LYS B 1 16 ? -20.344 42.312 9.883 1 87.38 16 LYS B CA 1
ATOM 2815 C C . LYS B 1 16 ? -20.219 43.125 8.586 1 87.38 16 LYS B C 1
ATOM 2817 O O . LYS B 1 16 ? -19.688 44.219 8.57 1 87.38 16 LYS B O 1
ATOM 2822 N N . LEU B 1 17 ? -20.656 42.531 7.582 1 89.12 17 LEU B N 1
ATOM 2823 C CA . LEU B 1 17 ? -20.516 43.156 6.262 1 89.12 17 LEU B CA 1
ATOM 2824 C C . LEU B 1 17 ? -21.75 43.969 5.902 1 89.12 17 LEU B C 1
ATOM 2826 O O . LEU B 1 17 ? -21.781 44.625 4.852 1 89.12 17 LEU B O 1
ATOM 2830 N N . ASP B 1 18 ? -22.734 44 6.695 1 90.06 18 ASP B N 1
ATOM 2831 C CA . ASP B 1 18 ? -24 44.688 6.484 1 90.06 18 ASP B CA 1
ATOM 2832 C C . ASP B 1 18 ? -24.656 44.281 5.172 1 90.06 18 ASP B C 1
ATOM 2834 O O . ASP B 1 18 ? -25 45.125 4.348 1 90.06 18 ASP B O 1
ATOM 2838 N N . ILE B 1 19 ? -24.656 43 4.984 1 88.56 19 ILE B N 1
ATOM 2839 C CA . ILE B 1 19 ? -25.344 42.375 3.846 1 88.56 19 ILE B CA 1
ATOM 2840 C C . ILE B 1 19 ? -26.234 41.25 4.328 1 88.56 19 ILE B C 1
ATOM 2842 O O . ILE B 1 19 ? -26.172 40.844 5.496 1 88.56 19 ILE B O 1
ATOM 2846 N N . SER B 1 20 ? -27.156 40.812 3.48 1 84.88 20 SER B N 1
ATOM 2847 C CA . SER B 1 20 ? -28.094 39.781 3.873 1 84.88 20 SER B CA 1
ATOM 2848 C C . SER B 1 20 ? -27.375 38.438 4.043 1 84.88 20 SER B C 1
ATOM 2850 O O . SER B 1 20 ? -26.375 38.156 3.371 1 84.88 20 SER B O 1
ATOM 2852 N N . ALA B 1 21 ? -27.938 37.562 4.949 1 85.94 21 ALA B N 1
ATOM 2853 C CA . ALA B 1 21 ? -27.406 36.219 5.133 1 85.94 21 ALA B CA 1
ATOM 2854 C C . ALA B 1 21 ? -27.516 35.406 3.842 1 85.94 21 ALA B C 1
ATOM 2856 O O . ALA B 1 21 ? -26.656 34.562 3.559 1 85.94 21 ALA B O 1
ATOM 2857 N N . ALA B 1 22 ? -28.516 35.719 3.039 1 81.25 22 ALA B N 1
ATOM 2858 C CA . ALA B 1 22 ? -28.703 35.031 1.767 1 81.25 22 ALA B CA 1
ATOM 2859 C C . ALA B 1 22 ? -27.562 35.344 0.797 1 81.25 22 ALA B C 1
ATOM 2861 O O . ALA B 1 22 ? -27.078 34.469 0.091 1 81.25 22 ALA B O 1
ATOM 2862 N N . THR B 1 23 ? -27.156 36.531 0.833 1 82.69 23 THR B N 1
ATOM 2863 C CA . THR B 1 23 ? -26.062 36.938 -0.03 1 82.69 23 THR B CA 1
ATOM 2864 C C . THR B 1 23 ? -24.75 36.312 0.415 1 82.69 23 THR B C 1
ATOM 2866 O O . THR B 1 23 ? -23.969 35.844 -0.417 1 82.69 23 THR B O 1
ATOM 2869 N N . VAL B 1 24 ? -24.547 36.219 1.73 1 84.31 24 VAL B N 1
ATOM 2870 C CA . VAL B 1 24 ? -23.359 35.562 2.279 1 84.31 24 VAL B CA 1
ATOM 2871 C C . VAL B 1 24 ? -23.344 34.094 1.887 1 84.31 24 VAL B C 1
ATOM 2873 O O . VAL B 1 24 ? -22.328 33.562 1.41 1 84.31 24 VAL B O 1
ATOM 2876 N N . SER B 1 25 ? -24.453 33.5 2.014 1 79.94 25 SER B N 1
ATOM 2877 C CA . SER B 1 25 ? -24.594 32.094 1.685 1 79.94 25 SER B CA 1
ATOM 2878 C C . SER B 1 25 ? -24.297 31.844 0.208 1 79.94 25 SER B C 1
ATOM 2880 O O . SER B 1 25 ? -23.531 30.938 -0.137 1 79.94 25 SER B O 1
ATOM 2882 N N . ARG B 1 26 ? -24.844 32.656 -0.604 1 76.81 26 ARG B N 1
ATOM 2883 C CA . ARG B 1 26 ? -24.656 32.531 -2.045 1 76.81 26 ARG B CA 1
ATOM 2884 C C . ARG B 1 26 ? -23.203 32.75 -2.426 1 76.81 26 ARG B C 1
ATOM 2886 O O . ARG B 1 26 ? -22.656 32.031 -3.264 1 76.81 26 ARG B O 1
ATOM 2893 N N . ALA B 1 27 ? -22.609 33.688 -1.795 1 77.62 27 ALA B N 1
ATOM 2894 C CA . ALA B 1 27 ? -21.219 34 -2.094 1 77.62 27 ALA B CA 1
ATOM 2895 C C . ALA B 1 27 ? -20.281 32.875 -1.69 1 77.62 27 ALA B C 1
ATOM 2897 O O . ALA B 1 27 ? -19.359 32.531 -2.434 1 77.62 27 ALA B O 1
ATOM 2898 N N . LEU B 1 28 ? -20.578 32.281 -0.584 1 77.19 28 LEU B N 1
ATOM 2899 C CA . LEU B 1 28 ? -19.734 31.219 -0.052 1 77.19 28 LEU B CA 1
ATOM 2900 C C . LEU B 1 28 ? -19.859 29.953 -0.884 1 77.19 28 LEU B C 1
ATOM 2902 O O . LEU B 1 28 ? -18.938 29.125 -0.927 1 77.19 28 LEU B O 1
ATOM 2906 N N . LYS B 1 29 ? -20.984 29.906 -1.6 1 69.25 29 LYS B N 1
ATOM 2907 C CA . LYS B 1 29 ? -21.234 28.797 -2.5 1 69.25 29 LYS B CA 1
ATOM 2908 C C . LYS B 1 29 ? -20.844 29.141 -3.934 1 69.25 29 LYS B C 1
ATOM 2910 O O . LYS B 1 29 ? -21.234 28.453 -4.875 1 69.25 29 LYS B O 1
ATOM 2915 N N . ASP B 1 30 ? -20.234 30.156 -4.055 1 72.62 30 ASP B N 1
ATOM 2916 C CA . ASP B 1 30 ? -19.75 30.688 -5.324 1 72.62 30 ASP B CA 1
ATOM 2917 C C . ASP B 1 30 ? -20.875 30.859 -6.332 1 72.62 30 ASP B C 1
ATOM 2919 O O . ASP B 1 30 ? -20.719 30.547 -7.516 1 72.62 30 ASP B O 1
ATOM 2923 N N . HIS B 1 31 ? -21.984 31.281 -5.891 1 70.62 31 HIS B N 1
ATOM 2924 C CA . HIS B 1 31 ? -23.156 31.484 -6.734 1 70.62 31 HIS B CA 1
ATOM 2925 C C . HIS B 1 31 ? -22.938 32.625 -7.723 1 70.62 31 HIS B C 1
ATOM 2927 O O . HIS B 1 31 ? -22.438 33.688 -7.348 1 70.62 31 HIS B O 1
ATOM 2933 N N . PRO B 1 32 ? -23.203 32.312 -8.93 1 72.81 32 PRO B N 1
ATOM 2934 C CA . PRO B 1 32 ? -22.922 33.312 -9.977 1 72.81 32 PRO B CA 1
ATOM 2935 C C . PRO B 1 32 ? -23.656 34.625 -9.773 1 72.81 32 PRO B C 1
ATOM 2937 O O . PRO B 1 32 ? -23.266 35.656 -10.344 1 72.81 32 PRO B O 1
ATOM 2940 N N . ARG B 1 33 ? -24.641 34.719 -9.008 1 76.88 33 ARG B N 1
ATOM 2941 C CA . ARG B 1 33 ? -25.453 35.938 -8.844 1 76.88 33 ARG B CA 1
ATOM 2942 C C . ARG B 1 33 ? -24.75 36.938 -7.941 1 76.88 33 ARG B C 1
ATOM 2944 O O . ARG B 1 33 ? -25.141 38.094 -7.879 1 76.88 33 ARG B O 1
ATOM 2951 N N . VAL B 1 34 ? -23.719 36.5 -7.312 1 79.44 34 VAL B N 1
ATOM 2952 C CA . VAL B 1 34 ? -22.969 37.375 -6.434 1 79.44 34 VAL B CA 1
ATOM 2953 C C . VAL B 1 34 ? -21.734 37.906 -7.152 1 79.44 34 VAL B C 1
ATOM 2955 O O . VAL B 1 34 ? -21 37.156 -7.777 1 79.44 34 VAL B O 1
ATOM 2958 N N . ASN B 1 35 ? -21.594 39.25 -7.234 1 82.44 35 ASN B N 1
ATOM 2959 C CA . ASN B 1 35 ? -20.484 39.844 -7.957 1 82.44 35 ASN B CA 1
ATOM 2960 C C . ASN B 1 35 ? -19.141 39.438 -7.352 1 82.44 35 ASN B C 1
ATOM 2962 O O . ASN B 1 35 ? -19.062 39.094 -6.172 1 82.44 35 ASN B O 1
ATOM 2966 N N . LYS B 1 36 ? -18.094 39.438 -8.148 1 82.31 36 LYS B N 1
ATOM 2967 C CA . LYS B 1 36 ? -16.766 38.938 -7.812 1 82.31 36 LYS B CA 1
ATOM 2968 C C . LYS B 1 36 ? -16.172 39.688 -6.613 1 82.31 36 LYS B C 1
ATOM 2970 O O . LYS B 1 36 ? -15.562 39.062 -5.738 1 82.31 36 LYS B O 1
ATOM 2975 N N . ASN B 1 37 ? -16.328 40.938 -6.602 1 83.25 37 ASN B N 1
ATOM 2976 C CA . ASN B 1 37 ? -15.766 41.75 -5.527 1 83.25 37 ASN B CA 1
ATOM 2977 C C . ASN B 1 37 ? -16.406 41.406 -4.184 1 83.25 37 ASN B C 1
ATOM 2979 O O . ASN B 1 37 ? -15.719 41.312 -3.17 1 83.25 37 ASN B O 1
ATOM 2983 N N . THR B 1 38 ? -17.688 41.281 -4.184 1 85.25 38 THR B N 1
ATOM 2984 C CA . THR B 1 38 ? -18.438 40.938 -2.979 1 85.25 38 THR B CA 1
ATOM 2985 C C . THR B 1 38 ? -18.062 39.531 -2.488 1 85.25 38 THR B C 1
ATOM 2987 O O . THR B 1 38 ? -17.906 39.312 -1.285 1 85.25 38 THR B O 1
ATOM 2990 N N . LYS B 1 39 ? -17.938 38.594 -3.344 1 84.38 39 LYS B N 1
ATOM 2991 C CA . LYS B 1 39 ? -17.516 37.219 -3.014 1 84.38 39 LYS B CA 1
ATOM 2992 C C . LYS B 1 39 ? -16.172 37.219 -2.289 1 84.38 39 LYS B C 1
ATOM 2994 O O . LYS B 1 39 ? -16.016 36.562 -1.259 1 84.38 39 LYS B O 1
ATOM 2999 N N . LYS B 1 40 ? -15.289 37.969 -2.895 1 82.5 40 LYS B N 1
ATOM 3000 C CA . LYS B 1 40 ? -13.961 38.062 -2.307 1 82.5 40 LYS B CA 1
ATOM 3001 C C . LYS B 1 40 ? -14.016 38.594 -0.887 1 82.5 40 LYS B C 1
ATOM 3003 O O . LYS B 1 40 ? -13.336 38.094 0.01 1 82.5 40 LYS B O 1
ATOM 3008 N N . LEU B 1 41 ? -14.773 39.656 -0.753 1 83.75 41 LEU B N 1
ATOM 3009 C CA . LEU B 1 41 ? -14.914 40.312 0.55 1 83.75 41 LEU B CA 1
ATOM 3010 C C . LEU B 1 41 ? -15.508 39.344 1.568 1 83.75 41 LEU B C 1
ATOM 3012 O O . LEU B 1 41 ? -15.047 39.281 2.709 1 83.75 41 LEU B O 1
ATOM 3016 N N . ILE B 1 42 ? -16.484 38.594 1.149 1 84.88 42 ILE B N 1
ATOM 3017 C CA . ILE B 1 42 ? -17.172 37.688 2.035 1 84.88 42 ILE B CA 1
ATOM 3018 C C . ILE B 1 42 ? -16.25 36.531 2.428 1 84.88 42 ILE B C 1
ATOM 3020 O O . ILE B 1 42 ? -16.156 36.156 3.604 1 84.88 42 ILE B O 1
ATOM 3024 N N . VAL B 1 43 ? -15.562 36.031 1.458 1 79.12 43 VAL B N 1
ATOM 3025 C CA . VAL B 1 43 ? -14.641 34.906 1.707 1 79.12 43 VAL B CA 1
ATOM 3026 C C . VAL B 1 43 ? -13.539 35.375 2.656 1 79.12 43 VAL B C 1
ATOM 3028 O O . VAL B 1 43 ? -13.172 34.656 3.588 1 79.12 43 VAL B O 1
ATOM 3031 N N . LYS B 1 44 ? -13.047 36.5 2.377 1 79 44 LYS B N 1
ATOM 3032 C CA . LYS B 1 44 ? -12.016 37.094 3.24 1 79 44 LYS B CA 1
ATOM 3033 C C . LYS B 1 44 ? -12.531 37.25 4.664 1 79 44 LYS B C 1
ATOM 3035 O O . LYS B 1 44 ? -11.852 36.906 5.629 1 79 44 LYS B O 1
ATOM 3040 N N . THR B 1 45 ? -13.68 37.875 4.812 1 81.25 45 THR B N 1
ATOM 3041 C CA . THR B 1 45 ? -14.273 38.125 6.121 1 81.25 45 THR B CA 1
ATOM 3042 C C . THR B 1 45 ? -14.57 36.812 6.852 1 81.25 45 THR B C 1
ATOM 3044 O O . THR B 1 45 ? -14.328 36.719 8.055 1 81.25 45 THR B O 1
ATOM 3047 N N . ALA B 1 46 ? -15.047 35.844 6.09 1 78.19 46 ALA B N 1
ATOM 3048 C CA . ALA B 1 46 ? -15.328 34.531 6.656 1 78.19 46 ALA B CA 1
ATOM 3049 C C . ALA B 1 46 ? -14.062 33.906 7.23 1 78.19 46 ALA B C 1
ATOM 3051 O O . ALA B 1 46 ? -14.078 33.375 8.344 1 78.19 46 ALA B O 1
ATOM 3052 N N . ALA B 1 47 ? -13.062 34.062 6.461 1 70.12 47 ALA B N 1
ATOM 3053 C CA . ALA B 1 47 ? -11.766 33.531 6.887 1 70.12 47 ALA B CA 1
ATOM 3054 C C . ALA B 1 47 ? -11.273 34.25 8.148 1 70.12 47 ALA B C 1
ATOM 3056 O O . ALA B 1 47 ? -10.797 33.594 9.078 1 70.12 47 ALA B O 1
ATOM 3057 N N . GLU B 1 48 ? -11.438 35.5 8.109 1 73.19 48 GLU B N 1
ATOM 3058 C CA . GLU B 1 48 ? -11 36.344 9.234 1 73.19 48 GLU B CA 1
ATOM 3059 C C . GLU B 1 48 ? -11.789 36 10.5 1 73.19 48 GLU B C 1
ATOM 3061 O O . GLU B 1 48 ? -11.234 36.031 11.602 1 73.19 48 GLU B O 1
ATOM 3066 N N . MET B 1 49 ? -13 35.688 10.242 1 73.81 49 MET B N 1
ATOM 3067 C CA . MET B 1 49 ? -13.883 35.438 11.383 1 73.81 49 MET B CA 1
ATOM 3068 C C . MET B 1 49 ? -13.867 33.969 11.766 1 73.81 49 MET B C 1
ATOM 3070 O O . MET B 1 49 ? -14.57 33.562 12.695 1 73.81 49 MET B O 1
ATOM 3074 N N . GLY B 1 50 ? -13.164 33.312 10.953 1 64.88 50 GLY B N 1
ATOM 3075 C CA . GLY B 1 50 ? -13.039 31.891 11.25 1 64.88 50 GLY B CA 1
ATOM 3076 C C . GLY B 1 50 ? -14.273 31.078 10.867 1 64.88 50 GLY B C 1
ATOM 3077 O O . GLY B 1 50 ? -14.578 30.078 11.508 1 64.88 50 GLY B O 1
ATOM 3078 N N . TYR B 1 51 ? -15.031 31.797 9.984 1 62.09 51 TYR B N 1
ATOM 3079 C CA . TYR B 1 51 ? -16.234 31.109 9.531 1 62.09 51 TYR B CA 1
ATOM 3080 C C . TYR B 1 51 ? -15.891 29.844 8.766 1 62.09 51 TYR B C 1
ATOM 3082 O O . TYR B 1 51 ? -15.055 29.859 7.859 1 62.09 51 TYR B O 1
ATOM 3090 N N . LEU B 1 52 ? -16.25 28.828 9.234 1 55.38 52 LEU B N 1
ATOM 3091 C CA . LEU B 1 52 ? -16.172 27.578 8.484 1 55.38 52 LEU B CA 1
ATOM 3092 C C . LEU B 1 52 ? -17.531 27.219 7.891 1 55.38 52 LEU B C 1
ATOM 3094 O O . LEU B 1 52 ? -18.547 27.219 8.594 1 55.38 52 LEU B O 1
ATOM 3098 N N . SER B 1 53 ? -17.656 27.484 6.555 1 50.59 53 SER B N 1
ATOM 3099 C CA . SER B 1 53 ? -18.906 27.047 5.953 1 50.59 53 SER B CA 1
ATOM 3100 C C . SER B 1 53 ? -19.359 25.703 6.504 1 50.59 53 SER B C 1
ATOM 3102 O O . SER B 1 53 ? -18.547 24.781 6.648 1 50.59 53 SER B O 1
ATOM 3104 N N . ASN B 1 54 ? -20.156 25.766 7.406 1 43.72 54 ASN B N 1
ATOM 3105 C CA . ASN B 1 54 ? -20.672 24.516 7.941 1 43.72 54 ASN B CA 1
ATOM 3106 C C . ASN B 1 54 ? -21.109 23.562 6.828 1 43.72 54 ASN B C 1
ATOM 3108 O O . ASN B 1 54 ? -22.25 23.641 6.359 1 43.72 54 ASN B O 1
ATOM 3112 N N . SER B 1 55 ? -20.297 23.266 5.977 1 45.66 55 SER B N 1
ATOM 3113 C CA . SER B 1 55 ? -20.641 22.266 4.98 1 45.66 55 SER B CA 1
ATOM 3114 C C . SER B 1 55 ? -21.5 21.156 5.586 1 45.66 55 SER B C 1
ATOM 3116 O O . SER B 1 55 ? -22.312 20.547 4.887 1 45.66 55 SER B O 1
ATOM 3118 N N . PHE B 1 56 ? -21.312 20.938 6.852 1 41.78 56 PHE B N 1
ATOM 3119 C CA . PHE B 1 56 ? -22.141 19.953 7.52 1 41.78 56 PHE B CA 1
ATOM 3120 C C . PHE B 1 56 ? -23.594 20.438 7.59 1 41.78 56 PHE B C 1
ATOM 3122 O O . PHE B 1 56 ? -24.516 19.656 7.332 1 41.78 56 PHE B O 1
ATOM 3129 N N . ALA B 1 57 ? -23.797 21.688 7.996 1 43.97 57 ALA B N 1
ATOM 3130 C CA . ALA B 1 57 ? -25.156 22.234 8.023 1 43.97 57 ALA B CA 1
ATOM 3131 C C . ALA B 1 57 ? -25.719 22.359 6.617 1 43.97 57 ALA B C 1
ATOM 3133 O O . ALA B 1 57 ? -26.906 22.078 6.391 1 43.97 57 ALA B O 1
ATOM 3134 N N . SER B 1 58 ? -24.906 22.844 5.73 1 43.06 58 SER B N 1
ATOM 3135 C CA . SER B 1 58 ? -25.359 22.891 4.348 1 43.06 58 SER B CA 1
ATOM 3136 C C . SER B 1 58 ? -25.562 21.484 3.787 1 43.06 58 SER B C 1
ATOM 3138 O O . SER B 1 58 ? -26.516 21.25 3.031 1 43.06 58 SER B O 1
ATOM 3140 N N . ASN B 1 59 ? -24.609 20.625 4.117 1 45.97 59 ASN B N 1
ATOM 3141 C CA . ASN B 1 59 ? -24.797 19.219 3.73 1 45.97 59 ASN B CA 1
ATOM 3142 C C . ASN B 1 59 ? -26.031 18.609 4.387 1 45.97 59 ASN B C 1
ATOM 3144 O O . ASN B 1 59 ? -26.672 17.734 3.812 1 45.97 59 ASN B O 1
ATOM 3148 N N . LEU B 1 60 ? -26.328 19.141 5.586 1 42.91 60 LEU B N 1
ATOM 3149 C CA . LEU B 1 60 ? -27.578 18.734 6.211 1 42.91 60 LEU B CA 1
ATOM 3150 C C . LEU B 1 60 ? -28.766 19.094 5.34 1 42.91 60 LEU B C 1
ATOM 3152 O O . LEU B 1 60 ? -29.719 18.328 5.227 1 42.91 60 LEU B O 1
ATOM 3156 N N . ARG B 1 61 ? -28.594 20.297 4.797 1 42.47 61 ARG B N 1
ATOM 3157 C CA . ARG B 1 61 ? -29.703 20.672 3.928 1 42.47 61 ARG B CA 1
ATOM 3158 C C . ARG B 1 61 ? -29.641 19.906 2.609 1 42.47 61 ARG B C 1
ATOM 3160 O O . ARG B 1 61 ? -30.688 19.531 2.064 1 42.47 61 ARG B O 1
ATOM 3167 N N . LYS B 1 62 ? -28.438 19.844 2.072 1 49.72 62 LYS B N 1
ATOM 3168 C CA . LYS B 1 62 ? -28.297 19.203 0.773 1 49.72 62 LYS B CA 1
ATOM 3169 C C . LYS B 1 62 ? -28.344 17.688 0.908 1 49.72 62 LYS B C 1
ATOM 3171 O O . LYS B 1 62 ? -28.391 16.969 -0.094 1 49.72 62 LYS B O 1
ATOM 3176 N N . LYS B 1 63 ? -28.562 17.109 1.955 1 57.53 63 LYS B N 1
ATOM 3177 C CA . LYS B 1 63 ? -28.719 15.688 2.211 1 57.53 63 LYS B CA 1
ATOM 3178 C C . LYS B 1 63 ? -27.5 14.906 1.729 1 57.53 63 LYS B C 1
ATOM 3180 O O . LYS B 1 63 ? -27.641 13.781 1.23 1 57.53 63 LYS B O 1
ATOM 3185 N N . SER B 1 64 ? -26.281 15.664 1.451 1 73.5 64 SER B N 1
ATOM 3186 C CA . SER B 1 64 ? -25.109 14.922 1.01 1 73.5 64 SER B CA 1
ATOM 3187 C C . SER B 1 64 ? -23.906 15.219 1.898 1 73.5 64 SER B C 1
ATOM 3189 O O . SER B 1 64 ? -23.703 16.359 2.324 1 73.5 64 SER B O 1
ATOM 3191 N N . SER B 1 65 ? -23.125 14.234 2.311 1 78.5 65 SER B N 1
ATOM 3192 C CA . SER B 1 65 ? -21.922 14.367 3.125 1 78.5 65 SER B CA 1
ATOM 3193 C C . SER B 1 65 ? -20.688 14.523 2.254 1 78.5 65 SER B C 1
ATOM 3195 O O . SER B 1 65 ? -19.625 14.898 2.744 1 78.5 65 SER B O 1
ATOM 3197 N N . ASN B 1 66 ? -20.75 14.195 0.965 1 88.19 66 ASN B N 1
ATOM 3198 C CA . ASN B 1 66 ? -19.625 14.133 0.036 1 88.19 66 ASN B CA 1
ATOM 3199 C C . ASN B 1 66 ? -18.547 13.164 0.519 1 88.19 66 ASN B C 1
ATOM 3201 O O . ASN B 1 66 ? -17.359 13.391 0.302 1 88.19 66 ASN B O 1
ATOM 3205 N N . ILE B 1 67 ? -19 12.164 1.27 1 91.88 67 ILE B N 1
ATOM 3206 C CA . ILE B 1 67 ? -18.109 11.133 1.779 1 91.88 67 ILE B CA 1
ATOM 3207 C C . ILE B 1 67 ? -18.484 9.781 1.169 1 91.88 67 ILE B C 1
ATOM 3209 O O . ILE B 1 67 ? -19.656 9.406 1.136 1 91.88 67 ILE B O 1
ATOM 3213 N N . ILE B 1 68 ? -17.5 9.141 0.621 1 96.75 68 ILE B N 1
ATOM 3214 C CA . ILE B 1 68 ? -17.672 7.777 0.131 1 96.75 68 ILE B CA 1
ATOM 3215 C C . ILE B 1 68 ? -16.922 6.805 1.039 1 96.75 68 ILE B C 1
ATOM 3217 O O . ILE B 1 68 ? -15.758 7.02 1.365 1 96.75 68 ILE B O 1
ATOM 3221 N N . GLY B 1 69 ? -17.609 5.777 1.529 1 97.5 69 GLY B N 1
ATOM 3222 C CA . GLY B 1 69 ? -17 4.73 2.324 1 97.5 69 GLY B CA 1
ATOM 3223 C C . GLY B 1 69 ? -16.312 3.67 1.484 1 97.5 69 GLY B C 1
ATOM 3224 O O . GLY B 1 69 ? -16.797 3.314 0.408 1 97.5 69 GLY B O 1
ATOM 3225 N N . LEU B 1 70 ? -15.195 3.25 1.969 1 98.44 70 LEU B N 1
ATOM 3226 C CA . LEU B 1 70 ? -14.43 2.182 1.341 1 98.44 70 LEU B CA 1
ATOM 3227 C C . LEU B 1 70 ? -14.039 1.118 2.363 1 98.44 70 LEU B C 1
ATOM 3229 O O . LEU B 1 70 ? -13.391 1.422 3.365 1 98.44 70 LEU B O 1
ATOM 3233 N N . ILE B 1 71 ? -14.461 -0.125 2.145 1 98.31 71 ILE B N 1
ATOM 3234 C CA . ILE B 1 71 ? -14.086 -1.261 2.984 1 98.31 71 ILE B CA 1
ATOM 3235 C C . ILE B 1 71 ? -13.242 -2.244 2.178 1 98.31 71 ILE B C 1
ATOM 3237 O O . ILE B 1 71 ? -13.688 -2.748 1.142 1 98.31 71 ILE B O 1
ATOM 3241 N N . VAL B 1 72 ? -12.039 -2.469 2.639 1 97.94 72 VAL B N 1
ATOM 3242 C CA . VAL B 1 72 ? -11.148 -3.422 1.984 1 97.94 72 VAL B CA 1
ATOM 3243 C C . VAL B 1 72 ? -10.68 -4.465 2.994 1 97.94 72 VAL B C 1
ATOM 3245 O O . VAL B 1 72 ? -10.719 -4.23 4.203 1 97.94 72 VAL B O 1
ATOM 3248 N N . PRO B 1 73 ? -10.211 -5.617 2.533 1 95.75 73 PRO B N 1
ATOM 3249 C CA . PRO B 1 73 ? -9.766 -6.645 3.48 1 95.75 73 PRO B CA 1
ATOM 3250 C C . PRO B 1 73 ? -8.484 -6.258 4.211 1 95.75 73 PRO B C 1
ATOM 3252 O O . PRO B 1 73 ? -8.367 -6.477 5.418 1 95.75 73 PRO B O 1
ATOM 3255 N N . ARG B 1 74 ? -7.52 -5.766 3.451 1 93.62 74 ARG B N 1
ATOM 3256 C CA . ARG B 1 74 ? -6.238 -5.316 3.99 1 93.62 74 ARG B CA 1
ATOM 3257 C C . ARG B 1 74 ? -5.766 -4.047 3.291 1 93.62 74 ARG B C 1
ATOM 3259 O O . ARG B 1 74 ? -5.922 -3.904 2.078 1 93.62 74 ARG B O 1
ATOM 3266 N N . LEU B 1 75 ? -5.137 -3.207 4.102 1 93.81 75 LEU B N 1
ATOM 3267 C CA . LEU B 1 75 ? -4.66 -1.947 3.539 1 93.81 75 LEU B CA 1
ATOM 3268 C C . LEU B 1 75 ? -3.223 -2.076 3.053 1 93.81 75 LEU B C 1
ATOM 3270 O O . LEU B 1 75 ? -2.754 -1.258 2.258 1 93.81 75 LEU B O 1
ATOM 3274 N N . ASN B 1 76 ? -2.51 -3.074 3.547 1 88.44 76 ASN B N 1
ATOM 3275 C CA . ASN B 1 76 ? -1.093 -3.188 3.221 1 88.44 76 ASN B CA 1
ATOM 3276 C C . ASN B 1 76 ? -0.846 -4.258 2.162 1 88.44 76 ASN B C 1
ATOM 3278 O O . ASN B 1 76 ? 0.057 -5.086 2.307 1 88.44 76 ASN B O 1
ATOM 3282 N N . SER B 1 77 ? -1.632 -4.301 1.127 1 89.38 77 SER B N 1
ATOM 3283 C CA . SER B 1 77 ? -1.462 -5.047 -0.115 1 89.38 77 SER B CA 1
ATOM 3284 C C . SER B 1 77 ? -1.157 -4.117 -1.283 1 89.38 77 SER B C 1
ATOM 3286 O O . SER B 1 77 ? -1.769 -3.053 -1.413 1 89.38 77 SER B O 1
ATOM 3288 N N . ASN B 1 78 ? -0.166 -4.566 -2.084 1 89.38 78 ASN B N 1
ATOM 3289 C CA . ASN B 1 78 ? 0.192 -3.729 -3.225 1 89.38 78 ASN B CA 1
ATOM 3290 C C . ASN B 1 78 ? -1.001 -3.504 -4.148 1 89.38 78 ASN B C 1
ATOM 3292 O O . ASN B 1 78 ? -1.22 -2.389 -4.625 1 89.38 78 ASN B O 1
ATOM 3296 N N . PHE B 1 79 ? -1.731 -4.559 -4.367 1 91.31 79 PHE B N 1
ATOM 3297 C CA . PHE B 1 79 ? -2.896 -4.469 -5.238 1 91.31 79 PHE B CA 1
ATOM 3298 C C . PHE B 1 79 ? -3.926 -3.5 -4.668 1 91.31 79 PHE B C 1
ATOM 3300 O O . PHE B 1 79 ? -4.398 -2.604 -5.367 1 91.31 79 PHE B O 1
ATOM 3307 N N . MET B 1 80 ? -4.215 -3.619 -3.455 1 94.25 80 MET B N 1
ATOM 3308 C CA . MET B 1 80 ? -5.254 -2.805 -2.838 1 94.25 80 MET B CA 1
ATOM 3309 C C . MET B 1 80 ? -4.812 -1.35 -2.725 1 94.25 80 MET B C 1
ATOM 3311 O O . MET B 1 80 ? -5.621 -0.436 -2.912 1 94.25 80 MET B O 1
ATOM 3315 N N . SER B 1 81 ? -3.57 -1.159 -2.379 1 94.56 81 SER B N 1
ATOM 3316 C CA . SER B 1 81 ? -3.084 0.214 -2.289 1 94.56 81 SER B CA 1
ATOM 3317 C C . SER B 1 81 ? -3.199 0.93 -3.631 1 94.56 81 SER B C 1
ATOM 3319 O O . SER B 1 81 ? -3.473 2.131 -3.678 1 94.56 81 SER B O 1
ATOM 3321 N N . ASP B 1 82 ? -2.988 0.232 -4.727 1 95.12 82 ASP B N 1
ATOM 3322 C CA . ASP B 1 82 ? -3.168 0.787 -6.062 1 95.12 82 ASP B CA 1
ATOM 3323 C C . ASP B 1 82 ? -4.633 1.118 -6.328 1 95.12 82 ASP B C 1
ATOM 3325 O O . ASP B 1 82 ? -4.945 2.166 -6.898 1 95.12 82 ASP B O 1
ATOM 3329 N N . VAL B 1 83 ? -5.477 0.191 -5.949 1 97.12 83 VAL B N 1
ATOM 3330 C CA . VAL B 1 83 ? -6.906 0.413 -6.117 1 97.12 83 VAL B CA 1
ATOM 3331 C C . VAL B 1 83 ? -7.328 1.674 -5.367 1 97.12 83 VAL B C 1
ATOM 3333 O O . VAL B 1 83 ? -8.008 2.537 -5.922 1 97.12 83 VAL B O 1
ATOM 3336 N N . ILE B 1 84 ? -6.852 1.812 -4.129 1 97.5 84 ILE B N 1
ATOM 3337 C CA . ILE B 1 84 ? -7.227 2.928 -3.266 1 97.5 84 ILE B CA 1
ATOM 3338 C C . ILE B 1 84 ? -6.699 4.234 -3.854 1 97.5 84 ILE B C 1
ATOM 3340 O O . ILE B 1 84 ? -7.391 5.254 -3.836 1 97.5 84 ILE B O 1
ATOM 3344 N N . ALA B 1 85 ? -5.508 4.16 -4.367 1 97.12 85 ALA B N 1
ATOM 3345 C CA . ALA B 1 85 ? -4.934 5.348 -4.996 1 97.12 85 ALA B CA 1
ATOM 3346 C C . ALA B 1 85 ? -5.793 5.816 -6.168 1 97.12 85 ALA B C 1
ATOM 3348 O O . ALA B 1 85 ? -6.047 7.016 -6.316 1 97.12 85 ALA B O 1
ATOM 3349 N N . GLY B 1 86 ? -6.238 4.898 -6.992 1 97.69 86 GLY B N 1
ATOM 3350 C CA . GLY B 1 86 ? -7.105 5.227 -8.109 1 97.69 86 GLY B CA 1
ATOM 3351 C C . GLY B 1 86 ? -8.461 5.762 -7.68 1 97.69 86 GLY B C 1
ATOM 3352 O O . GLY B 1 86 ? -8.953 6.738 -8.25 1 97.69 86 GLY B O 1
ATOM 3353 N N . ILE B 1 87 ? -9.031 5.133 -6.645 1 98.31 87 ILE B N 1
ATOM 3354 C CA . ILE B 1 87 ? -10.32 5.57 -6.105 1 98.31 87 ILE B CA 1
ATOM 3355 C C . ILE B 1 87 ? -10.195 7 -5.586 1 98.31 87 ILE B C 1
ATOM 3357 O O . ILE B 1 87 ? -11 7.867 -5.945 1 98.31 87 ILE B O 1
ATOM 3361 N N . GLU B 1 88 ? -9.211 7.199 -4.742 1 97.56 88 GLU B N 1
ATOM 3362 C CA . GLU B 1 88 ? -9.039 8.492 -4.082 1 97.56 88 GLU B CA 1
ATOM 3363 C C . GLU B 1 88 ? -8.812 9.602 -5.098 1 97.56 88 GLU B C 1
ATOM 3365 O O . GLU B 1 88 ? -9.391 10.688 -4.98 1 97.56 88 GLU B O 1
ATOM 3370 N N . LYS B 1 89 ? -8.031 9.352 -6.086 1 96.5 89 LYS B N 1
ATOM 3371 C CA . LYS B 1 89 ? -7.742 10.367 -7.094 1 96.5 89 LYS B CA 1
ATOM 3372 C C . LYS B 1 89 ? -9.023 10.828 -7.785 1 96.5 89 LYS B C 1
ATOM 3374 O O . LYS B 1 89 ? -9.289 12.031 -7.867 1 96.5 89 LYS B O 1
ATOM 3379 N N . VAL B 1 90 ? -9.828 9.906 -8.227 1 97.44 90 VAL B N 1
ATOM 3380 C CA . VAL B 1 90 ? -11.047 10.227 -8.961 1 97.44 90 VAL B CA 1
ATOM 3381 C C . VAL B 1 90 ? -12.047 10.914 -8.031 1 97.44 90 VAL B C 1
ATOM 3383 O O . VAL B 1 90 ? -12.633 11.938 -8.391 1 97.44 90 VAL B O 1
ATOM 3386 N N . LEU B 1 91 ? -12.203 10.398 -6.809 1 96.81 91 LEU B N 1
ATOM 3387 C CA . LEU B 1 91 ? -13.156 10.969 -5.867 1 96.81 91 LEU B CA 1
ATOM 3388 C C . LEU B 1 91 ? -12.727 12.375 -5.445 1 96.81 91 LEU B C 1
ATOM 3390 O O . LEU B 1 91 ? -13.547 13.297 -5.418 1 96.81 91 LEU B O 1
ATOM 3394 N N . ASN B 1 92 ? -11.477 12.477 -5.125 1 94.12 92 ASN B N 1
ATOM 3395 C CA . ASN B 1 92 ? -10.945 13.773 -4.703 1 94.12 92 ASN B CA 1
ATOM 3396 C C . ASN B 1 92 ? -11.117 14.828 -5.793 1 94.12 92 ASN B C 1
ATOM 3398 O O . ASN B 1 92 ? -11.523 15.953 -5.512 1 94.12 92 ASN B O 1
ATOM 3402 N N . ASN B 1 93 ? -10.859 14.461 -7.023 1 93.56 93 ASN B N 1
ATOM 3403 C CA . ASN B 1 93 ? -11 15.367 -8.156 1 93.56 93 ASN B CA 1
ATOM 3404 C C . ASN B 1 93 ? -12.453 15.789 -8.359 1 93.56 93 ASN B C 1
ATOM 3406 O O . ASN B 1 93 ? -12.734 16.75 -9.086 1 93.56 93 ASN B O 1
ATOM 3410 N N . ASN B 1 94 ? -13.383 15.094 -7.75 1 93.44 94 ASN B N 1
ATOM 3411 C CA . ASN B 1 94 ? -14.805 15.398 -7.859 1 93.44 94 ASN B CA 1
ATOM 3412 C C . ASN B 1 94 ? -15.391 15.859 -6.523 1 93.44 94 ASN B C 1
ATOM 3414 O O . ASN B 1 94 ? -16.594 15.773 -6.305 1 93.44 94 ASN B O 1
ATOM 3418 N N . ASN B 1 95 ? -14.484 16.203 -5.59 1 90.31 95 ASN B N 1
ATOM 3419 C CA . ASN B 1 95 ? -14.797 16.859 -4.328 1 90.31 95 ASN B CA 1
ATOM 3420 C C . ASN B 1 95 ? -15.477 15.906 -3.348 1 90.31 95 ASN B C 1
ATOM 3422 O O . ASN B 1 95 ? -16.359 16.312 -2.592 1 90.31 95 ASN B O 1
ATOM 3426 N N . TYR B 1 96 ? -15.188 14.586 -3.514 1 92.5 96 TYR B N 1
ATOM 3427 C CA . TYR B 1 96 ? -15.578 13.594 -2.516 1 92.5 96 TYR B CA 1
ATOM 3428 C C . TYR B 1 96 ? -14.398 13.203 -1.635 1 92.5 96 TYR B C 1
ATOM 3430 O O . TYR B 1 96 ? -13.25 13.211 -2.086 1 92.5 96 TYR B O 1
ATOM 3438 N N . ASN B 1 97 ? -14.781 12.891 -0.431 1 90.31 97 ASN B N 1
ATOM 3439 C CA . ASN B 1 97 ? -13.789 12.375 0.509 1 90.31 97 ASN B CA 1
ATOM 3440 C C . ASN B 1 97 ? -13.961 10.875 0.738 1 90.31 97 ASN B C 1
ATOM 3442 O O . ASN B 1 97 ? -15.055 10.336 0.553 1 90.31 97 ASN B O 1
ATOM 3446 N N . VAL B 1 98 ? -12.836 10.258 1.137 1 95.69 98 VAL B N 1
ATOM 3447 C CA . VAL B 1 98 ? -12.891 8.812 1.275 1 95.69 98 VAL B CA 1
ATOM 3448 C C . VAL B 1 98 ? -12.711 8.422 2.74 1 95.69 98 VAL B C 1
ATOM 3450 O O . VAL B 1 98 ? -11.695 8.758 3.359 1 95.69 98 VAL B O 1
ATOM 3453 N N . PHE B 1 99 ? -13.719 7.676 3.295 1 94.06 99 PHE B N 1
ATOM 3454 C CA . PHE B 1 99 ? -13.602 6.945 4.555 1 94.06 99 PHE B CA 1
ATOM 3455 C C . PHE B 1 99 ? -13.109 5.523 4.312 1 94.06 99 PHE B C 1
ATOM 3457 O O . PHE B 1 99 ? -13.773 4.742 3.629 1 94.06 99 PHE B O 1
ATOM 3464 N N . ILE B 1 100 ? -11.969 5.281 4.906 1 96.81 100 ILE B N 1
ATOM 3465 C CA . ILE B 1 100 ? -11.414 3.969 4.602 1 96.81 100 ILE B CA 1
ATOM 3466 C C . ILE B 1 100 ? -11.422 3.102 5.859 1 96.81 100 ILE B C 1
ATOM 3468 O O . ILE B 1 100 ? -11.18 3.594 6.965 1 96.81 100 ILE B O 1
ATOM 3472 N N . SER B 1 101 ? -11.734 1.773 5.691 1 96.38 101 SER B N 1
ATOM 3473 C CA . SER B 1 101 ? -11.641 0.773 6.75 1 96.38 101 SER B CA 1
ATOM 3474 C C . SER B 1 101 ? -11.156 -0.567 6.203 1 96.38 101 SER B C 1
ATOM 3476 O O . SER B 1 101 ? -11.352 -0.87 5.023 1 96.38 101 SER B O 1
ATOM 3478 N N . GLN B 1 102 ? -10.492 -1.269 7.02 1 97.06 102 GLN B N 1
ATOM 3479 C CA . GLN B 1 102 ? -10.117 -2.625 6.641 1 97.06 102 GLN B CA 1
ATOM 3480 C C . GLN B 1 102 ? -10.82 -3.658 7.516 1 97.06 102 GLN B C 1
ATOM 3482 O O . GLN B 1 102 ? -10.969 -3.461 8.727 1 97.06 102 GLN B O 1
ATOM 3487 N N . SER B 1 103 ? -11.227 -4.738 6.945 1 96.69 103 SER B N 1
ATOM 3488 C CA . SER B 1 103 ? -11.961 -5.781 7.656 1 96.69 103 SER B CA 1
ATOM 3489 C C . SER B 1 103 ? -11.008 -6.766 8.328 1 96.69 103 SER B C 1
ATOM 3491 O O . SER B 1 103 ? -11.43 -7.59 9.141 1 96.69 103 SER B O 1
ATOM 3493 N N . LEU B 1 104 ? -9.703 -6.668 7.953 1 93.88 104 LEU B N 1
ATOM 3494 C CA . LEU B 1 104 ? -8.703 -7.613 8.438 1 93.88 104 LEU B CA 1
ATOM 3495 C C . LEU B 1 104 ? -9.133 -9.047 8.156 1 93.88 104 LEU B C 1
ATOM 3497 O O . LEU B 1 104 ? -8.93 -9.938 8.992 1 93.88 104 LEU B O 1
ATOM 3501 N N . GLU B 1 105 ? -9.883 -9.227 7.113 1 93.81 105 GLU B N 1
ATOM 3502 C CA . GLU B 1 105 ? -10.266 -10.5 6.516 1 93.81 105 GLU B CA 1
ATOM 3503 C C . GLU B 1 105 ? -11.375 -11.172 7.32 1 93.81 105 GLU B C 1
ATOM 3505 O O . GLU B 1 105 ? -11.594 -12.383 7.191 1 93.81 105 GLU B O 1
ATOM 3510 N N . THR B 1 106 ? -12.141 -10.391 8.156 1 96.12 106 THR B N 1
ATOM 3511 C CA . THR B 1 106 ? -13.219 -11.008 8.93 1 96.12 106 THR B CA 1
ATOM 3512 C C . THR B 1 106 ? -14.555 -10.359 8.586 1 96.12 106 THR B C 1
ATOM 3514 O O . THR B 1 106 ? -14.648 -9.141 8.453 1 96.12 106 THR B O 1
ATOM 3517 N N . MET B 1 107 ? -15.562 -11.188 8.523 1 96.88 107 MET B N 1
ATOM 3518 C CA . MET B 1 107 ? -16.922 -10.703 8.305 1 96.88 107 MET B CA 1
ATOM 3519 C C . MET B 1 107 ? -17.391 -9.844 9.477 1 96.88 107 MET B C 1
ATOM 3521 O O . MET B 1 107 ? -18.109 -8.859 9.289 1 96.88 107 MET B O 1
ATOM 3525 N N . THR B 1 108 ? -16.969 -10.203 10.641 1 97.12 108 THR B N 1
ATOM 3526 C CA . THR B 1 108 ? -17.344 -9.469 11.844 1 97.12 108 THR B CA 1
ATOM 3527 C C . THR B 1 108 ? -16.906 -8.008 11.742 1 97.12 108 THR B C 1
ATOM 3529 O O . THR B 1 108 ? -17.719 -7.102 11.961 1 97.12 108 THR B O 1
ATOM 3532 N N . LYS B 1 109 ? -15.742 -7.781 11.344 1 96.56 109 LYS B N 1
ATOM 3533 C CA . LYS B 1 109 ? -15.242 -6.418 11.195 1 96.56 109 LYS B CA 1
ATOM 3534 C C . LYS B 1 109 ? -15.883 -5.727 9.992 1 96.56 109 LYS B C 1
ATOM 3536 O O . LYS B 1 109 ? -16.125 -4.52 10.023 1 96.56 109 LYS B O 1
ATOM 3541 N N . GLU B 1 110 ? -16.062 -6.496 8.969 1 97.5 110 GLU B N 1
ATOM 3542 C CA . GLU B 1 110 ? -16.766 -5.969 7.797 1 97.5 110 GLU B CA 1
ATOM 3543 C C . GLU B 1 110 ? -18.125 -5.41 8.164 1 97.5 110 GLU B C 1
ATOM 3545 O O . GLU B 1 110 ? -18.5 -4.312 7.738 1 97.5 110 GLU B O 1
ATOM 3550 N N . ILE B 1 111 ? -18.875 -6.113 8.984 1 96.69 111 ILE B N 1
ATOM 3551 C CA . ILE B 1 111 ? -20.203 -5.707 9.461 1 96.69 111 ILE B CA 1
ATOM 3552 C C . ILE B 1 111 ? -20.078 -4.438 10.305 1 96.69 111 ILE B C 1
ATOM 3554 O O . ILE B 1 111 ? -20.812 -3.471 10.086 1 96.69 111 ILE B O 1
ATOM 3558 N N . SER B 1 112 ? -19.125 -4.492 11.18 1 94.56 112 SER B N 1
ATOM 3559 C CA . SER B 1 112 ? -18.906 -3.336 12.039 1 94.56 112 SER B CA 1
ATOM 3560 C C . SER B 1 112 ? -18.562 -2.094 11.227 1 94.56 112 SER B C 1
ATOM 3562 O O . SER B 1 112 ? -19.109 -1.014 11.477 1 94.56 112 SER B O 1
ATOM 3564 N N . ASN B 1 113 ? -17.703 -2.232 10.242 1 96.06 113 ASN B N 1
ATOM 3565 C CA . ASN B 1 113 ? -17.312 -1.127 9.375 1 96.06 113 ASN B CA 1
ATOM 3566 C C . ASN B 1 113 ? -18.5 -0.573 8.594 1 96.06 113 ASN B C 1
ATOM 3568 O O . ASN B 1 113 ? -18.656 0.643 8.492 1 96.06 113 ASN B O 1
ATOM 3572 N N . ALA B 1 114 ? -19.281 -1.49 8.055 1 96 114 ALA B N 1
ATOM 3573 C CA . ALA B 1 114 ? -20.453 -1.076 7.297 1 96 114 ALA B CA 1
ATOM 3574 C C . ALA B 1 114 ? -21.422 -0.272 8.164 1 96 114 ALA B C 1
ATOM 3576 O O . ALA B 1 114 ? -21.906 0.78 7.75 1 96 114 ALA B O 1
ATOM 3577 N N . ASN B 1 115 ? -21.625 -0.733 9.336 1 91.38 115 ASN B N 1
ATOM 3578 C CA . ASN B 1 115 ? -22.516 -0.04 10.266 1 91.38 115 ASN B CA 1
ATOM 3579 C C . ASN B 1 115 ? -22 1.354 10.602 1 91.38 115 ASN B C 1
ATOM 3581 O O . ASN B 1 115 ? -22.766 2.318 10.625 1 91.38 115 ASN B O 1
ATOM 3585 N N . ASP B 1 116 ? -20.734 1.407 10.852 1 88.5 116 ASP B N 1
ATOM 3586 C CA . ASP B 1 116 ? -20.125 2.693 11.156 1 88.5 116 ASP B CA 1
ATOM 3587 C C . ASP B 1 116 ? -20.297 3.68 10.008 1 88.5 116 ASP B C 1
ATOM 3589 O O . ASP B 1 116 ? -20.594 4.855 10.227 1 88.5 116 ASP B O 1
ATOM 3593 N N . MET B 1 117 ? -20.109 3.225 8.805 1 92.12 117 MET B N 1
ATOM 3594 C CA . MET B 1 117 ? -20.203 4.086 7.629 1 92.12 117 MET B CA 1
ATOM 3595 C C . MET B 1 117 ? -21.656 4.547 7.418 1 92.12 117 MET B C 1
ATOM 3597 O O . MET B 1 117 ? -21.891 5.672 6.98 1 92.12 117 MET B O 1
ATOM 3601 N N . LEU B 1 118 ? -22.531 3.666 7.734 1 88.19 118 LEU B N 1
ATOM 3602 C CA . LEU B 1 118 ? -23.938 4.023 7.648 1 88.19 118 LEU B CA 1
ATOM 3603 C C . LEU B 1 118 ? -24.281 5.121 8.648 1 88.19 118 LEU B C 1
ATOM 3605 O O . LEU B 1 118 ? -24.938 6.109 8.297 1 88.19 118 LEU B O 1
ATOM 3609 N N . VAL B 1 119 ? -23.797 4.965 9.844 1 80.31 119 VAL B N 1
ATOM 3610 C CA . VAL B 1 119 ? -24.062 5.906 10.93 1 80.31 119 VAL B CA 1
ATOM 3611 C C . VAL B 1 119 ? -23.438 7.262 10.602 1 80.31 119 VAL B C 1
ATOM 3613 O O . VAL B 1 119 ? -24 8.305 10.938 1 80.31 119 VAL B O 1
ATOM 3616 N N . ASN B 1 120 ? -22.359 7.195 9.883 1 80.75 120 ASN B N 1
ATOM 3617 C CA . ASN B 1 120 ? -21.656 8.43 9.547 1 80.75 120 ASN B CA 1
ATOM 3618 C C . ASN B 1 120 ? -22.172 9.023 8.242 1 80.75 120 ASN B C 1
ATOM 3620 O O . ASN B 1 120 ? -21.578 9.953 7.699 1 80.75 120 ASN B O 1
ATOM 3624 N N . ARG B 1 121 ? -23.141 8.453 7.621 1 84 121 ARG B N 1
ATOM 3625 C CA . ARG B 1 121 ? -23.922 9 6.523 1 84 121 ARG B CA 1
ATOM 3626 C C . ARG B 1 121 ? -23.078 9.156 5.266 1 84 121 ARG B C 1
ATOM 3628 O O . ARG B 1 121 ? -23.078 10.219 4.637 1 84 121 ARG B O 1
ATOM 3635 N N . VAL B 1 122 ? -22.375 8.125 4.938 1 91.62 122 VAL B N 1
ATOM 3636 C CA . VAL B 1 122 ? -21.672 8.148 3.662 1 91.62 122 VAL B CA 1
ATOM 3637 C C . VAL B 1 122 ? -22.672 8.211 2.516 1 91.62 122 VAL B C 1
ATOM 3639 O O . VAL B 1 122 ? -23.797 7.719 2.641 1 91.62 122 VAL B O 1
ATOM 3642 N N . ASP B 1 123 ? -22.25 8.844 1.436 1 93.69 123 ASP B N 1
ATOM 3643 C CA . ASP B 1 123 ? -23.109 8.977 0.268 1 93.69 123 ASP B CA 1
ATOM 3644 C C . ASP B 1 123 ? -23.094 7.703 -0.578 1 93.69 123 ASP B C 1
ATOM 3646 O O . ASP B 1 123 ? -23.984 7.473 -1.39 1 93.69 123 ASP B O 1
ATOM 3650 N N . GLY B 1 124 ? -22.156 6.922 -0.459 1 96.19 124 GLY B N 1
ATOM 3651 C CA . GLY B 1 124 ? -21.953 5.672 -1.176 1 96.19 124 GLY B CA 1
ATOM 3652 C C . GLY B 1 124 ? -20.922 4.77 -0.517 1 96.19 124 GLY B C 1
ATOM 3653 O O . GLY B 1 124 ? -20.156 5.211 0.344 1 96.19 124 GLY B O 1
ATOM 3654 N N . LEU B 1 125 ? -20.969 3.486 -0.917 1 97.56 125 LEU B N 1
ATOM 3655 C CA . LEU B 1 125 ? -20.078 2.498 -0.317 1 97.56 125 LEU B CA 1
ATOM 3656 C C . LEU B 1 125 ? -19.438 1.614 -1.388 1 97.56 125 LEU B C 1
ATOM 3658 O O . LEU B 1 125 ? -20.141 1.131 -2.287 1 97.56 125 LEU B O 1
ATOM 3662 N N . MET B 1 126 ? -18.141 1.538 -1.351 1 98.06 126 MET B N 1
ATOM 3663 C CA . MET B 1 126 ? -17.406 0.583 -2.174 1 98.06 126 MET B CA 1
ATOM 3664 C C . MET B 1 126 ? -16.766 -0.504 -1.312 1 98.06 126 MET B C 1
ATOM 3666 O O . MET B 1 126 ? -16.188 -0.212 -0.26 1 98.06 126 MET B O 1
ATOM 3670 N N . VAL B 1 127 ? -16.875 -1.818 -1.761 1 98.12 127 VAL B N 1
ATOM 3671 C CA . VAL B 1 127 ? -16.484 -2.906 -0.868 1 98.12 127 VAL B CA 1
ATOM 3672 C C . VAL B 1 127 ? -15.742 -3.984 -1.656 1 98.12 127 VAL B C 1
ATOM 3674 O O . VAL B 1 127 ? -16.172 -4.367 -2.748 1 98.12 127 VAL B O 1
ATOM 3677 N N . SER B 1 128 ? -14.617 -4.391 -1.186 1 98.06 128 SER B N 1
ATOM 3678 C CA . SER B 1 128 ? -14.023 -5.688 -1.485 1 98.06 128 SER B CA 1
ATOM 3679 C C . SER B 1 128 ? -14.148 -6.641 -0.302 1 98.06 128 SER B C 1
ATOM 3681 O O . SER B 1 128 ? -13.68 -6.34 0.797 1 98.06 128 SER B O 1
ATOM 3683 N N . LEU B 1 129 ? -14.711 -7.766 -0.469 1 97.44 129 LEU B N 1
ATOM 3684 C CA . LEU B 1 129 ? -15.219 -8.609 0.61 1 97.44 129 LEU B CA 1
ATOM 3685 C C . LEU B 1 129 ? -14.07 -9.289 1.354 1 97.44 129 LEU B C 1
ATOM 3687 O O . LEU B 1 129 ? -13.008 -9.531 0.777 1 97.44 129 LEU B O 1
ATOM 3691 N N . ALA B 1 130 ? -14.344 -9.617 2.621 1 95.94 130 ALA B N 1
ATOM 3692 C CA . ALA B 1 130 ? -13.422 -10.383 3.457 1 95.94 130 ALA B CA 1
ATOM 3693 C C . ALA B 1 130 ? -13.438 -11.859 3.07 1 95.94 130 ALA B C 1
ATOM 3695 O O . ALA B 1 130 ? -14.359 -12.328 2.402 1 95.94 130 ALA B O 1
ATOM 3696 N N . TYR B 1 131 ? -12.422 -12.57 3.596 1 92.12 131 TYR B N 1
ATOM 3697 C CA . TYR B 1 131 ? -12.242 -13.984 3.268 1 92.12 131 TYR B CA 1
ATOM 3698 C C . TYR B 1 131 ? -13.438 -14.805 3.729 1 92.12 131 TYR B C 1
ATOM 3700 O O . TYR B 1 131 ? -13.828 -15.766 3.064 1 92.12 131 TYR B O 1
ATOM 3708 N N . ASP B 1 132 ? -14.008 -14.359 4.84 1 93.69 132 ASP B N 1
ATOM 3709 C CA . ASP B 1 132 ? -14.953 -15.266 5.48 1 93.69 132 ASP B CA 1
ATOM 3710 C C . ASP B 1 132 ? -16.375 -14.742 5.371 1 93.69 132 ASP B C 1
ATOM 3712 O O . ASP B 1 132 ? -17.266 -15.18 6.105 1 93.69 132 ASP B O 1
ATOM 3716 N N . THR B 1 133 ? -16.531 -13.742 4.5 1 95.88 133 THR B N 1
ATOM 3717 C CA . THR B 1 133 ? -17.875 -13.227 4.277 1 95.88 133 THR B CA 1
ATOM 3718 C C . THR B 1 133 ? -18.781 -14.312 3.721 1 95.88 133 THR B C 1
ATOM 3720 O O . THR B 1 133 ? -18.484 -14.906 2.68 1 95.88 133 THR B O 1
ATOM 3723 N N . THR B 1 134 ? -19.922 -14.562 4.406 1 95.31 134 THR B N 1
ATOM 3724 C CA . THR B 1 134 ? -20.781 -15.664 3.994 1 95.31 134 THR B CA 1
ATOM 3725 C C . THR B 1 134 ? -22.109 -15.133 3.457 1 95.31 134 THR B C 1
ATOM 3727 O O . THR B 1 134 ? -22.875 -15.867 2.82 1 95.31 134 THR B O 1
ATOM 3730 N N . ASN B 1 135 ? -22.438 -13.914 3.73 1 94.31 135 ASN B N 1
ATOM 3731 C CA . ASN B 1 135 ? -23.609 -13.234 3.205 1 94.31 135 ASN B CA 1
ATOM 3732 C C . ASN B 1 135 ? -23.406 -11.719 3.172 1 94.31 135 ASN B C 1
ATOM 3734 O O . ASN B 1 135 ? -22.391 -11.211 3.658 1 94.31 135 ASN B O 1
ATOM 3738 N N . ILE B 1 136 ? -24.328 -11 2.635 1 95.06 136 ILE B N 1
ATOM 3739 C CA . ILE B 1 136 ? -24.125 -9.562 2.469 1 95.06 136 ILE B CA 1
ATOM 3740 C C . ILE B 1 136 ? -25.281 -8.797 3.098 1 95.06 136 ILE B C 1
ATOM 3742 O O . ILE B 1 136 ? -25.656 -7.723 2.623 1 95.06 136 ILE B O 1
ATOM 3746 N N . ASN B 1 137 ? -25.938 -9.273 4.145 1 94.75 137 ASN B N 1
ATOM 3747 C CA . ASN B 1 137 ? -27.109 -8.672 4.785 1 94.75 137 ASN B CA 1
ATOM 3748 C C . ASN B 1 137 ? -26.781 -7.316 5.395 1 94.75 137 ASN B C 1
ATOM 3750 O O . ASN B 1 137 ? -27.625 -6.426 5.438 1 94.75 137 ASN B O 1
ATOM 3754 N N . HIS B 1 138 ? -25.594 -7.207 5.805 1 93.81 138 HIS B N 1
ATOM 3755 C CA . HIS B 1 138 ? -25.203 -5.984 6.492 1 93.81 138 HIS B CA 1
ATOM 3756 C C . HIS B 1 138 ? -25.109 -4.812 5.523 1 93.81 138 HIS B C 1
ATOM 3758 O O . HIS B 1 138 ? -24.969 -3.66 5.945 1 93.81 138 HIS B O 1
ATOM 3764 N N . PHE B 1 139 ? -25.25 -5.066 4.215 1 95.88 139 PHE B N 1
ATOM 3765 C CA . PHE B 1 139 ? -25.25 -3.984 3.236 1 95.88 139 PHE B CA 1
ATOM 3766 C C . PHE B 1 139 ? -26.688 -3.605 2.857 1 95.88 139 PHE B C 1
ATOM 3768 O O . PHE B 1 139 ? -26.906 -2.592 2.191 1 95.88 139 PHE B O 1
ATOM 3775 N N . GLU B 1 140 ? -27.703 -4.316 3.244 1 92.75 140 GLU B N 1
ATOM 3776 C CA . GLU B 1 140 ? -29.109 -4.098 2.902 1 92.75 140 GLU B CA 1
ATOM 3777 C C . GLU B 1 140 ? -29.594 -2.73 3.381 1 92.75 140 GLU B C 1
ATOM 3779 O O . GLU B 1 140 ? -30.344 -2.051 2.682 1 92.75 140 GLU B O 1
ATOM 3784 N N . PRO B 1 141 ? -29.188 -2.354 4.578 1 90.69 141 PRO B N 1
ATOM 3785 C CA . PRO B 1 141 ? -29.625 -1.039 5.051 1 90.69 141 PRO B CA 1
ATOM 3786 C C . PRO B 1 141 ? -29.219 0.092 4.109 1 90.69 141 PRO B C 1
ATOM 3788 O O . PRO B 1 141 ? -29.922 1.103 4.012 1 90.69 141 PRO B O 1
ATOM 3791 N N . PHE B 1 142 ? -28.094 0.015 3.418 1 92.38 142 PHE B N 1
ATOM 3792 C CA . PHE B 1 142 ? -27.672 1.027 2.453 1 92.38 142 PHE B CA 1
ATOM 3793 C C . PHE B 1 142 ? -28.656 1.104 1.291 1 92.38 142 PHE B C 1
ATOM 3795 O O . PHE B 1 142 ? -29.062 2.195 0.894 1 92.38 142 PHE B O 1
ATOM 3802 N N . VAL B 1 143 ? -29.031 -0.041 0.792 1 88 143 VAL B N 1
ATOM 3803 C CA . VAL B 1 143 ? -29.953 -0.131 -0.335 1 88 143 VAL B CA 1
ATOM 3804 C C . VAL B 1 143 ? -31.297 0.455 0.057 1 88 143 VAL B C 1
ATOM 3806 O O . VAL B 1 143 ? -31.906 1.216 -0.708 1 88 143 VAL B O 1
ATOM 3809 N N . LYS B 1 144 ? -31.719 0.112 1.195 1 86.19 144 LYS B N 1
ATOM 3810 C CA . LYS B 1 144 ? -33 0.585 1.69 1 86.19 144 LYS B CA 1
ATOM 3811 C C . LYS B 1 144 ? -33.031 2.107 1.801 1 86.19 144 LYS B C 1
ATOM 3813 O O . LYS B 1 144 ? -34.094 2.73 1.658 1 86.19 144 LYS B O 1
ATOM 3818 N N . ARG B 1 145 ? -31.906 2.654 1.977 1 85.06 145 ARG B N 1
ATOM 3819 C CA . ARG B 1 145 ? -31.797 4.102 2.127 1 85.06 145 ARG B CA 1
ATOM 3820 C C . ARG B 1 145 ? -31.359 4.754 0.821 1 85.06 145 ARG B C 1
ATOM 3822 O O . ARG B 1 145 ? -30.984 5.93 0.804 1 85.06 145 ARG B O 1
ATOM 3829 N N . ASN B 1 146 ? -31.266 4.004 -0.188 1 87.44 146 ASN B N 1
ATOM 3830 C CA . ASN B 1 146 ? -30.891 4.449 -1.525 1 87.44 146 ASN B CA 1
ATOM 3831 C C . ASN B 1 146 ? -29.453 4.953 -1.568 1 87.44 146 ASN B C 1
ATOM 3833 O O . ASN B 1 146 ? -29.156 5.941 -2.242 1 87.44 146 ASN B O 1
ATOM 3837 N N . ILE B 1 147 ? -28.609 4.359 -0.725 1 91.69 147 ILE B N 1
ATOM 3838 C CA . ILE B 1 147 ? -27.172 4.594 -0.782 1 91.69 147 ILE B CA 1
ATOM 3839 C C . ILE B 1 147 ? -26.516 3.547 -1.677 1 91.69 147 ILE B C 1
ATOM 3841 O O . ILE B 1 147 ? -26.562 2.35 -1.385 1 91.69 147 ILE B O 1
ATOM 3845 N N . PRO B 1 148 ? -25.906 3.963 -2.758 1 94.5 148 PRO B N 1
ATOM 3846 C CA . PRO B 1 148 ? -25.328 2.975 -3.672 1 94.5 148 PRO B CA 1
ATOM 3847 C C . PRO B 1 148 ? -24.188 2.191 -3.041 1 94.5 148 PRO B C 1
ATOM 3849 O O . PRO B 1 148 ? -23.359 2.766 -2.328 1 94.5 148 PRO B O 1
ATOM 3852 N N . VAL B 1 149 ? -24.172 0.869 -3.293 1 95.56 149 VAL B N 1
ATOM 3853 C CA . VAL B 1 149 ? -23.094 -0.04 -2.904 1 95.56 149 VAL B CA 1
ATOM 3854 C C . VAL B 1 149 ? -22.5 -0.699 -4.145 1 95.56 149 VAL B C 1
ATOM 3856 O O . VAL B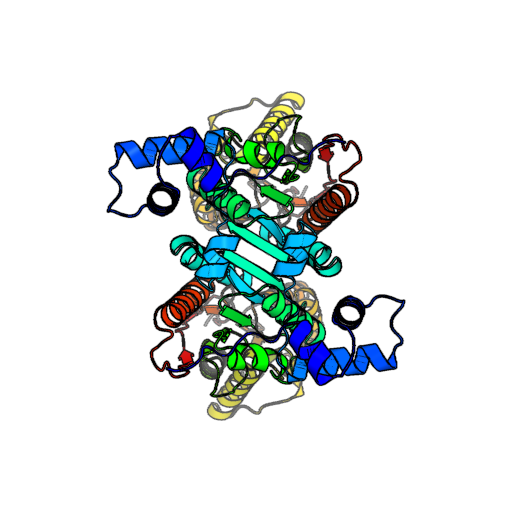 1 149 ? -23.219 -1.267 -4.965 1 95.56 149 VAL B O 1
ATOM 3859 N N . ILE B 1 150 ? -21.188 -0.563 -4.328 1 96.19 150 ILE B N 1
ATOM 3860 C CA . ILE B 1 150 ? -20.484 -1.19 -5.438 1 96.19 150 ILE B CA 1
ATOM 3861 C C . ILE B 1 150 ? -19.453 -2.176 -4.902 1 96.19 150 ILE B C 1
ATOM 3863 O O . ILE B 1 150 ? -18.625 -1.816 -4.062 1 96.19 150 ILE B O 1
ATOM 3867 N N . PHE B 1 151 ? -19.562 -3.41 -5.289 1 96.88 151 PHE B N 1
ATOM 3868 C CA . PHE B 1 151 ? -18.531 -4.387 -4.977 1 96.88 151 PHE B CA 1
ATOM 3869 C C . PHE B 1 151 ? -17.453 -4.391 -6.051 1 96.88 151 PHE B C 1
ATOM 3871 O O . PHE B 1 151 ? -17.75 -4.254 -7.242 1 96.88 151 PHE B O 1
ATOM 3878 N N . PHE B 1 152 ? -16.172 -4.523 -5.617 1 96.94 152 PHE B N 1
ATOM 3879 C CA . PHE B 1 152 ? -15.078 -4.609 -6.574 1 96.94 152 PHE B CA 1
ATOM 3880 C C . PHE B 1 152 ? -14.094 -5.703 -6.172 1 96.94 152 PHE B C 1
ATOM 3882 O O . PHE B 1 152 ? -13.93 -5.996 -4.988 1 96.94 152 PHE B O 1
ATOM 3889 N N . ASP B 1 153 ? -13.43 -6.367 -7.102 1 96.31 153 ASP B N 1
ATOM 3890 C CA . ASP B 1 153 ? -12.43 -7.426 -6.941 1 96.31 153 ASP B CA 1
ATOM 3891 C C . ASP B 1 153 ? -13.055 -8.672 -6.305 1 96.31 153 ASP B C 1
ATOM 3893 O O . ASP B 1 153 ? -13.469 -9.586 -7.008 1 96.31 153 ASP B O 1
ATOM 3897 N N . ARG B 1 154 ? -13.242 -8.641 -4.973 1 96.38 154 ARG B N 1
ATOM 3898 C CA . ARG B 1 154 ? -13.977 -9.695 -4.273 1 96.38 154 ARG B CA 1
ATOM 3899 C C . ARG B 1 154 ? -15.445 -9.32 -4.121 1 96.38 154 ARG B C 1
ATOM 3901 O O . ARG B 1 154 ? -15.781 -8.383 -3.398 1 96.38 154 ARG B O 1
ATOM 3908 N N . VAL B 1 155 ? -16.266 -10.086 -4.789 1 94.56 155 VAL B N 1
ATOM 3909 C CA . VAL B 1 155 ? -17.672 -9.695 -4.914 1 94.56 155 VAL B CA 1
ATOM 3910 C C . VAL B 1 155 ? -18.562 -10.844 -4.453 1 94.56 155 VAL B C 1
ATOM 3912 O O . VAL B 1 155 ? -18.094 -11.961 -4.242 1 94.56 155 VAL B O 1
ATOM 3915 N N . PHE B 1 156 ? -19.766 -10.484 -4.168 1 88.31 156 PHE B N 1
ATOM 3916 C CA . PHE B 1 156 ? -20.781 -11.469 -3.855 1 88.31 156 PHE B CA 1
ATOM 3917 C C . PHE B 1 156 ? -21.766 -11.625 -5.016 1 88.31 156 PHE B C 1
ATOM 3919 O O . PHE B 1 156 ? -22.312 -10.641 -5.508 1 88.31 156 PHE B O 1
ATOM 3926 N N . GLU B 1 157 ? -21.875 -12.781 -5.523 1 79.5 157 GLU B N 1
ATOM 3927 C CA . GLU B 1 157 ? -22.734 -13 -6.691 1 79.5 157 GLU B CA 1
ATOM 3928 C C . GLU B 1 157 ? -24.188 -12.734 -6.363 1 79.5 157 GLU B C 1
ATOM 3930 O O . GLU B 1 157 ? -24.891 -13.617 -5.867 1 79.5 157 GLU B O 1
ATOM 3935 N N . GLN B 1 158 ? -24.578 -11.555 -6.406 1 78 158 GLN B N 1
ATOM 3936 C CA . GLN B 1 158 ? -25.969 -11.133 -6.277 1 78 158 GLN B CA 1
ATOM 3937 C C . GLN B 1 158 ? -26.297 -10.023 -7.273 1 78 158 GLN B C 1
ATOM 3939 O O . GLN B 1 158 ? -25.531 -9.07 -7.43 1 78 158 GLN B O 1
ATOM 3944 N N . ASP B 1 159 ? -27.391 -10.141 -7.785 1 70.25 159 ASP B N 1
ATOM 3945 C CA . ASP B 1 159 ? -27.781 -9.312 -8.922 1 70.25 159 ASP B CA 1
ATOM 3946 C C . ASP B 1 159 ? -28.109 -7.887 -8.477 1 70.25 159 ASP B C 1
ATOM 3948 O O . ASP B 1 159 ? -28.125 -6.965 -9.297 1 70.25 159 ASP B O 1
ATOM 3952 N N . ASP B 1 160 ? -28.188 -7.66 -7.254 1 81.38 160 ASP B N 1
ATOM 3953 C CA . ASP B 1 160 ? -28.734 -6.375 -6.824 1 81.38 160 ASP B CA 1
ATOM 3954 C C . ASP B 1 160 ? -27.625 -5.348 -6.637 1 81.38 160 ASP B C 1
ATOM 3956 O O . ASP B 1 160 ? -27.891 -4.16 -6.441 1 81.38 160 ASP B O 1
ATOM 3960 N N . TYR B 1 161 ? -26.391 -5.738 -6.746 1 89.69 161 TYR B N 1
ATOM 3961 C CA . TYR B 1 161 ? -25.297 -4.805 -6.516 1 89.69 161 TYR B CA 1
ATOM 3962 C C . TYR B 1 161 ? -24.375 -4.738 -7.727 1 89.69 161 TYR B C 1
ATOM 3964 O O . TYR B 1 161 ? -23.984 -5.77 -8.281 1 89.69 161 TYR B O 1
ATOM 3972 N N . PRO B 1 162 ? -24.078 -3.535 -8.172 1 92.75 162 PRO B N 1
ATOM 3973 C CA . PRO B 1 162 ? -23.031 -3.447 -9.203 1 92.75 162 PRO B CA 1
ATOM 3974 C C . PRO B 1 162 ? -21.703 -4.051 -8.75 1 92.75 162 PRO B C 1
ATOM 3976 O O . PRO B 1 162 ? -21.328 -3.91 -7.582 1 92.75 162 PRO B O 1
ATOM 3979 N N . GLN B 1 163 ? -21.062 -4.707 -9.68 1 95.12 163 GLN B N 1
ATOM 3980 C CA . GLN B 1 163 ? -19.812 -5.395 -9.375 1 95.12 163 GLN B CA 1
ATOM 3981 C C . GLN B 1 163 ? -18.75 -5.098 -10.438 1 95.12 163 GLN B C 1
ATOM 3983 O O . GLN B 1 163 ? -19.062 -4.992 -11.625 1 95.12 163 GLN B O 1
ATOM 3988 N N . ILE B 1 164 ? -17.547 -4.875 -10.008 1 95.56 164 ILE B N 1
ATOM 3989 C CA . ILE B 1 164 ? -16.406 -4.648 -10.883 1 95.56 164 ILE B CA 1
ATOM 3990 C C . ILE B 1 164 ? -15.328 -5.695 -10.602 1 95.56 164 ILE B C 1
ATOM 3992 O O . ILE B 1 164 ? -14.82 -5.789 -9.484 1 95.56 164 ILE B O 1
ATOM 3996 N N . TYR B 1 165 ? -14.992 -6.555 -11.523 1 95.25 165 TYR B N 1
ATOM 3997 C CA . TYR B 1 165 ? -13.984 -7.598 -11.352 1 95.25 165 TYR B CA 1
ATOM 3998 C C . TYR B 1 165 ? -13.438 -8.055 -12.695 1 95.25 165 TYR B C 1
ATOM 4000 O O . TYR B 1 165 ? -13.836 -7.535 -13.74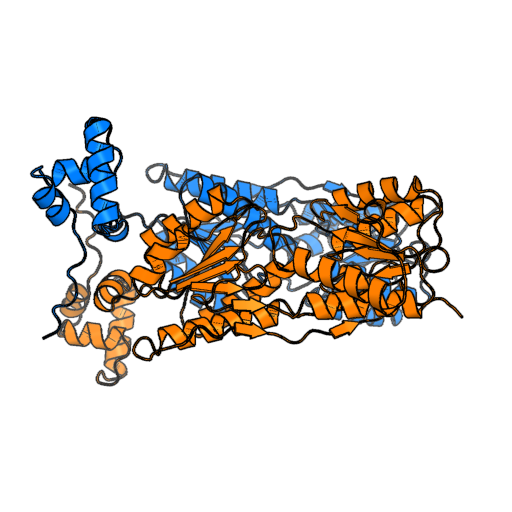2 1 95.25 165 TYR B O 1
ATOM 4008 N N . ILE B 1 166 ? -12.469 -8.859 -12.758 1 96.56 166 ILE B N 1
ATOM 4009 C CA . ILE B 1 166 ? -11.977 -9.477 -13.984 1 96.56 166 ILE B CA 1
ATOM 4010 C C . ILE B 1 166 ? -12.531 -10.898 -14.109 1 96.56 166 ILE B C 1
ATOM 4012 O O . ILE B 1 166 ? -13.078 -11.445 -13.148 1 96.56 166 ILE B O 1
ATOM 4016 N N . ASP B 1 167 ? -12.43 -11.461 -15.312 1 97.31 167 ASP B N 1
ATOM 4017 C CA . ASP B 1 167 ? -12.805 -12.859 -15.523 1 97.31 167 ASP B CA 1
ATOM 4018 C C . ASP B 1 167 ? -11.727 -13.797 -14.984 1 97.31 167 ASP B C 1
ATOM 4020 O O . ASP B 1 167 ? -10.875 -14.266 -15.734 1 97.31 167 ASP B O 1
ATOM 4024 N N . ASN B 1 168 ? -11.82 -14.055 -13.711 1 97.88 168 ASN B N 1
ATOM 4025 C CA . ASN B 1 168 ? -10.828 -14.867 -13.016 1 97.88 168 ASN B CA 1
ATOM 4026 C C . ASN B 1 168 ? -10.781 -16.297 -13.562 1 97.88 168 ASN B C 1
ATOM 4028 O O . ASN B 1 168 ? -9.719 -16.922 -13.594 1 97.88 168 ASN B O 1
ATOM 4032 N N . PHE B 1 169 ? -11.938 -16.812 -13.93 1 98.5 169 PHE B N 1
ATOM 4033 C CA . PHE B 1 169 ? -11.992 -18.141 -14.516 1 98.5 169 PHE B CA 1
ATOM 4034 C C . PHE B 1 169 ? -11.172 -18.203 -15.797 1 98.5 169 PHE B C 1
ATOM 4036 O O . PHE B 1 169 ? -10.297 -19.078 -15.938 1 98.5 169 PHE B O 1
ATOM 4043 N N . LYS B 1 170 ? -11.391 -17.312 -16.641 1 98.69 170 LYS B N 1
ATOM 4044 C CA . LYS B 1 170 ? -10.688 -17.281 -17.922 1 98.69 170 LYS B CA 1
ATOM 4045 C C . LYS B 1 170 ? -9.195 -17.031 -17.734 1 98.69 170 LYS B C 1
ATOM 4047 O O . LYS B 1 170 ? -8.367 -17.672 -18.391 1 98.69 170 LYS B O 1
ATOM 4052 N N . ALA B 1 171 ? -8.859 -16.109 -16.875 1 98.62 171 ALA B N 1
ATOM 4053 C CA . ALA B 1 171 ? -7.461 -15.789 -16.609 1 98.62 171 ALA B CA 1
ATOM 4054 C C . ALA B 1 171 ? -6.711 -17.016 -16.094 1 98.62 171 ALA B C 1
ATOM 4056 O O . ALA B 1 171 ? -5.613 -17.328 -16.562 1 98.62 171 ALA B O 1
ATOM 4057 N N . ALA B 1 172 ? -7.344 -17.719 -15.148 1 98.75 172 ALA B N 1
ATOM 4058 C CA . ALA B 1 172 ? -6.715 -18.906 -14.57 1 98.75 172 ALA B CA 1
ATOM 4059 C C . ALA B 1 172 ? -6.617 -20.031 -15.602 1 98.75 172 ALA B C 1
ATOM 4061 O O . ALA B 1 172 ? -5.633 -20.766 -15.633 1 98.75 172 ALA B O 1
ATOM 4062 N N . TYR B 1 173 ? -7.617 -20.156 -16.406 1 98.88 173 TYR B N 1
ATOM 4063 C CA . TYR B 1 173 ? -7.586 -21.125 -17.5 1 98.88 173 TYR B CA 1
ATOM 4064 C C . TYR B 1 173 ? -6.395 -20.859 -18.406 1 98.88 173 TYR B C 1
ATOM 4066 O O . TYR B 1 173 ? -5.645 -21.781 -18.734 1 98.88 173 TYR B O 1
ATOM 4074 N N . GLU B 1 174 ? -6.207 -19.625 -18.781 1 98.75 174 GLU B N 1
ATOM 4075 C CA . GLU B 1 174 ? -5.16 -19.25 -19.734 1 98.75 174 GLU B CA 1
ATOM 4076 C C . GLU B 1 174 ? -3.773 -19.5 -19.141 1 98.75 174 GLU B C 1
ATOM 4078 O O . GLU B 1 174 ? -2.889 -20.016 -19.844 1 98.75 174 GLU B O 1
ATOM 4083 N N . ILE B 1 175 ? -3.596 -19.172 -17.891 1 98.5 175 ILE B N 1
ATOM 4084 C CA . ILE B 1 175 ? -2.301 -19.359 -17.25 1 98.5 175 ILE B CA 1
ATOM 4085 C C . ILE B 1 175 ? -1.985 -20.844 -17.141 1 98.5 175 ILE B C 1
ATOM 4087 O O . ILE B 1 175 ? -0.854 -21.266 -17.375 1 98.5 175 ILE B O 1
ATOM 4091 N N . THR B 1 176 ? -2.961 -21.609 -16.719 1 98.75 176 THR B N 1
ATOM 4092 C CA . THR B 1 176 ? -2.775 -23.047 -16.578 1 98.75 176 THR B CA 1
ATOM 4093 C C . THR B 1 176 ? -2.518 -23.703 -17.938 1 98.75 176 THR B C 1
ATOM 4095 O O . THR B 1 176 ? -1.621 -24.531 -18.078 1 98.75 176 THR B O 1
ATOM 4098 N N . ALA B 1 177 ? -3.277 -23.297 -18.922 1 98.75 177 ALA B N 1
ATOM 4099 C CA . ALA B 1 177 ? -3.096 -23.797 -20.281 1 98.75 177 ALA B CA 1
ATOM 4100 C C . ALA B 1 177 ? -1.695 -23.484 -20.812 1 98.75 177 ALA B C 1
ATOM 4102 O O . ALA B 1 177 ? -1.082 -24.297 -21.484 1 98.75 177 ALA B O 1
ATOM 4103 N N . HIS B 1 178 ? -1.232 -22.297 -20.516 1 98.69 178 HIS B N 1
ATOM 4104 C CA . HIS B 1 178 ? 0.124 -21.906 -20.891 1 98.69 178 HIS B CA 1
ATOM 4105 C C . HIS B 1 178 ? 1.152 -22.859 -20.297 1 98.69 178 HIS B C 1
ATOM 4107 O O . HIS B 1 178 ? 2.061 -23.328 -20.984 1 98.69 178 HIS B O 1
ATOM 4113 N N . LEU B 1 179 ? 1 -23.188 -19 1 98.62 179 LEU B N 1
ATOM 4114 C CA . LEU B 1 179 ? 1.921 -24.094 -18.344 1 98.62 179 LEU B CA 1
ATOM 4115 C C . LEU B 1 179 ? 1.87 -25.484 -18.984 1 98.62 179 LEU B C 1
ATOM 4117 O O . LEU B 1 179 ? 2.908 -26.109 -19.188 1 98.62 179 LEU B O 1
ATOM 4121 N N . ILE B 1 180 ? 0.71 -25.953 -19.359 1 98.44 180 ILE B N 1
ATOM 4122 C CA . ILE B 1 180 ? 0.517 -27.25 -20 1 98.44 180 ILE B CA 1
ATOM 4123 C C . ILE B 1 180 ? 1.17 -27.234 -21.391 1 98.44 180 ILE B C 1
ATOM 4125 O O . ILE B 1 180 ? 1.847 -28.203 -21.766 1 98.44 180 ILE B O 1
ATOM 4129 N N . LYS B 1 181 ? 0.956 -26.125 -22.078 1 97.81 181 LYS B N 1
ATOM 4130 C CA . LYS B 1 181 ? 1.55 -25.984 -23.406 1 97.81 181 LYS B CA 1
ATOM 4131 C C . LYS B 1 181 ? 3.072 -26.047 -23.344 1 97.81 181 LYS B C 1
ATOM 4133 O O . LYS B 1 181 ? 3.723 -26.484 -24.297 1 97.81 181 LYS B O 1
ATOM 4138 N N . GLN B 1 182 ? 3.617 -25.656 -22.188 1 97.56 182 GLN B N 1
ATOM 4139 C CA . GLN B 1 182 ? 5.059 -25.703 -21.984 1 97.56 182 GLN B CA 1
ATOM 4140 C C . GLN B 1 182 ? 5.504 -27.094 -21.547 1 97.56 182 GLN B C 1
ATOM 4142 O O . GLN B 1 182 ? 6.68 -27.312 -21.234 1 97.56 182 GLN B O 1
ATOM 4147 N N . GLY B 1 183 ? 4.551 -28.078 -21.406 1 96.5 183 GLY B N 1
ATOM 4148 C CA . GLY B 1 183 ? 4.891 -29.469 -21.188 1 96.5 183 GLY B CA 1
ATOM 4149 C C . GLY B 1 183 ? 4.59 -29.953 -19.781 1 96.5 183 GLY B C 1
ATOM 4150 O O . GLY B 1 183 ? 4.879 -31.109 -19.453 1 96.5 183 GLY B O 1
ATOM 4151 N N . SER B 1 184 ? 4.008 -29.109 -18.969 1 97.44 184 SER B N 1
ATOM 4152 C CA . SER B 1 184 ? 3.73 -29.5 -17.594 1 97.44 184 SER B CA 1
ATOM 4153 C C . SER B 1 184 ? 2.512 -30.422 -17.516 1 97.44 184 SER B C 1
ATOM 4155 O O . SER B 1 184 ? 1.545 -30.234 -18.25 1 97.44 184 SER B O 1
ATOM 4157 N N . LYS B 1 185 ? 2.57 -31.344 -16.609 1 97.12 185 LYS B N 1
ATOM 4158 C CA . LYS B 1 185 ? 1.489 -32.312 -16.469 1 97.12 185 LYS B CA 1
ATOM 4159 C C . LYS B 1 185 ? 0.986 -32.375 -15.031 1 97.12 185 LYS B C 1
ATOM 4161 O O . LYS B 1 185 ? -0.165 -32.75 -14.789 1 97.12 185 LYS B O 1
ATOM 4166 N N . ARG B 1 186 ? 1.836 -32.125 -14.102 1 98.06 186 ARG B N 1
ATOM 4167 C CA . ARG B 1 186 ? 1.508 -32.156 -12.68 1 98.06 186 ARG B CA 1
ATOM 4168 C C . ARG B 1 186 ? 1.655 -30.766 -12.062 1 98.06 186 ARG B C 1
ATOM 4170 O O . ARG B 1 186 ? 2.707 -30.438 -11.508 1 98.06 186 ARG B O 1
ATOM 4177 N N . ILE B 1 187 ? 0.57 -30.078 -12.086 1 98.69 187 ILE B N 1
ATOM 4178 C CA . ILE B 1 187 ? 0.607 -28.656 -11.75 1 98.69 187 ILE B CA 1
ATOM 4179 C C . ILE B 1 187 ? -0.038 -28.438 -10.383 1 98.69 187 ILE B C 1
ATOM 4181 O O . ILE B 1 187 ? -1.221 -28.734 -10.195 1 98.69 187 ILE B O 1
ATOM 4185 N N . VAL B 1 188 ? 0.726 -27.906 -9.422 1 98.94 188 VAL B N 1
ATOM 4186 C CA . VAL B 1 188 ? 0.196 -27.516 -8.125 1 98.94 188 VAL B CA 1
ATOM 4187 C C . VAL B 1 188 ? -0.508 -26.156 -8.242 1 98.94 188 VAL B C 1
ATOM 4189 O O . VAL B 1 188 ? -0.008 -25.25 -8.906 1 98.94 188 VAL B O 1
ATOM 4192 N N . HIS B 1 189 ? -1.676 -26.078 -7.684 1 98.94 189 HIS B N 1
ATOM 4193 C CA . HIS B 1 189 ? -2.375 -24.797 -7.559 1 98.94 189 HIS B CA 1
ATOM 4194 C C . HIS B 1 189 ? -2.438 -24.344 -6.105 1 98.94 189 HIS B C 1
ATOM 4196 O O . HIS B 1 189 ? -3.064 -25 -5.27 1 98.94 189 HIS B O 1
ATOM 4202 N N . ILE B 1 190 ? -1.699 -23.234 -5.785 1 98.88 190 ILE B N 1
ATOM 4203 C CA . ILE B 1 190 ? -1.78 -22.625 -4.461 1 98.88 190 ILE B CA 1
ATOM 4204 C C . ILE B 1 190 ? -2.891 -21.578 -4.441 1 98.88 190 ILE B C 1
ATOM 4206 O O . ILE B 1 190 ? -2.846 -20.609 -5.195 1 98.88 190 ILE B O 1
ATOM 4210 N N . THR B 1 191 ? -3.867 -21.766 -3.59 1 98.31 191 THR B N 1
ATOM 4211 C CA . THR B 1 191 ? -5.051 -20.922 -3.58 1 98.31 191 THR B CA 1
ATOM 4212 C C . THR B 1 191 ? -5.48 -20.594 -2.15 1 98.31 191 THR B C 1
ATOM 4214 O O . THR B 1 191 ? -4.707 -20.797 -1.209 1 98.31 191 THR B O 1
ATOM 4217 N N . ALA B 1 192 ? -6.609 -19.875 -2.004 1 96.31 192 ALA B N 1
ATOM 4218 C CA . ALA B 1 192 ? -7.133 -19.469 -0.7 1 96.31 192 ALA B CA 1
ATOM 4219 C C . ALA B 1 192 ? -8.594 -19.875 -0.551 1 96.31 192 ALA B C 1
ATOM 4221 O O . ALA B 1 192 ? -9.07 -20.797 -1.217 1 96.31 192 ALA B O 1
ATOM 4222 N N . SER B 1 193 ? -9.266 -19.25 0.431 1 93 193 SER B N 1
ATOM 4223 C CA . SER B 1 193 ? -10.641 -19.625 0.751 1 93 193 SER B CA 1
ATOM 4224 C C . SER B 1 193 ? -11.508 -19.656 -0.501 1 93 193 SER B C 1
ATOM 4226 O O . SER B 1 193 ? -11.578 -18.672 -1.238 1 93 193 SER B O 1
ATOM 4228 N N . GLN B 1 194 ? -12.25 -20.703 -0.655 1 94.25 194 GLN B N 1
ATOM 4229 C CA . GLN B 1 194 ? -13.078 -20.891 -1.842 1 94.25 194 GLN B CA 1
ATOM 4230 C C . GLN B 1 194 ? -14.438 -20.234 -1.677 1 94.25 194 GLN B C 1
ATOM 4232 O O . GLN B 1 194 ? -15.266 -20.266 -2.588 1 94.25 194 GLN B O 1
ATOM 4237 N N . LEU B 1 195 ? -14.594 -19.5 -0.577 1 91.62 195 LEU B N 1
ATOM 4238 C CA . LEU B 1 195 ? -15.789 -18.688 -0.378 1 91.62 195 LEU B CA 1
ATOM 4239 C C . LEU B 1 195 ? -15.734 -17.438 -1.236 1 91.62 195 LEU B C 1
ATOM 4241 O O . LEU B 1 195 ? -16.766 -16.812 -1.5 1 91.62 195 LEU B O 1
ATOM 4245 N N . ARG B 1 196 ? -14.578 -17.094 -1.651 1 92.62 196 ARG B N 1
ATOM 4246 C CA . ARG B 1 196 ? -14.391 -15.883 -2.434 1 92.62 196 ARG B CA 1
ATOM 4247 C C . ARG B 1 196 ? -14.398 -16.188 -3.928 1 92.62 196 ARG B C 1
ATOM 4249 O O . ARG B 1 196 ? -13.695 -17.094 -4.383 1 92.62 196 ARG B O 1
ATOM 4256 N N . ASN B 1 197 ? -15.055 -15.398 -4.648 1 93.12 197 ASN B N 1
ATOM 4257 C CA . ASN B 1 197 ? -15.203 -15.562 -6.09 1 93.12 197 ASN B CA 1
ATOM 4258 C C . ASN B 1 197 ? -13.852 -15.648 -6.793 1 93.12 197 ASN B C 1
ATOM 4260 O O . ASN B 1 197 ? -13.664 -16.484 -7.684 1 93.12 197 ASN B O 1
ATOM 4264 N N . VAL B 1 198 ? -12.906 -14.82 -6.383 1 95.56 198 VAL B N 1
ATOM 4265 C CA . VAL B 1 198 ? -11.617 -14.734 -7.07 1 95.56 198 VAL B CA 1
ATOM 4266 C C . VAL B 1 198 ? -10.914 -16.094 -7.02 1 95.56 198 VAL B C 1
ATOM 4268 O O . VAL B 1 198 ? -10.492 -16.609 -8.047 1 95.56 198 VAL B O 1
ATOM 4271 N N . TYR B 1 199 ? -10.93 -16.719 -5.918 1 97.06 199 TYR B N 1
ATOM 4272 C CA . TYR B 1 199 ? -10.172 -17.953 -5.75 1 97.06 199 TYR B CA 1
ATOM 4273 C C . TYR B 1 199 ? -10.969 -19.156 -6.25 1 97.06 199 TYR B C 1
ATOM 4275 O O . TYR B 1 199 ? -10.398 -20.094 -6.812 1 97.06 199 TYR B O 1
ATOM 4283 N N . SER B 1 200 ? -12.273 -19.141 -6.035 1 97.44 200 SER B N 1
ATOM 4284 C CA . SER B 1 200 ? -13.102 -20.219 -6.559 1 97.44 200 SER B CA 1
ATOM 4285 C C . SER B 1 200 ? -13.094 -20.234 -8.086 1 97.44 200 SER B C 1
ATOM 4287 O O . SER B 1 200 ? -13.016 -21.297 -8.703 1 97.44 200 SER B O 1
ATOM 4289 N N . ASP B 1 201 ? -13.148 -19.016 -8.68 1 97.94 201 ASP B N 1
ATOM 4290 C CA . ASP B 1 201 ? -13.109 -18.891 -10.133 1 97.94 201 ASP B CA 1
ATOM 4291 C C . ASP B 1 201 ? -11.758 -19.328 -10.68 1 97.94 201 ASP B C 1
ATOM 4293 O O . ASP B 1 201 ? -11.68 -20.016 -11.711 1 97.94 201 ASP B O 1
ATOM 4297 N N . ARG B 1 202 ? -10.68 -18.922 -10.023 1 98.56 202 ARG B N 1
ATOM 4298 C CA . ARG B 1 202 ? -9.344 -19.297 -10.461 1 98.56 202 ARG B CA 1
ATOM 4299 C C . ARG B 1 202 ? -9.148 -20.812 -10.367 1 98.56 202 ARG B C 1
ATOM 4301 O O . ARG B 1 202 ? -8.57 -21.422 -11.266 1 98.56 202 ARG B O 1
ATOM 4308 N N . LEU B 1 203 ? -9.648 -21.391 -9.273 1 98.75 203 LEU B N 1
ATOM 4309 C CA . LEU B 1 203 ? -9.578 -22.844 -9.133 1 98.75 203 LEU B CA 1
ATOM 4310 C C . LEU B 1 203 ? -10.367 -23.531 -10.242 1 98.75 203 LEU B C 1
ATOM 4312 O O . LEU B 1 203 ? -9.914 -24.516 -10.812 1 98.75 203 LEU B O 1
ATOM 4316 N N . ALA B 1 204 ? -11.562 -23.016 -10.547 1 98.75 204 ALA B N 1
ATOM 4317 C CA . ALA B 1 204 ? -12.391 -23.562 -11.609 1 98.75 204 ALA B CA 1
ATOM 4318 C C . ALA B 1 204 ? -11.688 -23.469 -12.961 1 98.75 204 ALA B C 1
ATOM 4320 O O . ALA B 1 204 ? -11.75 -24.406 -13.766 1 98.75 204 ALA B O 1
ATOM 4321 N N . GLY B 1 205 ? -11.055 -22.328 -13.211 1 98.88 205 GLY B N 1
ATOM 4322 C CA . GLY B 1 205 ? -10.289 -22.172 -14.438 1 98.88 205 GLY B CA 1
ATOM 4323 C C . GLY B 1 205 ? -9.125 -23.141 -14.539 1 98.88 205 GLY B C 1
ATOM 4324 O O . GLY B 1 205 ? -8.883 -23.719 -15.602 1 98.88 205 GLY B O 1
ATOM 4325 N N . TYR B 1 206 ? -8.453 -23.344 -13.438 1 98.88 206 TYR B N 1
ATOM 4326 C CA . TYR B 1 206 ? -7.379 -24.328 -13.312 1 98.88 206 TYR B CA 1
ATOM 4327 C C .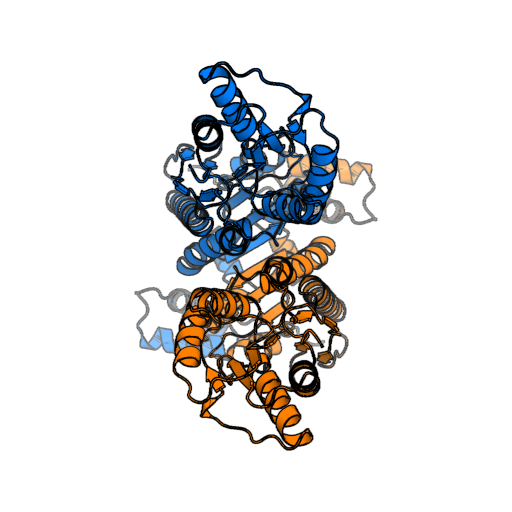 TYR B 1 206 ? -7.871 -25.719 -13.648 1 98.88 206 TYR B C 1
ATOM 4329 O O . TYR B 1 206 ? -7.281 -26.422 -14.484 1 98.88 206 TYR B O 1
ATOM 4337 N N . LYS B 1 207 ? -8.922 -26.141 -13.07 1 98.88 207 LYS B N 1
ATOM 4338 C CA . LYS B 1 207 ? -9.5 -27.453 -13.281 1 98.88 207 LYS B CA 1
ATOM 4339 C C . LYS B 1 207 ? -9.922 -27.641 -14.742 1 98.88 207 LYS B C 1
ATOM 4341 O O . LYS B 1 207 ? -9.688 -28.703 -15.328 1 98.88 207 LYS B O 1
ATOM 4346 N N . LYS B 1 208 ? -10.562 -26.625 -15.289 1 98.88 208 LYS B N 1
ATOM 4347 C CA . LYS B 1 208 ? -11.047 -26.703 -16.656 1 98.88 208 LYS B CA 1
ATOM 4348 C C . LYS B 1 208 ? -9.898 -26.875 -17.656 1 98.88 208 LYS B C 1
ATOM 4350 O O . LYS B 1 208 ? -10 -27.609 -18.625 1 98.88 208 LYS B O 1
ATOM 4355 N N . ALA B 1 209 ? -8.797 -26.125 -17.422 1 98.88 209 ALA B N 1
ATOM 4356 C CA . ALA B 1 209 ? -7.617 -26.234 -18.281 1 98.88 209 ALA B CA 1
ATOM 4357 C C . ALA B 1 209 ? -7.059 -27.656 -18.234 1 98.88 209 ALA B C 1
ATOM 4359 O O . ALA B 1 209 ? -6.68 -28.203 -19.281 1 98.88 209 ALA B O 1
ATOM 4360 N N . LEU B 1 210 ? -7.012 -28.266 -17.031 1 98.81 210 LEU B N 1
ATOM 4361 C CA . LEU B 1 210 ? -6.574 -29.656 -16.922 1 98.81 210 LEU B CA 1
ATOM 4362 C C . LEU B 1 210 ? -7.484 -30.578 -17.719 1 98.81 210 LEU B C 1
ATOM 4364 O O . LEU B 1 210 ? -7.012 -31.391 -18.516 1 98.81 210 LEU B O 1
ATOM 4368 N N . GLU B 1 211 ? -8.758 -30.391 -17.516 1 98.69 211 GLU B N 1
ATOM 4369 C CA . GLU B 1 211 ? -9.766 -31.219 -18.156 1 98.69 211 GLU B CA 1
ATOM 4370 C C . GLU B 1 211 ? -9.648 -31.141 -19.688 1 98.69 211 GLU B C 1
ATOM 4372 O O . GLU B 1 211 ? -9.602 -32.156 -20.359 1 98.69 211 GLU B O 1
ATOM 4377 N N . ASP B 1 212 ? -9.547 -29.938 -20.156 1 98.62 212 ASP B N 1
ATOM 4378 C CA . ASP B 1 212 ? -9.531 -29.703 -21.609 1 98.62 212 ASP B CA 1
ATOM 4379 C C . ASP B 1 212 ? -8.25 -30.25 -22.234 1 98.62 212 ASP B C 1
ATOM 4381 O O . ASP B 1 212 ? -8.164 -30.406 -23.453 1 98.62 212 ASP B O 1
ATOM 4385 N N . ASN B 1 213 ? -7.25 -30.531 -21.469 1 98.38 213 ASN B N 1
ATOM 4386 C CA . ASN B 1 213 ? -5.988 -31.062 -21.984 1 98.38 213 ASN B CA 1
ATOM 4387 C C . ASN B 1 213 ? -5.766 -32.5 -21.531 1 98.38 213 ASN B C 1
ATOM 4389 O O . ASN B 1 213 ? -4.637 -33 -21.562 1 98.38 213 ASN B O 1
ATOM 4393 N N . ASN B 1 214 ? -6.84 -33.125 -21.031 1 98.12 214 ASN B N 1
ATOM 4394 C CA . ASN B 1 214 ? -6.883 -34.531 -20.641 1 98.12 214 ASN B CA 1
ATOM 4395 C C . ASN B 1 214 ? -5.891 -34.844 -19.531 1 98.12 214 ASN B C 1
ATOM 4397 O O . ASN B 1 214 ? -5.215 -35.875 -19.562 1 98.12 214 ASN B O 1
ATOM 4401 N N . LEU B 1 215 ? -5.719 -33.875 -18.688 1 98.19 215 LEU B N 1
ATOM 4402 C CA . LEU B 1 215 ? -4.949 -34.094 -17.453 1 98.19 215 LEU B CA 1
ATOM 4403 C C . LEU B 1 215 ? -5.875 -34.281 -16.266 1 98.19 215 LEU B C 1
ATOM 4405 O O . LEU B 1 215 ? -6.902 -33.594 -16.156 1 98.19 215 LEU B O 1
ATOM 4409 N N . LYS B 1 216 ? -5.551 -35.156 -15.438 1 96.25 216 LYS B N 1
ATOM 4410 C CA . LYS B 1 216 ? -6.402 -35.5 -14.297 1 96.25 216 LYS B CA 1
ATOM 4411 C C . LYS B 1 216 ? -6.238 -34.469 -13.18 1 96.25 216 LYS B C 1
ATOM 4413 O O . LYS B 1 216 ? -5.117 -34.094 -12.844 1 96.25 216 LYS B O 1
ATOM 4418 N N . PHE B 1 217 ? -7.32 -34.062 -12.703 1 97.94 217 PHE B N 1
ATOM 4419 C CA . PHE B 1 217 ? -7.32 -33.219 -11.508 1 97.94 217 PHE B CA 1
ATOM 4420 C C . PHE B 1 217 ? -7.043 -34.062 -10.266 1 97.94 217 PHE B C 1
ATOM 4422 O O . PHE B 1 217 ? -7.66 -35.094 -10.07 1 97.94 217 PHE B O 1
ATOM 4429 N N . GLU B 1 218 ? -6.133 -33.688 -9.461 1 97.56 218 GLU B N 1
ATOM 4430 C CA . GLU B 1 218 ? -5.812 -34.312 -8.188 1 97.56 218 GLU B CA 1
ATOM 4431 C C . GLU B 1 218 ? -5.941 -33.344 -7.027 1 97.56 218 GLU B C 1
ATOM 4433 O O . GLU B 1 218 ? -5.23 -32.344 -6.973 1 97.56 218 GLU B O 1
ATOM 4438 N N . GLU B 1 219 ? -6.781 -33.656 -6.09 1 97.31 219 GLU B N 1
ATOM 4439 C CA . GLU B 1 219 ? -6.988 -32.781 -4.93 1 97.31 219 GLU B CA 1
ATOM 4440 C C . GLU B 1 219 ? -5.684 -32.562 -4.168 1 97.31 219 GLU B C 1
ATOM 4442 O O . GLU B 1 219 ? -5.473 -31.5 -3.594 1 97.31 219 GLU B O 1
ATOM 4447 N N . ALA B 1 220 ? -4.793 -33.531 -4.262 1 97 220 ALA B N 1
ATOM 4448 C CA . ALA B 1 220 ? -3.525 -33.5 -3.537 1 97 220 ALA B CA 1
ATOM 4449 C C . ALA B 1 220 ? -2.623 -32.406 -4.098 1 97 220 ALA B C 1
ATOM 4451 O O . ALA B 1 220 ? -1.653 -31.984 -3.449 1 97 220 ALA B O 1
ATOM 4452 N N . LEU B 1 221 ? -2.945 -31.875 -5.273 1 98.44 221 LEU B N 1
ATOM 4453 C CA . LEU B 1 221 ? -2.131 -30.844 -5.918 1 98.44 221 LEU B CA 1
ATOM 4454 C C . LEU B 1 221 ? -2.695 -29.453 -5.648 1 98.44 221 LEU B C 1
ATOM 4456 O O . LEU B 1 221 ? -2.189 -28.469 -6.176 1 98.44 221 LEU B O 1
ATOM 4460 N N . VAL B 1 222 ? -3.719 -29.359 -4.824 1 98.75 222 VAL B N 1
ATOM 4461 C CA . VAL B 1 222 ? -4.281 -28.078 -4.422 1 98.75 222 VAL B CA 1
ATOM 4462 C C . VAL B 1 222 ? -3.859 -27.75 -2.992 1 98.75 222 VAL B C 1
ATOM 4464 O O . VAL B 1 222 ? -4.102 -28.531 -2.072 1 98.75 222 VAL B O 1
ATOM 4467 N N . ILE B 1 223 ? -3.166 -26.641 -2.82 1 98.75 223 ILE B N 1
ATOM 4468 C CA . ILE B 1 223 ? -2.764 -26.156 -1.506 1 98.75 223 ILE B CA 1
ATOM 4469 C C . ILE B 1 223 ? -3.578 -24.906 -1.146 1 98.75 223 ILE B C 1
ATOM 4471 O O . ILE B 1 223 ? -3.521 -23.906 -1.848 1 98.75 223 ILE B O 1
ATOM 4475 N N . ILE B 1 224 ? -4.391 -24.938 -0.094 1 97.88 224 ILE B N 1
ATOM 4476 C CA . ILE B 1 224 ? -5.195 -23.812 0.372 1 97.88 224 ILE B CA 1
ATOM 4477 C C . ILE B 1 224 ? -4.52 -23.172 1.574 1 97.88 224 ILE B C 1
ATOM 4479 O O . ILE B 1 224 ? -4.297 -23.812 2.6 1 97.88 224 ILE B O 1
ATOM 4483 N N . ASN B 1 225 ? -4.172 -21.922 1.448 1 97.12 225 ASN B N 1
ATOM 4484 C CA . ASN B 1 225 ? -3.559 -21.172 2.535 1 97.12 225 ASN B CA 1
ATOM 4485 C C . ASN B 1 225 ? -3.947 -19.703 2.48 1 97.12 225 ASN B C 1
ATOM 4487 O O . ASN B 1 225 ? -4.957 -19.344 1.876 1 97.12 225 ASN B O 1
ATOM 4491 N N . ASN B 1 226 ? -3.232 -18.766 3.15 1 93.38 226 ASN B N 1
ATOM 4492 C CA . ASN B 1 226 ? -3.643 -17.375 3.188 1 93.38 226 ASN B CA 1
ATOM 4493 C C . ASN B 1 226 ? -2.859 -16.531 2.184 1 93.38 226 ASN B C 1
ATOM 4495 O O . ASN B 1 226 ? -2.928 -15.297 2.213 1 93.38 226 ASN B O 1
ATOM 4499 N N . LEU B 1 227 ? -2.045 -17.109 1.396 1 95.56 227 LEU B N 1
ATOM 4500 C CA . LEU B 1 227 ? -1.345 -16.547 0.25 1 95.56 227 LEU B CA 1
ATOM 4501 C C . LEU B 1 227 ? -0.345 -15.484 0.697 1 95.56 227 LEU B C 1
ATOM 4503 O O . LEU B 1 227 ? 0.043 -14.617 -0.091 1 95.56 227 LEU B O 1
ATOM 4507 N N . SER B 1 228 ? 0.029 -15.516 1.988 1 94.62 228 SER B N 1
ATOM 4508 C CA . SER B 1 228 ? 1.092 -14.648 2.488 1 94.62 228 SER B CA 1
ATOM 4509 C C . SER B 1 228 ? 2.465 -15.156 2.061 1 94.62 228 SER B C 1
ATOM 4511 O O . SER B 1 228 ? 2.58 -16.234 1.485 1 94.62 228 SER B O 1
ATOM 4513 N N . SER B 1 229 ? 3.414 -14.312 2.291 1 96.06 229 SER B N 1
ATOM 4514 C CA . SER B 1 229 ? 4.789 -14.742 2.057 1 96.06 229 SER B CA 1
ATOM 4515 C C . SER B 1 229 ? 5.125 -15.984 2.871 1 96.06 229 SER B C 1
ATOM 4517 O O . SER B 1 229 ? 5.684 -16.953 2.342 1 96.06 229 SER B O 1
ATOM 4519 N N . GLU B 1 230 ? 4.766 -15.977 4.117 1 97.25 230 GLU B N 1
ATOM 4520 C CA . GLU B 1 230 ? 5.008 -17.125 4.996 1 97.25 230 GLU B CA 1
ATOM 4521 C C . GLU B 1 230 ? 4.328 -18.375 4.465 1 97.25 230 GLU B C 1
ATOM 4523 O O . GLU B 1 230 ? 4.922 -19.453 4.473 1 97.25 230 GLU B O 1
ATOM 4528 N N . ALA B 1 231 ? 3.143 -18.203 4.004 1 98 231 ALA B N 1
ATOM 4529 C CA . ALA B 1 231 ? 2.396 -19.328 3.443 1 98 231 ALA B CA 1
ATOM 4530 C C . ALA B 1 231 ? 3.08 -19.875 2.189 1 98 231 ALA B C 1
ATOM 4532 O O . ALA B 1 231 ? 3.018 -21.078 1.908 1 98 231 ALA B O 1
ATOM 4533 N N . GLY B 1 232 ? 3.721 -19 1.416 1 98.56 232 GLY B N 1
ATOM 4534 C CA . GLY B 1 232 ? 4.469 -19.422 0.243 1 98.56 232 GLY B CA 1
ATOM 4535 C C . GLY B 1 232 ? 5.652 -20.312 0.579 1 98.56 232 GLY B C 1
ATOM 4536 O O . GLY B 1 232 ? 5.902 -21.312 -0.108 1 98.56 232 GLY B O 1
ATOM 4537 N N . HIS B 1 233 ? 6.328 -19.953 1.65 1 98.56 233 HIS B N 1
ATOM 4538 C CA . HIS B 1 233 ? 7.43 -20.797 2.119 1 98.56 233 HIS B CA 1
ATOM 4539 C C . HIS B 1 233 ? 6.93 -22.156 2.572 1 98.56 233 HIS B C 1
ATOM 4541 O O . HIS B 1 233 ? 7.551 -23.188 2.27 1 98.56 233 HIS B O 1
ATOM 4547 N N . GLU B 1 234 ? 5.852 -22.125 3.266 1 98.75 234 GLU B N 1
ATOM 4548 C CA . GLU B 1 234 ? 5.27 -23.375 3.748 1 98.75 234 GLU B CA 1
ATOM 4549 C C . GLU B 1 234 ? 4.82 -24.266 2.588 1 98.75 234 GLU B C 1
ATOM 4551 O O . GLU B 1 234 ? 5.004 -25.484 2.623 1 98.75 234 GLU B O 1
ATOM 4556 N N . ALA B 1 235 ? 4.234 -23.641 1.608 1 98.81 235 ALA B N 1
ATOM 4557 C CA . ALA B 1 235 ? 3.801 -24.375 0.424 1 98.81 235 ALA B CA 1
ATOM 4558 C C . ALA B 1 235 ? 4.984 -25.047 -0.273 1 98.81 235 ALA B C 1
ATOM 4560 O O . ALA B 1 235 ? 4.879 -26.172 -0.748 1 98.81 235 ALA B O 1
ATOM 4561 N N . ALA B 1 236 ? 6.094 -24.375 -0.359 1 98.88 236 ALA B N 1
ATOM 4562 C CA . ALA B 1 236 ? 7.305 -24.938 -0.954 1 98.88 236 ALA B CA 1
ATOM 4563 C C . ALA B 1 236 ? 7.738 -26.203 -0.227 1 98.88 236 ALA B C 1
ATOM 4565 O O . ALA B 1 236 ? 8.094 -27.203 -0.862 1 98.88 236 ALA B O 1
ATOM 4566 N N . ASN B 1 237 ? 7.684 -26.109 1.076 1 98.69 237 ASN B N 1
ATOM 4567 C CA . ASN B 1 237 ? 8.055 -27.266 1.88 1 98.69 237 ASN B CA 1
ATOM 4568 C C . ASN B 1 237 ? 7.121 -28.453 1.62 1 98.69 237 ASN B C 1
ATOM 4570 O O . ASN B 1 237 ? 7.562 -29.609 1.619 1 98.69 237 ASN B O 1
ATOM 4574 N N . GLN B 1 238 ? 5.871 -28.172 1.467 1 98.69 238 GLN B N 1
ATOM 4575 C CA . GLN B 1 238 ? 4.918 -29.219 1.112 1 98.69 238 GLN B CA 1
ATOM 4576 C C . GLN 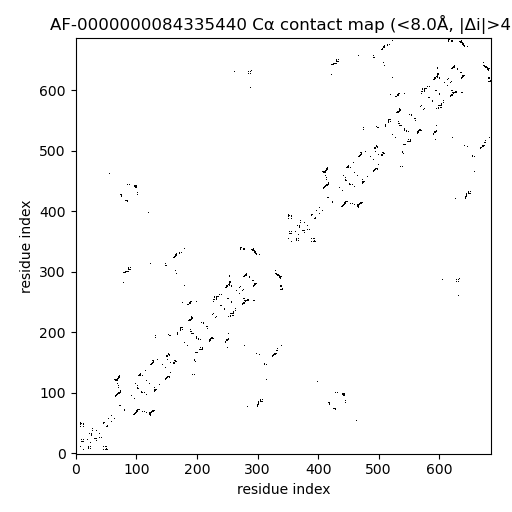B 1 238 ? 5.238 -29.812 -0.253 1 98.69 238 GLN B C 1
ATOM 4578 O O . GLN B 1 238 ? 5.207 -31.031 -0.424 1 98.69 238 GLN B O 1
ATOM 4583 N N . ILE B 1 239 ? 5.582 -29 -1.194 1 98.69 239 ILE B N 1
ATOM 4584 C CA . ILE B 1 239 ? 5.875 -29.422 -2.562 1 98.69 239 ILE B CA 1
ATOM 4585 C C . ILE B 1 239 ? 7.109 -30.312 -2.58 1 98.69 239 ILE B C 1
ATOM 4587 O O . ILE B 1 239 ? 7.129 -31.344 -3.262 1 98.69 239 ILE B O 1
ATOM 4591 N N . LEU B 1 240 ? 8.086 -29.969 -1.788 1 98.38 240 LEU B N 1
ATOM 4592 C CA . LEU B 1 240 ? 9.344 -30.703 -1.727 1 98.38 240 LEU B CA 1
ATOM 4593 C C . LEU B 1 240 ? 9.125 -32.125 -1.233 1 98.38 240 LEU B C 1
ATOM 4595 O O . LEU B 1 240 ? 9.938 -33 -1.493 1 98.38 240 LEU B O 1
ATOM 4599 N N . LYS B 1 241 ? 7.961 -32.375 -0.579 1 97.88 241 LYS B N 1
ATOM 4600 C CA . LYS B 1 241 ? 7.668 -33.688 -0.016 1 97.88 241 LYS B CA 1
ATOM 4601 C C . LYS B 1 241 ? 6.816 -34.5 -0.973 1 97.88 241 LYS B C 1
ATOM 4603 O O . LYS B 1 241 ? 6.582 -35.688 -0.735 1 97.88 241 LYS B O 1
ATOM 4608 N N . MET B 1 242 ? 6.398 -33.875 -2.033 1 97.06 242 MET B N 1
ATOM 4609 C CA . MET B 1 242 ? 5.559 -34.594 -2.992 1 97.06 242 MET B CA 1
ATOM 4610 C C . MET B 1 242 ? 6.395 -35.562 -3.834 1 97.06 242 MET B C 1
ATOM 4612 O O . MET B 1 242 ? 7.52 -35.219 -4.219 1 97.06 242 MET B O 1
ATOM 4616 N N . ALA B 1 243 ? 5.781 -36.75 -4.078 1 94.81 243 ALA B N 1
ATOM 4617 C CA . ALA B 1 243 ? 6.395 -37.781 -4.93 1 94.81 243 ALA B CA 1
ATOM 4618 C C . ALA B 1 243 ? 5.379 -38.375 -5.898 1 94.81 243 ALA B C 1
ATOM 4620 O O . ALA B 1 243 ? 4.395 -39 -5.473 1 94.81 243 ALA B O 1
ATOM 4621 N N . PRO B 1 244 ? 5.586 -38.219 -7.141 1 95.19 244 PRO B N 1
ATOM 4622 C CA . PRO B 1 244 ? 6.664 -37.469 -7.797 1 95.19 244 PRO B CA 1
ATOM 4623 C C . PRO B 1 244 ? 6.539 -35.969 -7.613 1 95.19 244 PRO B C 1
ATOM 4625 O O . PRO B 1 244 ? 5.445 -35.469 -7.332 1 95.19 244 PRO B O 1
ATOM 4628 N N . LEU B 1 245 ? 7.645 -35.25 -7.812 1 96.56 245 LEU B N 1
ATOM 4629 C CA . LEU B 1 245 ? 7.656 -33.781 -7.773 1 96.56 245 LEU B CA 1
ATOM 4630 C C . LEU B 1 245 ? 6.785 -33.219 -8.883 1 96.56 245 LEU B C 1
ATOM 4632 O O . LEU B 1 245 ? 6.824 -33.688 -10.023 1 96.56 245 LEU B O 1
ATOM 4636 N N . PRO B 1 246 ? 6.008 -32.188 -8.508 1 98.06 246 PRO B N 1
ATOM 4637 C CA . PRO B 1 246 ? 5.301 -31.5 -9.602 1 98.06 246 PRO B CA 1
ATOM 4638 C C . PRO B 1 246 ? 6.242 -30.797 -10.57 1 98.06 246 PRO B C 1
ATOM 4640 O O . PRO B 1 246 ? 7.426 -30.625 -10.266 1 98.06 246 PRO B O 1
ATOM 4643 N N . ASP B 1 247 ? 5.676 -30.531 -11.695 1 97.44 247 ASP B N 1
ATOM 4644 C CA . ASP B 1 247 ? 6.547 -29.906 -12.688 1 97.44 247 ASP B CA 1
ATOM 4645 C C . ASP B 1 247 ? 6.094 -28.484 -12.992 1 97.44 247 ASP B C 1
ATOM 4647 O O . ASP B 1 247 ? 6.676 -27.812 -13.844 1 97.44 247 ASP B O 1
ATOM 4651 N N . ALA B 1 248 ? 5.047 -27.984 -12.273 1 98.69 248 ALA B N 1
ATOM 4652 C CA . ALA B 1 248 ? 4.668 -26.578 -12.352 1 98.69 248 ALA B CA 1
ATOM 4653 C C . ALA B 1 248 ? 3.873 -26.156 -11.117 1 98.69 248 ALA B C 1
ATOM 4655 O O . ALA B 1 248 ? 3.275 -27 -10.445 1 98.69 248 ALA B O 1
ATOM 4656 N N . VAL B 1 249 ? 3.885 -24.891 -10.812 1 98.88 249 VAL B N 1
ATOM 4657 C CA . VAL B 1 249 ? 3.074 -24.281 -9.766 1 98.88 249 VAL B CA 1
ATOM 4658 C C . VAL B 1 249 ? 2.363 -23.047 -10.312 1 98.88 249 VAL B C 1
ATOM 4660 O O . VAL B 1 249 ? 2.988 -22.203 -10.953 1 98.88 249 VAL B O 1
ATOM 4663 N N . PHE B 1 250 ? 1.07 -23 -10.211 1 98.94 250 PHE B N 1
ATOM 4664 C CA . PHE B 1 250 ? 0.258 -21.812 -10.383 1 98.94 250 PHE B CA 1
ATOM 4665 C C . PHE B 1 250 ? -0.252 -21.297 -9.047 1 98.94 250 PHE B C 1
ATOM 4667 O O . PHE B 1 250 ? -1.118 -21.922 -8.422 1 98.94 250 PHE B O 1
ATOM 4674 N N . SER B 1 251 ? 0.325 -20.156 -8.594 1 98.88 251 SER B N 1
ATOM 4675 C CA . SER B 1 251 ? -0.133 -19.531 -7.359 1 98.88 251 SER B CA 1
ATOM 4676 C C . SER B 1 251 ? -1.159 -18.438 -7.641 1 98.88 251 SER B C 1
ATOM 4678 O O . SER B 1 251 ? -0.992 -17.656 -8.57 1 98.88 251 SER B O 1
ATOM 4680 N N . ALA B 1 252 ? -2.098 -18.344 -6.773 1 98 252 ALA B N 1
ATOM 4681 C CA . ALA B 1 252 ? -3.211 -17.422 -6.969 1 98 252 ALA B CA 1
ATOM 4682 C C . ALA B 1 252 ? -2.773 -15.984 -6.742 1 98 252 ALA B C 1
ATOM 4684 O O . ALA B 1 252 ? -3.529 -15.047 -7.02 1 98 252 ALA B O 1
ATOM 4685 N N . ASN B 1 253 ? -1.58 -15.75 -6.219 1 95.94 253 ASN B N 1
ATOM 4686 C CA . ASN B 1 253 ? -1.008 -14.406 -6.156 1 95.94 253 ASN B CA 1
ATOM 4687 C C . ASN B 1 253 ? 0.515 -14.445 -6.258 1 95.94 253 ASN B C 1
ATOM 4689 O O . ASN B 1 253 ? 1.131 -15.492 -6.059 1 95.94 253 ASN B O 1
ATOM 4693 N N . ASP B 1 254 ? 1.091 -13.359 -6.504 1 97.25 254 ASP B N 1
ATOM 4694 C CA . ASP B 1 254 ? 2.514 -13.273 -6.812 1 97.25 254 ASP B CA 1
ATOM 4695 C C . ASP B 1 254 ? 3.361 -13.391 -5.547 1 97.25 254 ASP B C 1
ATOM 4697 O O . ASP B 1 254 ? 4.43 -14 -5.562 1 97.25 254 ASP B O 1
ATOM 4701 N N . ILE B 1 255 ? 2.885 -12.836 -4.438 1 96.25 255 ILE B N 1
ATOM 4702 C CA . ILE B 1 255 ? 3.66 -12.812 -3.203 1 96.25 255 ILE B CA 1
ATOM 4703 C C . ILE B 1 255 ? 3.932 -14.242 -2.738 1 96.25 255 ILE B C 1
ATOM 4705 O O . ILE B 1 255 ? 5.07 -14.594 -2.422 1 96.25 255 ILE B O 1
ATOM 4709 N N . CYS B 1 256 ? 2.92 -15.023 -2.719 1 97.94 256 CYS B N 1
ATOM 4710 C CA . CYS B 1 256 ? 3.047 -16.422 -2.336 1 97.94 256 CYS B CA 1
ATOM 4711 C C . CYS B 1 256 ? 3.922 -17.188 -3.326 1 97.94 256 CYS B C 1
ATOM 4713 O O . CYS B 1 256 ? 4.773 -17.984 -2.928 1 97.94 256 CYS B O 1
ATOM 4715 N N . ALA B 1 257 ? 3.752 -16.906 -4.598 1 98.69 257 ALA B N 1
ATOM 4716 C CA . ALA B 1 257 ? 4.543 -17.531 -5.648 1 98.69 257 ALA B CA 1
ATOM 4717 C C . ALA B 1 257 ? 6.031 -17.266 -5.457 1 98.69 257 ALA B C 1
ATOM 4719 O O . ALA B 1 257 ? 6.848 -18.188 -5.492 1 98.69 257 ALA B O 1
ATOM 4720 N N . VAL B 1 258 ? 6.355 -16.031 -5.207 1 98.5 258 VAL B N 1
ATOM 4721 C CA . VAL B 1 258 ? 7.746 -15.602 -5.109 1 98.5 258 VAL B CA 1
ATOM 4722 C C . VAL B 1 258 ? 8.406 -16.266 -3.9 1 98.5 258 VAL B C 1
ATOM 4724 O O . VAL B 1 258 ? 9.523 -16.781 -3.996 1 98.5 258 VAL B O 1
ATOM 4727 N N . SER B 1 259 ? 7.688 -16.281 -2.771 1 98.56 259 SER B N 1
ATOM 4728 C CA . SER B 1 259 ? 8.227 -16.922 -1.576 1 98.56 259 SER B CA 1
ATOM 4729 C C . SER B 1 259 ? 8.398 -18.422 -1.783 1 98.56 259 SER B C 1
ATOM 4731 O O . SER B 1 259 ? 9.391 -19 -1.332 1 98.56 259 SER B O 1
ATOM 4733 N N . CYS B 1 260 ? 7.469 -18.984 -2.477 1 98.88 260 CYS B N 1
ATOM 4734 C CA . CYS B 1 260 ? 7.562 -20.406 -2.816 1 98.88 260 CYS B CA 1
ATOM 4735 C C . CYS B 1 260 ? 8.773 -20.672 -3.699 1 98.88 260 CYS B C 1
ATOM 4737 O O . CYS B 1 260 ? 9.562 -21.594 -3.422 1 98.88 260 CYS B O 1
ATOM 4739 N N . MET B 1 261 ? 8.969 -19.891 -4.734 1 98.75 261 MET B N 1
ATOM 4740 C CA . MET B 1 261 ? 10.117 -20 -5.637 1 98.75 261 MET B CA 1
ATOM 4741 C C . MET B 1 261 ? 11.43 -19.906 -4.863 1 98.75 261 MET B C 1
ATOM 4743 O O . MET B 1 261 ? 12.336 -20.719 -5.066 1 98.75 261 MET B O 1
ATOM 4747 N N . GLN B 1 262 ? 11.492 -18.922 -3.988 1 98.38 262 GLN B N 1
ATOM 4748 C CA . GLN B 1 262 ? 12.719 -18.688 -3.23 1 98.38 262 GLN B CA 1
ATOM 4749 C C . GLN B 1 262 ? 13.094 -19.922 -2.406 1 98.38 262 GLN B C 1
ATOM 4751 O O . GLN B 1 262 ? 14.25 -20.344 -2.4 1 98.38 262 GLN B O 1
ATOM 4756 N N . THR B 1 263 ? 12.102 -20.453 -1.685 1 98.56 263 THR B N 1
ATOM 4757 C CA . THR B 1 263 ? 12.344 -21.609 -0.826 1 98.56 263 THR B CA 1
ATOM 4758 C C . THR B 1 263 ? 12.734 -22.828 -1.654 1 98.56 263 THR B C 1
ATOM 4760 O O . THR B 1 263 ? 13.648 -23.562 -1.291 1 98.56 263 THR B O 1
ATOM 4763 N N . LEU B 1 264 ? 12.125 -23.047 -2.785 1 98.62 264 LEU B N 1
ATOM 4764 C CA . LEU B 1 264 ? 12.438 -24.172 -3.65 1 98.62 264 LEU B CA 1
ATOM 4765 C C . LEU B 1 264 ? 13.852 -24.062 -4.215 1 98.62 264 LEU B C 1
ATOM 4767 O O . LEU B 1 264 ? 14.609 -25.031 -4.227 1 98.62 264 LEU B O 1
ATOM 4771 N N . LYS B 1 265 ? 14.195 -22.859 -4.648 1 97.69 265 LYS B N 1
ATOM 4772 C CA . LYS B 1 265 ? 15.547 -22.609 -5.156 1 97.69 265 LYS B CA 1
ATOM 4773 C C . LYS B 1 265 ? 16.594 -22.906 -4.09 1 97.69 265 LYS B C 1
ATOM 4775 O O . LYS B 1 265 ? 17.625 -23.516 -4.375 1 97.69 265 LYS B O 1
ATOM 4780 N N . LYS B 1 266 ? 16.312 -22.469 -2.939 1 96.81 266 LYS B N 1
ATOM 4781 C CA . LYS B 1 266 ? 17.234 -22.672 -1.824 1 96.81 266 LYS B CA 1
ATOM 4782 C C . LYS B 1 266 ? 17.438 -24.156 -1.541 1 96.81 266 LYS B C 1
ATOM 4784 O O . LYS B 1 266 ? 18.453 -24.562 -0.989 1 96.81 266 LYS B O 1
ATOM 4789 N N . ASN B 1 267 ? 16.469 -24.953 -1.948 1 97.94 267 ASN B N 1
ATOM 4790 C CA . ASN B 1 267 ? 16.531 -26.391 -1.715 1 97.94 267 ASN B CA 1
ATOM 4791 C C . ASN B 1 267 ? 16.969 -27.141 -2.967 1 97.94 267 ASN B C 1
ATOM 4793 O O . ASN B 1 267 ? 16.719 -28.344 -3.094 1 97.94 267 ASN B O 1
ATOM 4797 N N . GLY B 1 268 ? 17.484 -26.438 -3.918 1 97.5 268 GLY B N 1
ATOM 4798 C CA . GLY B 1 268 ? 18.188 -27.078 -5.02 1 97.5 268 GLY B CA 1
ATOM 4799 C C . GLY B 1 268 ? 17.312 -27.281 -6.242 1 97.5 268 GLY B C 1
ATOM 4800 O O . GLY B 1 268 ? 17.75 -27.906 -7.219 1 97.5 268 GLY B O 1
ATOM 4801 N N . ILE B 1 269 ? 16.094 -26.766 -6.246 1 97.75 269 ILE B N 1
ATOM 4802 C CA . ILE B 1 269 ? 15.242 -26.891 -7.418 1 97.75 269 ILE B CA 1
ATOM 4803 C C . ILE B 1 269 ? 15.625 -25.828 -8.453 1 97.75 269 ILE B C 1
ATOM 4805 O O . ILE B 1 269 ? 15.742 -24.641 -8.117 1 97.75 269 ILE B O 1
ATOM 4809 N N . ARG B 1 270 ? 15.922 -26.391 -9.672 1 96.69 270 ARG B N 1
ATOM 4810 C CA . ARG B 1 270 ? 16.266 -25.453 -10.742 1 96.69 270 ARG B CA 1
ATOM 4811 C C . ARG B 1 270 ? 15.008 -24.938 -11.43 1 96.69 270 ARG B C 1
ATOM 4813 O O . ARG B 1 270 ? 14.195 -25.719 -11.93 1 96.69 270 ARG B O 1
ATOM 4820 N N . LEU B 1 271 ? 14.734 -23.562 -11.492 1 97.12 271 LEU B N 1
ATOM 4821 C CA . LEU B 1 271 ? 13.625 -22.906 -12.172 1 97.12 271 LEU B CA 1
ATOM 4822 C C . LEU B 1 271 ? 14.117 -22.172 -13.422 1 97.12 271 LEU B C 1
ATOM 4824 O O . LEU B 1 271 ? 15.078 -21.391 -13.352 1 97.12 271 LEU B O 1
ATOM 4828 N N . PRO B 1 272 ? 13.57 -22.422 -14.492 1 96.94 272 PRO B N 1
ATOM 4829 C CA . PRO B 1 272 ? 12.336 -23.172 -14.758 1 96.94 272 PRO B CA 1
ATOM 4830 C C . PRO B 1 272 ? 12.602 -24.641 -15.125 1 96.94 272 PRO B C 1
ATOM 4832 O O . PRO B 1 272 ? 11.672 -25.359 -15.5 1 96.94 272 PRO B O 1
ATOM 4835 N N . ASP B 1 273 ? 13.797 -25.047 -15.078 1 96.06 273 ASP B N 1
ATOM 4836 C CA . ASP B 1 273 ? 14.195 -26.312 -15.672 1 96.06 273 ASP B CA 1
ATOM 4837 C C . ASP B 1 273 ? 13.461 -27.484 -15.008 1 96.06 273 ASP B C 1
ATOM 4839 O O . ASP B 1 273 ? 13.016 -28.406 -15.688 1 96.06 273 ASP B O 1
ATOM 4843 N N . ASP B 1 274 ? 13.352 -27.469 -13.703 1 95.75 274 ASP B N 1
ATOM 4844 C CA . ASP B 1 274 ? 12.719 -28.547 -12.969 1 95.75 274 ASP B CA 1
ATOM 4845 C C . ASP B 1 274 ? 11.227 -28.281 -12.758 1 95.75 274 ASP B C 1
ATOM 4847 O O . ASP B 1 274 ? 10.43 -29.203 -12.672 1 95.75 274 ASP B O 1
ATOM 4851 N N . LEU B 1 275 ? 10.938 -27 -12.602 1 97.06 275 LEU B N 1
ATOM 4852 C CA . LEU B 1 275 ? 9.594 -26.594 -12.203 1 97.06 275 LEU B CA 1
ATOM 4853 C C . LEU B 1 275 ? 9.242 -25.234 -12.773 1 97.06 275 LEU B C 1
ATOM 4855 O O . LEU B 1 275 ? 9.984 -24.266 -12.594 1 97.06 275 LEU B O 1
ATOM 4859 N N . LEU B 1 276 ? 8.078 -25.188 -13.508 1 98.56 276 LEU B N 1
ATOM 4860 C CA . LEU B 1 276 ? 7.59 -23.922 -14.023 1 98.56 276 LEU B CA 1
ATOM 4861 C C . LEU B 1 276 ? 6.77 -23.188 -12.961 1 98.56 276 LEU B C 1
ATOM 4863 O O . LEU B 1 276 ? 6.18 -23.812 -12.086 1 98.56 276 LEU B O 1
ATOM 4867 N N . PHE B 1 277 ? 6.762 -21.875 -13.055 1 98.75 277 PHE B N 1
ATOM 4868 C CA . PHE B 1 277 ? 6.012 -21.094 -12.078 1 98.75 277 PHE B CA 1
ATOM 4869 C C . PHE B 1 277 ? 5.18 -20.016 -12.758 1 98.75 277 PHE B C 1
ATOM 4871 O O . PHE B 1 277 ? 5.637 -19.391 -13.711 1 98.75 277 PHE B O 1
ATOM 4878 N N . ALA B 1 278 ? 4.012 -19.812 -12.25 1 98.81 278 ALA B N 1
ATOM 4879 C CA . ALA B 1 278 ? 3.152 -18.688 -12.602 1 98.81 278 ALA B CA 1
ATOM 4880 C C . ALA B 1 278 ? 2.459 -18.125 -11.375 1 98.81 278 ALA B C 1
ATOM 4882 O O . ALA B 1 278 ? 2.117 -18.859 -10.445 1 98.81 278 ALA B O 1
ATOM 4883 N N . GLY B 1 279 ? 2.338 -16.859 -11.367 1 98.5 279 GLY B N 1
ATOM 4884 C CA . GLY B 1 279 ? 1.611 -16.156 -10.328 1 98.5 279 GLY B CA 1
ATOM 4885 C C . GLY B 1 279 ? 0.381 -15.422 -10.844 1 98.5 279 GLY B C 1
ATOM 4886 O O . GLY B 1 279 ? -0.291 -15.906 -11.758 1 98.5 279 GLY B O 1
ATOM 4887 N N . PHE B 1 280 ? 0.013 -14.367 -10.148 1 97.56 280 PHE B N 1
ATOM 4888 C CA . PHE B 1 280 ? -1.189 -13.602 -10.461 1 97.56 280 PHE B CA 1
ATOM 4889 C C . PHE B 1 280 ? -1.117 -12.211 -9.844 1 97.56 280 PHE B C 1
ATOM 4891 O O . PHE B 1 280 ? -0.747 -12.062 -8.68 1 97.56 280 PHE B O 1
ATOM 4898 N N . ASN B 1 281 ? -1.41 -11.078 -10.633 1 94.25 281 ASN B N 1
ATOM 4899 C CA . ASN B 1 281 ? -1.58 -9.703 -10.172 1 94.25 281 ASN B CA 1
ATOM 4900 C C . ASN B 1 281 ? -0.467 -8.797 -10.695 1 94.25 281 ASN B C 1
ATOM 4902 O O . ASN B 1 281 ? -0.573 -7.57 -10.625 1 94.25 281 ASN B O 1
ATOM 4906 N N . ASN B 1 282 ? 0.591 -9.328 -11.102 1 95.5 282 ASN B N 1
ATOM 4907 C CA . ASN B 1 282 ? 1.713 -8.57 -11.648 1 95.5 282 ASN B CA 1
ATOM 4908 C C . ASN B 1 282 ? 2.305 -7.617 -10.609 1 95.5 282 ASN B C 1
ATOM 4910 O O . ASN B 1 282 ? 2.461 -6.422 -10.875 1 95.5 282 ASN B O 1
ATOM 4914 N N . ASP B 1 283 ? 2.566 -8.164 -9.422 1 94.12 283 ASP B N 1
ATOM 4915 C CA . ASP B 1 283 ? 3.26 -7.41 -8.383 1 94.12 283 ASP B CA 1
ATOM 4916 C C . ASP B 1 283 ? 4.676 -7.047 -8.82 1 94.12 283 ASP B C 1
ATOM 4918 O O . ASP B 1 283 ? 5.293 -7.773 -9.609 1 94.12 283 ASP B O 1
ATOM 4922 N N . PRO B 1 284 ? 5.219 -5.961 -8.234 1 92.19 284 PRO B N 1
ATOM 4923 C CA . PRO B 1 284 ? 6.57 -5.543 -8.617 1 92.19 284 PRO B CA 1
ATOM 4924 C C . PRO B 1 284 ? 7.613 -6.637 -8.406 1 92.19 284 PRO B C 1
ATOM 4926 O O . PRO B 1 284 ? 8.594 -6.711 -9.148 1 92.19 284 PRO B O 1
ATOM 4929 N N . LEU B 1 285 ? 7.398 -7.516 -7.516 1 95.62 285 LEU B N 1
ATOM 4930 C CA . LEU B 1 285 ? 8.336 -8.586 -7.203 1 95.62 285 LEU B CA 1
ATOM 4931 C C . LEU B 1 285 ? 8.508 -9.523 -8.391 1 95.62 285 LEU B C 1
ATOM 4933 O O . LEU B 1 285 ? 9.523 -10.219 -8.5 1 95.62 285 LEU B O 1
ATOM 4937 N N . THR B 1 286 ? 7.543 -9.523 -9.289 1 97.06 286 THR B N 1
ATOM 4938 C CA . THR B 1 286 ? 7.543 -10.492 -10.383 1 97.06 286 THR B CA 1
ATOM 4939 C C . THR B 1 286 ? 8.672 -10.195 -11.367 1 97.06 286 THR B C 1
ATOM 4941 O O . THR B 1 286 ? 9.156 -11.102 -12.055 1 97.06 286 THR B O 1
ATOM 4944 N N . CYS B 1 287 ? 9.078 -8.914 -11.367 1 96.38 287 CYS B N 1
ATOM 4945 C CA . CYS B 1 287 ? 10.148 -8.5 -12.273 1 96.38 287 CYS B CA 1
ATOM 4946 C C . CYS B 1 287 ? 11.492 -8.492 -11.555 1 96.38 287 CYS B C 1
ATOM 4948 O O . CYS B 1 287 ? 12.523 -8.195 -12.164 1 96.38 287 CYS B O 1
ATOM 4950 N N . VAL B 1 288 ? 11.5 -8.898 -10.273 1 97.44 288 VAL B N 1
ATOM 4951 C CA . VAL B 1 288 ? 12.719 -8.844 -9.469 1 97.44 288 VAL B CA 1
ATOM 4952 C C . VAL B 1 288 ? 13.242 -10.258 -9.227 1 97.44 288 VAL B C 1
ATOM 4954 O O . VAL B 1 288 ? 14.445 -10.5 -9.312 1 97.44 288 VAL B O 1
ATOM 4957 N N . ILE B 1 289 ? 12.297 -11.156 -8.922 1 97.75 289 ILE B N 1
ATOM 4958 C CA . ILE B 1 289 ? 12.664 -12.555 -8.703 1 97.75 289 ILE B CA 1
ATOM 4959 C C . ILE B 1 289 ? 13.273 -13.133 -9.977 1 97.75 289 ILE B C 1
ATOM 4961 O O . ILE B 1 289 ? 12.883 -12.766 -11.086 1 97.75 289 ILE B O 1
ATOM 4965 N N . GLU B 1 290 ? 14.305 -13.969 -9.758 1 95.19 290 GLU B N 1
ATOM 4966 C CA . GLU B 1 290 ? 14.93 -14.641 -10.891 1 95.19 290 GLU B CA 1
ATOM 4967 C C . GLU B 1 290 ? 14.68 -16.156 -10.836 1 95.19 290 GLU B C 1
ATOM 4969 O O . GLU B 1 290 ? 15.047 -16.812 -9.859 1 95.19 290 GLU B O 1
ATOM 4974 N N . PRO B 1 291 ? 14.188 -16.766 -11.953 1 96.88 291 PRO B N 1
ATOM 4975 C CA . PRO B 1 291 ? 13.688 -16.109 -13.164 1 96.88 291 PRO B CA 1
ATOM 4976 C C . PRO B 1 291 ? 12.445 -15.266 -12.906 1 96.88 291 PRO B C 1
ATOM 4978 O O . PRO B 1 291 ? 11.695 -15.531 -11.961 1 96.88 291 PRO B O 1
ATOM 4981 N N . ASN B 1 292 ? 12.203 -14.219 -13.734 1 98.06 292 ASN B N 1
ATOM 4982 C CA . ASN B 1 292 ? 11.039 -13.352 -13.586 1 98.06 292 ASN B CA 1
ATOM 4983 C C . ASN B 1 292 ? 9.742 -14.141 -13.719 1 98.06 292 ASN B C 1
ATOM 4985 O O . ASN B 1 292 ? 9.641 -15.047 -14.555 1 98.06 292 ASN B O 1
ATOM 4989 N N . LEU B 1 293 ? 8.805 -13.75 -12.961 1 98.62 293 LEU B N 1
ATOM 4990 C CA . LEU B 1 293 ? 7.625 -14.578 -12.742 1 98.62 293 LEU B CA 1
ATOM 4991 C C . LEU B 1 293 ? 6.543 -14.273 -13.766 1 98.62 293 LEU B C 1
ATOM 4993 O O . LEU B 1 293 ? 6.129 -13.125 -13.914 1 98.62 293 LEU B O 1
ATOM 4997 N N . THR B 1 294 ? 6.098 -15.289 -14.531 1 98.81 294 THR B N 1
ATOM 4998 C CA . THR B 1 294 ? 4.883 -15.219 -15.336 1 98.81 294 THR B CA 1
ATOM 4999 C C . THR B 1 294 ? 3.672 -14.914 -14.461 1 98.81 294 THR B C 1
ATOM 5001 O O . THR B 1 294 ? 3.537 -15.461 -13.367 1 98.81 294 THR B O 1
ATOM 5004 N N . THR B 1 295 ? 2.807 -14.008 -14.953 1 98.5 295 THR B N 1
ATOM 5005 C CA . THR B 1 295 ? 1.71 -13.562 -14.094 1 98.5 295 THR B CA 1
ATOM 5006 C C . THR B 1 295 ? 0.564 -13.008 -14.938 1 98.5 295 THR B C 1
ATOM 5008 O O . THR B 1 295 ? 0.63 -13.008 -16.172 1 98.5 295 THR B O 1
ATOM 5011 N N . ILE B 1 296 ? -0.569 -12.727 -14.305 1 98.31 296 ILE B N 1
ATOM 5012 C CA . ILE B 1 296 ? -1.694 -12.023 -14.906 1 98.31 296 ILE B CA 1
ATOM 5013 C C . ILE B 1 296 ? -1.663 -10.555 -14.492 1 98.31 296 ILE B C 1
ATOM 5015 O O . ILE B 1 296 ? -1.526 -10.242 -13.305 1 98.31 296 ILE B O 1
ATOM 5019 N N . ASN B 1 297 ? -1.733 -9.758 -15.391 1 96.25 297 ASN B N 1
ATOM 5020 C CA . ASN B 1 297 ? -1.776 -8.32 -15.125 1 96.25 297 ASN B CA 1
ATOM 5021 C C . ASN B 1 297 ? -3.195 -7.773 -15.234 1 96.25 297 ASN B C 1
ATOM 5023 O O . ASN B 1 297 ? -3.854 -7.941 -16.266 1 96.25 297 ASN B O 1
ATOM 5027 N N . TYR B 1 298 ? -3.727 -7.262 -14.109 1 88.56 298 TYR B N 1
ATOM 5028 C CA . TYR B 1 298 ? -4.922 -6.426 -14.125 1 88.56 298 TYR B CA 1
ATOM 5029 C C . TYR B 1 298 ? -4.773 -5.242 -13.172 1 88.56 298 TYR B C 1
ATOM 5031 O O . TYR B 1 298 ? -4.316 -5.402 -12.039 1 88.56 298 TYR B O 1
ATOM 5039 N N . LYS B 1 299 ? -4.605 -4.02 -13.672 1 85.38 299 LYS B N 1
ATOM 5040 C CA . LYS B 1 299 ? -4.195 -2.768 -13.047 1 85.38 299 LYS B CA 1
ATOM 5041 C C . LYS B 1 299 ? -5.156 -2.367 -11.93 1 85.38 299 LYS B C 1
ATOM 5043 O O . LYS B 1 299 ? -6.297 -1.98 -12.195 1 85.38 299 LYS B O 1
ATOM 5048 N N . GLY B 1 300 ? -4.688 -2.561 -10.648 1 92.94 300 GLY B N 1
ATOM 5049 C CA . GLY B 1 300 ? -5.465 -2.115 -9.508 1 92.94 300 GLY B CA 1
ATOM 5050 C C . GLY B 1 300 ? -5.867 -0.655 -9.594 1 92.94 300 GLY B C 1
ATOM 5051 O O . GLY B 1 300 ? -7.012 -0.302 -9.297 1 92.94 300 GLY B O 1
ATOM 5052 N N . TYR B 1 301 ? -4.977 0.136 -10.078 1 95 301 TYR B N 1
ATOM 5053 C CA . TYR B 1 301 ? -5.227 1.567 -10.203 1 95 301 TYR B CA 1
ATOM 5054 C C . TYR B 1 301 ? -6.418 1.835 -11.117 1 95 301 TYR B C 1
ATOM 5056 O O . TYR B 1 301 ? -7.309 2.619 -10.773 1 95 301 TYR B O 1
ATOM 5064 N N . GLU B 1 302 ? -6.48 1.135 -12.195 1 95.12 302 GLU B N 1
ATOM 5065 C CA . GLU B 1 302 ? -7.57 1.292 -13.148 1 95.12 302 GLU B CA 1
ATOM 5066 C C . GLU B 1 302 ? -8.891 0.803 -12.562 1 95.12 302 GLU B C 1
ATOM 5068 O O . GLU B 1 302 ? -9.938 1.417 -12.781 1 95.12 302 GLU B O 1
ATOM 5073 N N . MET B 1 303 ? -8.852 -0.282 -11.93 1 96.56 303 MET B N 1
ATOM 5074 C CA . MET B 1 303 ? -10.062 -0.774 -11.266 1 96.56 303 MET B CA 1
ATOM 5075 C C . MET B 1 303 ? -10.609 0.266 -10.297 1 96.56 303 MET B C 1
ATOM 5077 O O . MET B 1 303 ? -11.82 0.498 -10.258 1 96.56 303 MET B O 1
ATOM 5081 N N . GLY B 1 304 ? -9.68 0.884 -9.539 1 98.06 304 GLY B N 1
ATOM 5082 C CA . GLY B 1 304 ? -10.086 1.936 -8.617 1 98.06 304 GLY B CA 1
ATOM 5083 C C . GLY B 1 304 ? -10.734 3.117 -9.312 1 98.06 304 GLY B C 1
ATOM 5084 O O . GLY B 1 304 ? -11.773 3.607 -8.867 1 98.06 304 GLY B O 1
ATOM 5085 N N . GLU B 1 305 ? -10.125 3.549 -10.383 1 97.69 305 GLU B N 1
ATOM 5086 C CA . GLU B 1 305 ? -10.672 4.672 -11.141 1 97.69 305 GLU B CA 1
ATOM 5087 C C . GLU B 1 305 ? -12.07 4.355 -11.672 1 97.69 305 GLU B C 1
ATOM 5089 O O . GLU B 1 305 ? -12.977 5.18 -11.562 1 97.69 305 GLU B O 1
ATOM 5094 N N . VAL B 1 306 ? -12.227 3.154 -12.195 1 96.81 306 VAL B N 1
ATOM 5095 C CA . VAL B 1 306 ? -13.492 2.729 -12.781 1 96.81 306 VAL B CA 1
ATOM 5096 C C . VAL B 1 306 ? -14.562 2.652 -11.688 1 96.81 306 VAL B C 1
ATOM 5098 O O . VAL B 1 306 ? -15.688 3.121 -11.883 1 96.81 306 VAL B O 1
ATOM 5101 N N . ALA B 1 307 ? -14.203 2.096 -10.578 1 97.31 307 ALA B N 1
ATOM 5102 C CA . ALA B 1 307 ? -15.141 1.977 -9.461 1 97.31 307 ALA B CA 1
ATOM 5103 C C . ALA B 1 307 ? -15.617 3.35 -8.992 1 97.31 307 ALA B C 1
ATOM 5105 O O . ALA B 1 307 ? -16.812 3.568 -8.789 1 97.31 307 ALA B O 1
ATOM 5106 N N . ALA B 1 308 ? -14.688 4.273 -8.836 1 97.88 308 ALA B N 1
ATOM 5107 C CA . ALA B 1 308 ? -15 5.621 -8.375 1 97.88 308 ALA B CA 1
ATOM 5108 C C . ALA B 1 308 ? -15.875 6.355 -9.391 1 97.88 308 ALA B C 1
ATOM 5110 O O . ALA B 1 308 ? -16.828 7.039 -9.008 1 97.88 308 ALA B O 1
ATOM 5111 N N . LYS B 1 309 ? -15.547 6.23 -10.688 1 96.62 309 LYS B N 1
ATOM 5112 C CA . LYS B 1 309 ? -16.328 6.867 -11.734 1 96.62 309 LYS B CA 1
ATOM 5113 C C . LYS B 1 309 ? -17.766 6.34 -11.742 1 96.62 309 LYS B C 1
ATOM 5115 O O . LYS B 1 309 ? -18.719 7.109 -11.906 1 96.62 309 LYS B O 1
ATOM 5120 N N . GLN B 1 310 ? -17.906 5.066 -11.578 1 95.12 310 GLN B N 1
ATOM 5121 C CA . GLN B 1 310 ? -19.234 4.473 -11.516 1 95.12 310 GLN B CA 1
ATOM 5122 C C . GLN B 1 310 ? -20.016 4.988 -10.312 1 95.12 310 GLN B C 1
ATOM 5124 O O . GLN B 1 310 ? -21.203 5.273 -10.414 1 95.12 310 GLN B O 1
ATOM 5129 N N . MET B 1 311 ? -19.375 5.098 -9.188 1 95.88 311 MET B N 1
ATOM 5130 C CA . MET B 1 311 ? -20 5.621 -7.969 1 95.88 311 MET B CA 1
ATOM 5131 C C . MET B 1 311 ? -20.5 7.043 -8.188 1 95.88 311 MET B C 1
ATOM 5133 O O . MET B 1 311 ? -21.656 7.352 -7.871 1 95.88 311 MET B O 1
ATOM 5137 N N . ILE B 1 312 ? -19.672 7.883 -8.75 1 94.44 312 ILE B N 1
ATOM 5138 C CA . ILE B 1 312 ? -20.016 9.281 -8.992 1 94.44 312 ILE B CA 1
ATOM 5139 C C . ILE B 1 312 ? -21.203 9.359 -9.945 1 94.44 312 ILE B C 1
ATOM 5141 O O . ILE B 1 312 ? -22.141 10.141 -9.719 1 94.44 312 ILE B O 1
ATOM 5145 N N . SER B 1 313 ? -21.141 8.516 -11 1 92.06 313 SER B N 1
ATOM 5146 C CA . SER B 1 313 ? -22.234 8.484 -11.961 1 92.06 313 SER B CA 1
ATOM 5147 C C . SER B 1 313 ? -23.547 8.141 -11.281 1 92.06 313 SER B C 1
ATOM 5149 O O . SER B 1 313 ? -24.578 8.734 -11.586 1 92.06 313 SER B O 1
ATOM 5151 N N . ARG B 1 314 ? -23.531 7.25 -10.375 1 91 314 ARG B N 1
ATOM 5152 C CA . ARG B 1 314 ? -24.734 6.832 -9.672 1 91 314 ARG B CA 1
ATOM 5153 C C . ARG B 1 314 ? -25.234 7.926 -8.734 1 91 314 ARG B C 1
ATOM 5155 O O . ARG B 1 314 ? -26.438 8.109 -8.57 1 91 314 ARG B O 1
ATOM 5162 N N . LEU B 1 315 ? -24.312 8.602 -8.141 1 90.25 315 LEU B N 1
ATOM 5163 C CA . LEU B 1 315 ? -24.656 9.672 -7.215 1 90.25 315 LEU B CA 1
ATOM 5164 C C . LEU B 1 315 ? -25.234 10.867 -7.961 1 90.25 315 LEU B C 1
ATOM 5166 O O . LEU B 1 315 ? -26.109 11.562 -7.438 1 90.25 315 LEU B O 1
ATOM 5170 N N . MET B 1 316 ? -24.75 11.094 -9.102 1 86.38 316 MET B N 1
ATOM 5171 C CA . MET B 1 316 ? -25.203 12.234 -9.883 1 86.38 316 MET B CA 1
ATOM 5172 C C . MET B 1 316 ? -26.547 11.945 -10.539 1 86.38 316 MET B C 1
ATOM 5174 O O . MET B 1 316 ? -27.297 12.867 -10.852 1 86.38 316 MET B O 1
ATOM 5178 N N . ASN B 1 317 ? -26.844 10.695 -10.859 1 79.25 317 ASN B N 1
ATOM 5179 C CA . ASN B 1 317 ? -28.078 10.305 -11.531 1 79.25 317 ASN B CA 1
ATOM 5180 C C . ASN B 1 317 ? -29 9.523 -10.602 1 79.25 317 ASN B C 1
ATOM 5182 O O . ASN B 1 317 ? -29.531 8.477 -10.977 1 79.25 317 ASN B O 1
ATOM 5186 N N . LYS B 1 318 ? -29.172 9.969 -9.43 1 67.75 318 LYS B N 1
ATOM 5187 C CA . LYS B 1 318 ? -29.906 9.242 -8.398 1 67.75 318 LYS B CA 1
ATOM 5188 C C . LYS B 1 318 ? -31.344 9 -8.82 1 67.75 318 LYS B C 1
ATOM 5190 O O . LYS B 1 318 ? -31.953 8.008 -8.422 1 67.75 318 LYS B O 1
ATOM 5195 N N . ASP B 1 319 ? -31.766 9.812 -9.711 1 62.28 319 ASP B N 1
ATOM 5196 C CA . ASP B 1 319 ? -33.156 9.766 -10.07 1 62.28 319 ASP B CA 1
ATOM 5197 C C . ASP B 1 319 ? -33.406 8.82 -11.242 1 62.28 319 ASP B C 1
ATOM 5199 O O . ASP B 1 319 ? -34.562 8.5 -11.578 1 62.28 319 ASP B O 1
ATOM 5203 N N . GLU B 1 320 ? -32.344 8.367 -11.766 1 62.34 320 GLU B N 1
ATOM 5204 C CA . GLU B 1 320 ? -32.469 7.457 -12.906 1 62.34 320 GLU B CA 1
ATOM 5205 C C . GLU B 1 320 ? -32.25 6.008 -12.484 1 62.34 320 GLU B C 1
ATOM 5207 O O . GLU B 1 320 ? -31.5 5.734 -11.547 1 62.34 320 GLU B O 1
ATOM 5212 N N . PHE B 1 321 ? -33.156 5.305 -12.945 1 57.91 321 PHE B N 1
ATOM 5213 C CA . PHE B 1 321 ? -32.969 3.879 -12.719 1 57.91 321 PHE B CA 1
ATOM 5214 C C . PHE B 1 321 ? -31.594 3.449 -13.242 1 57.91 321 PHE B C 1
ATOM 5216 O O . PHE B 1 321 ? -31.234 3.738 -14.383 1 57.91 321 PHE B O 1
ATOM 5223 N N . GLN B 1 322 ? -30.828 3.021 -12.289 1 67.44 322 GLN B N 1
ATOM 5224 C CA . GLN B 1 322 ? -29.516 2.533 -12.68 1 67.44 322 GLN B CA 1
ATOM 5225 C C . GLN B 1 322 ? -29.359 1.043 -12.391 1 67.44 322 GLN B C 1
ATOM 5227 O O . GLN B 1 322 ? -29.141 0.651 -11.242 1 67.44 322 GLN B O 1
ATOM 5232 N N . PRO B 1 323 ? -29.594 0.226 -13.43 1 68.5 323 PRO B N 1
ATOM 5233 C CA . PRO B 1 323 ? -29.422 -1.209 -13.195 1 68.5 323 PRO B CA 1
ATOM 5234 C C . PRO B 1 323 ? -28.031 -1.56 -12.688 1 68.5 323 PRO B C 1
ATOM 5236 O O . PRO B 1 323 ? -27.078 -0.82 -12.945 1 68.5 323 PRO B O 1
ATOM 5239 N N . ALA B 1 324 ? -28.203 -2.533 -11.805 1 71.56 324 ALA B N 1
ATOM 5240 C CA . ALA B 1 324 ? -26.906 -3.066 -11.391 1 71.56 324 ALA B CA 1
ATOM 5241 C C . ALA B 1 324 ? -26.188 -3.721 -12.57 1 71.56 324 ALA B C 1
ATOM 5243 O O . ALA B 1 324 ? -26.734 -4.613 -13.227 1 71.56 324 ALA B O 1
ATOM 5244 N N . HIS B 1 325 ? -25.156 -2.982 -13.094 1 79.56 325 HIS B N 1
ATOM 5245 C CA . HIS B 1 325 ? -24.359 -3.574 -14.164 1 79.56 325 HIS B CA 1
ATOM 5246 C C . HIS B 1 325 ? -22.984 -3.979 -13.664 1 79.56 325 HIS B C 1
ATOM 5248 O O . HIS B 1 325 ? -22.344 -3.238 -12.914 1 79.56 325 HIS B O 1
ATOM 5254 N N . ASN B 1 326 ? -22.734 -5.215 -13.984 1 89.12 326 ASN B N 1
ATOM 5255 C CA . ASN B 1 326 ? -21.391 -5.703 -13.719 1 89.12 326 ASN B CA 1
ATOM 5256 C C . ASN B 1 326 ? -20.391 -5.223 -14.781 1 89.12 326 ASN B C 1
ATOM 5258 O O . ASN B 1 326 ? -20.734 -5.168 -15.969 1 89.12 326 ASN B O 1
ATOM 5262 N N . LEU B 1 327 ? -19.344 -4.75 -14.375 1 92.06 327 LEU B N 1
ATOM 5263 C CA . LEU B 1 327 ? -18.266 -4.391 -15.281 1 92.06 327 LEU B CA 1
ATOM 5264 C C . LEU B 1 327 ? -17.094 -5.367 -15.148 1 92.06 327 LEU B C 1
ATOM 5266 O O . LEU B 1 327 ? -16.547 -5.543 -14.062 1 92.06 327 LEU B O 1
ATOM 5270 N N . ILE B 1 328 ? -16.828 -6.02 -16.203 1 94.56 328 ILE B N 1
ATOM 5271 C CA . ILE B 1 328 ? -15.711 -6.949 -16.266 1 94.56 328 ILE B CA 1
ATOM 5272 C C . ILE B 1 328 ? -14.508 -6.273 -16.922 1 94.56 328 ILE B C 1
ATOM 5274 O O . ILE B 1 328 ? -14.57 -5.891 -18.094 1 94.56 328 ILE B O 1
ATOM 5278 N N . LEU B 1 329 ? -13.422 -6.098 -16.219 1 96.12 329 LEU B N 1
ATOM 5279 C CA . LEU B 1 329 ? -12.234 -5.41 -16.719 1 96.12 329 LEU B CA 1
ATOM 5280 C C . LEU B 1 329 ? -11.336 -6.371 -17.5 1 96.12 329 LEU B C 1
ATOM 5282 O O . LEU B 1 329 ? -11.398 -7.586 -17.281 1 96.12 329 LEU B O 1
ATOM 5286 N N . LYS B 1 330 ? -10.531 -5.781 -18.328 1 95.88 330 LYS B N 1
ATOM 5287 C CA . LYS B 1 330 ? -9.578 -6.562 -19.109 1 95.88 330 LYS B CA 1
ATOM 5288 C C . LYS B 1 330 ? -8.367 -6.957 -18.266 1 95.88 330 LYS B C 1
ATOM 5290 O O . LYS B 1 330 ? -8.023 -6.27 -17.312 1 95.88 330 LYS B O 1
ATOM 5295 N N . TYR B 1 331 ? -7.832 -8.086 -18.562 1 97.06 331 TYR B N 1
ATOM 5296 C CA . TYR B 1 331 ? -6.57 -8.555 -18 1 97.06 331 TYR B CA 1
ATOM 5297 C C . TYR B 1 331 ? -5.625 -9.016 -19.094 1 97.06 331 TYR B C 1
ATOM 5299 O O . TYR B 1 331 ? -6.02 -9.117 -20.266 1 97.06 331 TYR B O 1
ATOM 5307 N N . GLU B 1 332 ? -4.352 -9.18 -18.75 1 97.56 332 GLU B N 1
ATOM 5308 C CA . GLU B 1 332 ? -3.348 -9.656 -19.688 1 97.56 332 GLU B CA 1
ATOM 5309 C C . GLU B 1 332 ? -2.451 -10.719 -19.062 1 97.56 332 GLU B C 1
ATOM 5311 O O . GLU B 1 332 ? -1.952 -10.531 -17.953 1 97.56 332 GLU B O 1
ATOM 5316 N N . LEU B 1 333 ? -2.311 -11.82 -19.766 1 98.31 333 LEU B N 1
ATOM 5317 C CA . LEU B 1 333 ? -1.287 -12.789 -19.391 1 98.31 333 LEU B CA 1
ATOM 5318 C C . LEU B 1 333 ? 0.098 -12.312 -19.812 1 98.31 333 LEU B C 1
ATOM 5320 O O . LEU B 1 333 ? 0.349 -12.086 -21 1 98.31 333 LEU B O 1
ATOM 5324 N N . ILE B 1 334 ? 0.984 -12.094 -18.875 1 98.44 334 ILE B N 1
ATOM 5325 C CA . ILE B 1 334 ? 2.365 -11.703 -19.156 1 98.44 334 ILE B CA 1
ATOM 5326 C C . ILE B 1 334 ? 3.285 -12.906 -18.953 1 98.44 334 ILE B C 1
ATOM 5328 O O . ILE B 1 334 ? 3.51 -13.344 -17.812 1 98.44 334 ILE B O 1
ATOM 5332 N N . VAL B 1 335 ? 3.785 -13.43 -20 1 98.56 335 VAL B N 1
ATOM 5333 C CA . VAL B 1 335 ? 4.684 -14.578 -19.969 1 98.56 335 VAL B CA 1
ATOM 5334 C C . VAL B 1 335 ? 6.117 -14.102 -19.734 1 98.56 335 VAL B C 1
ATOM 5336 O O . VAL B 1 335 ? 6.609 -13.227 -20.453 1 98.56 335 VAL B O 1
ATOM 5339 N N . ARG B 1 336 ? 6.77 -14.648 -18.656 1 98.06 336 ARG B N 1
ATOM 5340 C CA . ARG B 1 336 ? 8.164 -14.352 -18.344 1 98.06 336 ARG B CA 1
ATOM 5341 C C . ARG B 1 336 ? 8.992 -15.625 -18.25 1 98.06 336 ARG B C 1
ATOM 5343 O O . ARG B 1 336 ? 8.523 -16.703 -18.609 1 98.06 336 ARG B O 1
ATOM 5350 N N . GLU B 1 337 ? 10.195 -15.539 -17.734 1 97.69 337 GLU B N 1
ATOM 5351 C CA . GLU B 1 337 ? 11.18 -16.625 -17.812 1 97.69 337 GLU B CA 1
ATOM 5352 C C . GLU B 1 337 ? 10.789 -17.781 -16.906 1 97.69 337 GLU B C 1
ATOM 5354 O O . GLU B 1 337 ? 11.164 -18.938 -17.156 1 97.69 337 GLU B O 1
ATOM 5359 N N . SER B 1 338 ? 9.961 -17.562 -15.906 1 98.38 338 SER B N 1
ATOM 5360 C CA . SER B 1 338 ? 9.656 -18.578 -14.898 1 98.38 338 SER B CA 1
ATOM 5361 C C . SER B 1 338 ? 8.82 -19.703 -15.492 1 98.38 338 SER B C 1
ATOM 5363 O O . SER B 1 338 ? 8.672 -20.766 -14.875 1 98.38 338 SER B O 1
ATOM 5365 N N . SER B 1 339 ? 8.195 -19.453 -16.688 1 98.5 339 SER B N 1
ATOM 5366 C CA . SER B 1 339 ? 7.316 -20.469 -17.25 1 98.5 339 SER B CA 1
ATOM 5367 C C . SER B 1 339 ? 7.715 -20.812 -18.672 1 98.5 339 SER B C 1
ATOM 5369 O O . SER B 1 339 ? 6.887 -21.266 -19.469 1 98.5 339 SER B O 1
ATOM 5371 N N . LEU B 1 340 ? 8.906 -20.469 -19.062 1 96.5 340 LEU B N 1
ATOM 5372 C CA . LEU B 1 340 ? 9.422 -20.812 -20.391 1 96.5 340 LEU B CA 1
ATOM 5373 C C . LEU B 1 340 ? 10.516 -21.875 -20.281 1 96.5 340 LEU B C 1
ATOM 5375 O O . LEU B 1 340 ? 11.562 -21.625 -19.688 1 96.5 340 LEU B O 1
ATOM 5379 N N . ARG B 1 341 ? 10.211 -23 -20.766 1 85.81 341 ARG B N 1
ATOM 5380 C CA . ARG B 1 341 ? 11.227 -24.047 -20.797 1 85.81 341 ARG B CA 1
ATOM 5381 C C . ARG B 1 341 ? 12.258 -23.797 -21.891 1 85.81 341 ARG B C 1
ATOM 5383 O O . ARG B 1 341 ? 11.922 -23.281 -22.953 1 85.81 341 ARG B O 1
ATOM 5390 N N . ASN B 1 342 ? 13.531 -23.406 -21.484 1 62.78 342 ASN B N 1
ATOM 5391 C CA . ASN B 1 342 ? 14.562 -23.328 -22.516 1 62.78 342 ASN B CA 1
ATOM 5392 C C . ASN B 1 342 ? 14.523 -24.547 -23.438 1 62.78 342 ASN B C 1
ATOM 5394 O O . ASN B 1 342 ? 14.648 -25.688 -22.984 1 62.78 342 ASN B O 1
ATOM 5398 N N . LYS B 1 343 ? 13.641 -24.516 -24.484 1 46.34 343 LYS B N 1
ATOM 5399 C CA . LYS B 1 343 ? 13.875 -25.516 -25.516 1 46.34 343 LYS B CA 1
ATOM 5400 C C . LYS B 1 343 ? 15.211 -25.281 -26.219 1 46.34 343 LYS B C 1
ATOM 5402 O O . LYS B 1 343 ? 15.641 -24.141 -26.375 1 46.34 343 LYS B O 1
#

pLDDT: mean 89.65, std 14.07, range [23.06, 98.94]

InterPro domains:
  IPR000843 LacI-type HTH domain [PF00356] (9-54)
  IPR000843 LacI-type HTH domain [PS50932] (8-62)
  IPR000843 LacI-type HTH domain [SM00354] (7-77)
  IPR000843 LacI-type HTH domain [cd01392] (11-62)
  IPR010982 Lambda repressor-like, DNA-binding domain superfamily [G3DSA:1.10.260.40] (5-65)
  IPR010982 Lambda repressor-like, DNA-binding domain superfamily [SSF47413] (7-65)
  IPR028082 Periplasmic binding protein-like I [SSF53822] (67-339)
  IPR046335 Transcriptional regulator LacI/GalR-like, sensor domain [PF13377] (177-339)

Radius of gyration: 28.09 Å; Cα contacts (8 Å, |Δi|>4): 1390; chains: 2; bounding box: 86×82×59 Å

Organism: NCBI:txid1302689

Sequence (686 aa):
MTVGAKETTIYDIAAKLDISAATVSRALKDHPRVNKNTKKLIVKTAAEMGYLSNSFASNLRKKSSNIIGLIVPRLNSNFMSDVIAGIEKVLNNNNYNVFISQSLETMTKEISNANDMLVNRVDGLMVSLAYDTTNINHFEPFVKRNIPVIFFDRVFEQDDYPQIYIDNFKAAYEITAHLIKQGSKRIVHITASQLRNVYSDRLAGYKKALEDNNLKFEEALVIINNLSSEAGHEAANQILKMAPLPDAVFSANDICAVSCMQTLKKNGIRLPDDLLFAGFNNDPLTCVIEPNLTTINYKGYEMGEVAAKQMISRLMNKDEFQPAHNLILKYELIVRESSLRNKMTVGAKETTIYDIAAKLDISAATVSRALKDHPRVNKNTKKLIVKTAAEMGYLSNSFASNLRKKSSNIIGLIVPRLNSNFMSDVIAGIEKVLNNNNYNVFISQSLETMTKEISNANDMLVNRVDGLMVSLAYDTTNINHFEPFVKRNIPVIFFDRVFEQDDYPQIYIDNFKAAYEITAHLIKQGSKRIVHITASQLRNVYSDRLAGYKKALEDNNLKFEEALVIINNLSSEAGHEAANQILKMAPLPDAVFSANDICAVSCMQTLKKNGIRLPDDLLFAGFNNDPLTCVIEPNLTTINYKGYEMGEVAAKQMISRLMNKDEFQPAHNLILKYELIVRESSLRNK

Secondary structure (DSSP, 8-state):
------PPPHHHHHHHHTS-HHHHHHHHTT-TTS-HHHHHHHHHHHHHTT----HHHHHHHHT---EEEEEES-SS-HHHHHHHHHHHHHHHHTT-EEEEEE-TT-HHHHHHHHHHHHHTT-SEEEE---TT----GGGHHHHHTT--EEEESS----TTS-EEEE-HHHHHHHHHHHHHHTT--SEEEEE--TTSHHHHHHHHHHHHHHHHTTPPP-GGGEEES---HHHHHHHHHHHHT-SSPPSEEEESSHHHHHHHHHHHHHTT--TTTT-EEE-SS--GGGGTSSSPPBEEE--HHHHHHHHHHHHHHHHHTTTS------EEEP-EEE--GGG----/---------HHHHHHHHTS-HHHHHHHHTT-TTS-HHHHHHHHHHHHHTT----HHHHHHHHT---EEEEEES-SS-HHHHHHHHHHHHHHHHTT-EEEEEE-TT-HHHHHHHHHHHHHTT-SEEEE---TT----GGGHHHHHTT--EEEESS----TTS-EEEE-HHHHHHHHHHHHHHTT--SEEEEE--TTSHHHHHHHHHHHHHHHHTTPPP-GGGEEES---HHHHHHHHHHHHT-SSPPSEEEESSHHHHHHHHHHHHHTT--TTTT-EEE-SS--GGGGTSSSPPBEEE--HHHHHHHHHHHHHHHHHTTTS------EEEP-EEE--GGG----

Foldseek 3Di:
DPPDPPACDLVNLCVVVVHDSVLLVCLVVVNPVHDPVVSVVSVVSCVVSVHDPCCVVVCVVVVAPLEEEEEAADCPDPLQVLLVVLQQVQSVVVVHHYHYDHQVQDVVSVLVSLVVCVVVRHQAYEYAHHLPDQDDVSCVVCVVVLRAYEYEQWDDPDFQHAYEHAQLLQQLLVVLLLLVVLPFQQEAEEFERCSTPNRVSSVNSNCVNCVVVVHDDDPLSYHYDPLALVVLLVVLVSQVPDVPHGLEYEYAADSSQLSSVVNNVVVPDDFNARYAYAHEAPDPVQVVRPVRHWYKHDRSSVSSNVRNVVSVVCSVPSVDDDGRHYHHDDMDTDDTRRRHHPD/DPPDPPACALVNLCVVVVHDSVLLVCLVVVNPVHDPVVSVVSVVSCVVSVHDPCCVVVCVVVVAPLEEEEEAADCPDPLQVLLVVLQQVQSVVVVHHYHYDHQVQDVVSVLVSLVVCVVVRHQAYEYAHHLPDQDDVSCVVCVVVLRAYEYEQWDDPDFQHAYEHAQLLQQLLVVLLLLVVLPFQQEAEEFERCSTPNGVSSVNSNCVNCVVVVHDDDPLSYHYDPLALVVLLVVLVSQVPDVPRGLEYEYAADSSQLSVVVNNVVVPDDFNARYAYAHEAPDPCQVVRPVRHWYKHDRSSVSSNVRNVVSVVCSVPSVDDDGRDYHHDDMDTDDTRRRHHPD